Protein AF-0000000067852161 (afdb_homodimer)

Foldseek 3Di:
DPPPDDLCPQPLNVLLVQLQVLLVQLLVCLVPPVVSNLVSLVVSVVSLVVSVVSCVVVVSDDPVSVVSSVCSLLVSLLSLLVSLCVLPVVCNVVSVVLNCLQVQLVVLLVVLVVVVPVDDPPADDLCVDVVSVCCPVPPVNVVCLSVLLVLQSSLSSVVSPDLDDDDPNHRPSVVSNVVSVVSNVVSSVVSVVSNVSSVVSVVVVVVVVVVVVVVVD/DPPPDDLCPQPLNVLLVQLQVLLVQLLVCLVPPVVSNLVSLVVSVVSLVVSVVSCVVVVSDDPVSVVSSVCSLLVSLLSLLVSLCVLPVVCNVVSVVLNCLSVQLVVLLVVLVVVVPVDDPPADDLCVDVVSVCCPVPPVNVVCLSVLLVLQSSLSSVVSPDLDDDDPNHRPSVVSNVVSVVSNVVSSVVSVVSNVSSVVSVVVVVVVVVVVVVVVD

Sequence (434 aa):
MTKSENIFLFVPNIIGYGRVILAIISFYFMTTNYIIASWCYIISALLDAIDGYAARYFNQGTKFGAMLDQLTDRIGTMCLLAALCTFYPSYSFWFQLSMAIDISCHWIYLHTSLLQGKTSHKFIDMSENPIMRLYYTNRKVLFFMCAGNEAFYAALYLLFFTEGPTFVGISLFRLVMYLSAPIAFIKAAISLLHGYISCINLSIIDLKERQEHSKLNMTKSENIFLFVPNIIGYGRVILAIISFYFMTTNYIIASWCYIISALLDAIDGYAARYFNQGTKFGAMLDQLTDRIGTMCLLAALCTFYPSYSFWFQLSMAIDISCHWIYLHTSLLQGKTSHKFIDMSENPIMRLYYTNRKVLFFMCAGNEAFYAALYLLFFTEGPTFVGISLFRLVMYLSAPIAFIKAAISLLHGYISCINLSIIDLKERQEHSKLN

Structure (mmCIF, N/CA/C/O backbone):
data_AF-0000000067852161-model_v1
#
loop_
_entity.id
_entity.type
_entity.pdbx_description
1 polymer 'CDP-diacylglycerol--inositol 3-phosphatidyltransferase'
#
loop_
_atom_site.group_PDB
_atom_site.id
_atom_site.type_symbol
_atom_site.label_atom_id
_atom_site.label_alt_id
_atom_site.label_comp_id
_atom_site.label_asym_id
_atom_site.label_entity_id
_atom_site.label_seq_id
_atom_site.pdbx_PDB_ins_code
_atom_site.Cartn_x
_atom_site.Cartn_y
_atom_site.Cartn_z
_atom_site.occupancy
_atom_site.B_iso_or_equiv
_atom_site.auth_seq_id
_atom_site.auth_comp_id
_atom_site.auth_asym_id
_atom_site.auth_atom_id
_atom_site.pdbx_PDB_model_num
ATOM 1 N N . MET A 1 1 ? -26.266 17.609 27.641 1 36 1 MET A N 1
ATOM 2 C CA . MET A 1 1 ? -25.078 16.766 27.688 1 36 1 MET A CA 1
ATOM 3 C C . MET A 1 1 ? -24.844 16.062 26.344 1 36 1 MET A C 1
ATOM 5 O O . MET A 1 1 ? -25.672 15.242 25.938 1 36 1 MET A O 1
ATOM 9 N N . THR A 1 2 ? -24.344 16.703 25.188 1 47.91 2 THR A N 1
ATOM 10 C CA . THR A 1 2 ? -24.281 16.328 23.781 1 47.91 2 THR A CA 1
ATOM 11 C C . THR A 1 2 ? -23.703 14.922 23.625 1 47.91 2 THR A C 1
ATOM 13 O O . THR A 1 2 ? -22.625 14.633 24.156 1 47.91 2 THR A O 1
ATOM 16 N N . LYS A 1 3 ? -24.469 13.852 23.656 1 55.75 3 LYS A N 1
ATOM 17 C CA . LYS A 1 3 ? -24.172 12.422 23.578 1 55.75 3 LYS A CA 1
ATOM 18 C C . LYS A 1 3 ? -22.953 12.164 22.703 1 55.75 3 LYS A C 1
ATOM 20 O O . LYS A 1 3 ? -22.891 12.641 21.562 1 55.75 3 LYS A O 1
ATOM 25 N N . SER A 1 4 ? -21.766 11.859 23.219 1 73.69 4 SER A N 1
ATOM 26 C CA . SER A 1 4 ? -20.469 11.703 22.578 1 73.69 4 SER A CA 1
ATOM 27 C C . SER A 1 4 ? -20.562 10.734 21.391 1 73.69 4 SER A C 1
ATOM 29 O O . SER A 1 4 ? -21.031 9.602 21.547 1 73.69 4 SER A O 1
ATOM 31 N N . GLU A 1 5 ? -20.781 11.172 20.219 1 89.06 5 GLU A N 1
ATOM 32 C CA . GLU A 1 5 ? -20.844 10.398 18.984 1 89.06 5 GLU A CA 1
ATOM 33 C C . GLU A 1 5 ? -19.703 9.391 18.906 1 89.06 5 GLU A C 1
ATOM 35 O O . GLU A 1 5 ? -18.562 9.695 19.297 1 89.06 5 GLU A O 1
ATOM 40 N N . ASN A 1 6 ? -20.125 8.141 18.781 1 94.88 6 ASN A N 1
ATOM 41 C CA . ASN A 1 6 ? -19.125 7.109 18.531 1 94.88 6 ASN A CA 1
ATOM 42 C C . ASN A 1 6 ? -18.844 6.953 17.047 1 94.88 6 ASN A C 1
ATOM 44 O O . ASN A 1 6 ? -19.594 6.297 16.328 1 94.88 6 ASN A O 1
ATOM 48 N N . ILE A 1 7 ? -17.781 7.402 16.625 1 96.12 7 ILE A N 1
ATOM 49 C CA . ILE A 1 7 ? -17.391 7.449 15.227 1 96.12 7 ILE A CA 1
ATOM 50 C C . ILE A 1 7 ? -17.375 6.035 14.648 1 96.12 7 ILE A C 1
ATOM 52 O O . ILE A 1 7 ? -17.75 5.824 13.492 1 96.12 7 ILE A O 1
ATOM 56 N N . PHE A 1 8 ? -16.969 5.07 15.422 1 97.44 8 PHE A N 1
ATOM 57 C CA . PHE A 1 8 ? -16.781 3.699 14.953 1 97.44 8 PHE A CA 1
ATOM 58 C C . PHE A 1 8 ? -18.125 3.045 14.648 1 97.44 8 PHE A C 1
ATOM 60 O O . PHE A 1 8 ? -18.188 2.055 13.914 1 97.44 8 PHE A O 1
ATOM 67 N N . LEU A 1 9 ? -19.156 3.641 15.125 1 97.56 9 LEU A N 1
ATOM 68 C CA . LEU A 1 9 ? -20.469 3.025 14.945 1 97.56 9 LEU A CA 1
ATOM 69 C C . LEU A 1 9 ? -21.297 3.807 13.938 1 97.56 9 LEU A C 1
ATOM 71 O O . LEU A 1 9 ? -22.5 3.547 13.773 1 97.56 9 LEU A O 1
ATOM 75 N N . PHE A 1 10 ? -20.672 4.746 13.281 1 97.75 10 PHE A N 1
ATOM 76 C CA . PHE A 1 10 ? -21.344 5.438 12.195 1 97.75 10 PHE A CA 1
ATOM 77 C C . PHE A 1 10 ? -21.766 4.453 11.102 1 97.75 10 PHE A C 1
ATOM 79 O O . PHE A 1 10 ? -21.031 3.502 10.812 1 97.75 10 PHE A O 1
ATOM 86 N N . VAL A 1 11 ? -22.859 4.699 10.469 1 97.94 11 VAL A N 1
ATOM 87 C CA . VAL A 1 11 ? -23.453 3.805 9.484 1 97.94 11 VAL A CA 1
ATOM 88 C C . VAL A 1 11 ? -22.438 3.529 8.367 1 97.94 11 VAL A C 1
ATOM 90 O O . VAL A 1 11 ? -22.188 2.371 8.023 1 97.94 11 VAL A O 1
ATOM 93 N N . PRO A 1 12 ? -21.844 4.547 7.727 1 98.12 12 PRO A N 1
ATOM 94 C CA . PRO A 1 12 ? -20.875 4.27 6.668 1 98.12 12 PRO A CA 1
ATOM 95 C C . PRO A 1 12 ? -19.719 3.395 7.145 1 98.12 12 PRO A C 1
ATOM 97 O O . PRO A 1 12 ? -19.188 2.584 6.375 1 98.12 12 PRO A O 1
ATOM 100 N N . ASN A 1 13 ? -19.312 3.541 8.406 1 98.5 13 ASN A N 1
ATOM 101 C CA . ASN A 1 13 ? -18.203 2.746 8.93 1 98.5 13 ASN A CA 1
ATOM 102 C C . ASN A 1 13 ? -18.609 1.285 9.117 1 98.5 13 ASN A C 1
ATOM 104 O O . ASN A 1 13 ? -17.797 0.383 8.867 1 98.5 13 ASN A O 1
ATOM 108 N N . ILE A 1 14 ? -19.797 1.059 9.562 1 98.5 14 ILE A N 1
ATOM 109 C CA . ILE A 1 14 ? -20.312 -0.304 9.695 1 98.5 14 ILE A CA 1
ATOM 110 C C . ILE A 1 14 ? -20.328 -0.985 8.328 1 98.5 14 ILE A C 1
ATOM 112 O O . ILE A 1 14 ? -19.938 -2.146 8.203 1 98.5 14 ILE A O 1
ATOM 116 N N . ILE A 1 15 ? -20.781 -0.28 7.348 1 98.56 15 ILE A N 1
ATOM 117 C CA . ILE A 1 15 ? -20.75 -0.8 5.988 1 98.56 15 ILE A CA 1
ATOM 118 C C . ILE A 1 15 ? -19.312 -1.088 5.566 1 98.56 15 ILE A C 1
ATOM 120 O O . ILE A 1 15 ? -19.031 -2.125 4.961 1 98.56 15 ILE A O 1
ATOM 124 N N . GLY A 1 16 ? -18.391 -0.171 5.918 1 98.44 16 GLY A N 1
ATOM 125 C CA . GLY A 1 16 ? -16.984 -0.36 5.617 1 98.44 16 GLY A CA 1
ATOM 126 C C . GLY A 1 16 ? -16.406 -1.613 6.242 1 98.44 16 GLY A C 1
ATOM 127 O O . GLY A 1 16 ? -15.625 -2.326 5.605 1 98.44 16 GLY A O 1
ATOM 128 N N . TYR A 1 17 ? -16.844 -1.848 7.555 1 98.56 17 TYR A N 1
ATOM 129 C CA . TYR A 1 17 ? -16.406 -3.08 8.203 1 98.56 17 TYR A CA 1
ATOM 130 C C . TYR A 1 17 ? -16.906 -4.301 7.438 1 98.56 17 TYR A C 1
ATOM 132 O O . TYR A 1 17 ? -16.172 -5.285 7.281 1 98.56 17 TYR A O 1
ATOM 140 N N . GLY A 1 18 ? -18.094 -4.242 7.055 1 98.62 18 GLY A N 1
ATOM 141 C CA . GLY A 1 18 ? -18.641 -5.309 6.23 1 98.62 18 GLY A CA 1
ATOM 142 C C . GLY A 1 18 ? -17.844 -5.543 4.961 1 98.62 18 GLY A C 1
ATOM 143 O O . GLY A 1 18 ? -17.594 -6.691 4.582 1 98.62 18 GLY A O 1
ATOM 144 N N . ARG A 1 19 ? -17.453 -4.422 4.293 1 98.69 19 ARG A N 1
ATOM 145 C CA . ARG A 1 19 ? -16.641 -4.527 3.082 1 98.69 19 ARG A CA 1
ATOM 146 C C . ARG A 1 19 ? -15.32 -5.246 3.363 1 98.69 19 ARG A C 1
ATOM 148 O O . ARG A 1 19 ? -14.906 -6.105 2.588 1 98.69 19 ARG A O 1
ATOM 155 N N . VAL A 1 20 ? -14.695 -4.926 4.453 1 98.69 20 VAL A N 1
ATOM 156 C CA . VAL A 1 20 ? -13.414 -5.52 4.816 1 98.69 20 VAL A CA 1
ATOM 157 C C . VAL A 1 20 ? -13.586 -7.02 5.055 1 98.69 20 VAL A C 1
ATOM 159 O O . VAL A 1 20 ? -12.789 -7.828 4.574 1 98.69 20 VAL A O 1
ATOM 162 N N . ILE A 1 21 ? -14.617 -7.418 5.785 1 98.75 21 ILE A N 1
ATOM 163 C CA . ILE A 1 21 ? -14.891 -8.82 6.082 1 98.75 21 ILE A CA 1
ATOM 164 C C . ILE A 1 21 ? -15.133 -9.586 4.785 1 98.75 21 ILE A C 1
ATOM 166 O O . ILE A 1 21 ? -14.555 -10.656 4.57 1 98.75 21 ILE A O 1
ATOM 170 N N . LEU A 1 22 ? -15.969 -9.055 3.953 1 98.75 22 LEU A N 1
ATOM 171 C CA . LEU A 1 22 ? -16.25 -9.695 2.672 1 98.75 22 LEU A CA 1
ATOM 172 C C . LEU A 1 22 ? -14.984 -9.836 1.839 1 98.75 22 LEU A C 1
ATOM 174 O O . LEU A 1 22 ? -14.781 -10.859 1.183 1 98.75 22 LEU A O 1
ATOM 178 N N . ALA A 1 23 ? -14.156 -8.797 1.842 1 98.62 23 ALA A N 1
ATOM 179 C CA . ALA A 1 23 ? -12.898 -8.852 1.104 1 98.62 23 ALA A CA 1
ATOM 180 C C . ALA A 1 23 ? -12 -9.977 1.622 1 98.62 23 ALA A C 1
ATOM 182 O O . ALA A 1 23 ? -11.422 -10.727 0.837 1 98.62 23 ALA A O 1
ATOM 183 N N . ILE A 1 24 ? -11.914 -10.109 2.936 1 98.69 24 ILE A N 1
ATOM 184 C CA . ILE A 1 24 ? -11.078 -11.141 3.539 1 98.69 24 ILE A CA 1
ATOM 185 C C . ILE A 1 24 ? -11.602 -12.523 3.158 1 98.69 24 ILE A C 1
ATOM 187 O O . ILE A 1 24 ? -10.828 -13.414 2.818 1 98.69 24 ILE A O 1
ATOM 191 N N . ILE A 1 25 ? -12.898 -12.68 3.213 1 98.69 25 ILE A N 1
ATOM 192 C CA . ILE A 1 25 ? -13.5 -13.938 2.783 1 98.69 25 ILE A CA 1
ATOM 193 C C . ILE A 1 25 ? -13.164 -14.195 1.316 1 98.69 25 ILE A C 1
ATOM 195 O O . ILE A 1 25 ? -12.836 -15.32 0.937 1 98.69 25 ILE A O 1
ATOM 199 N N . SER A 1 26 ? -13.273 -13.172 0.544 1 98.75 26 SER A N 1
ATOM 200 C CA . SER A 1 26 ? -12.938 -13.305 -0.869 1 98.75 26 SER A CA 1
ATOM 201 C C . SER A 1 26 ? -11.5 -13.781 -1.049 1 98.75 26 SER A C 1
ATOM 203 O O . SER A 1 26 ? -11.242 -14.719 -1.81 1 98.75 26 SER A O 1
ATOM 205 N N . PHE A 1 27 ? -10.586 -13.172 -0.349 1 98.38 27 PHE A N 1
ATOM 206 C CA . PHE A 1 27 ? -9.18 -13.555 -0.442 1 98.38 27 PHE A CA 1
ATOM 207 C C . PHE A 1 27 ? -9 -15.031 -0.109 1 98.38 27 PHE A C 1
ATOM 209 O O . PHE A 1 27 ? -8.242 -15.734 -0.78 1 98.38 27 PHE A O 1
ATOM 216 N N . TYR A 1 28 ? -9.688 -15.438 0.908 1 98.38 28 TYR A N 1
ATOM 217 C CA . TYR A 1 28 ? -9.562 -16.812 1.377 1 98.38 28 TYR A CA 1
ATOM 218 C C . TYR A 1 28 ? -9.977 -17.797 0.293 1 98.38 28 TYR A C 1
ATOM 220 O O . TYR A 1 28 ? -9.352 -18.859 0.132 1 98.38 28 TYR A O 1
ATOM 228 N N . PHE A 1 29 ? -10.922 -17.484 -0.496 1 98.25 29 PHE A N 1
ATOM 229 C CA . PHE A 1 29 ? -11.5 -18.438 -1.437 1 98.25 29 PHE A CA 1
ATOM 230 C C . PHE A 1 29 ? -10.977 -18.203 -2.846 1 98.25 29 PHE A C 1
ATOM 232 O O . PHE A 1 29 ? -11.305 -18.938 -3.773 1 98.25 29 PHE A O 1
ATOM 239 N N . MET A 1 30 ? -10.156 -17.25 -3.068 1 97.56 30 MET A N 1
ATOM 240 C CA . MET A 1 30 ? -9.742 -16.828 -4.402 1 97.56 30 MET A CA 1
ATOM 241 C C . MET A 1 30 ? -9.109 -17.984 -5.172 1 97.56 30 MET A C 1
ATOM 243 O O . MET A 1 30 ? -9.297 -18.109 -6.383 1 97.56 30 MET A O 1
ATOM 247 N N . THR A 1 31 ? -8.391 -18.828 -4.438 1 96.25 31 THR A N 1
ATOM 248 C CA . THR A 1 31 ? -7.668 -19.875 -5.152 1 96.25 31 THR A CA 1
ATOM 249 C C . THR A 1 31 ? -8.453 -21.188 -5.133 1 96.25 31 THR A C 1
ATOM 251 O O . THR A 1 31 ? -8.109 -22.125 -5.84 1 96.25 31 THR A O 1
ATOM 254 N N . THR A 1 32 ? -9.586 -21.312 -4.363 1 96.06 32 THR A N 1
ATOM 255 C CA . THR A 1 32 ? -10.25 -22.609 -4.188 1 96.06 32 THR A CA 1
ATOM 256 C C . THR A 1 32 ? -11.664 -22.562 -4.758 1 96.06 32 THR A C 1
ATOM 258 O O . THR A 1 32 ? -12.148 -23.547 -5.305 1 96.06 32 THR A O 1
ATOM 261 N N . ASN A 1 33 ? -12.359 -21.453 -4.559 1 98.19 33 ASN A N 1
ATOM 262 C CA . ASN A 1 33 ? -13.742 -21.312 -5.008 1 98.19 33 ASN A CA 1
ATOM 263 C C . ASN A 1 33 ? -14 -19.922 -5.598 1 98.19 33 ASN A C 1
ATOM 265 O O . ASN A 1 33 ? -14.297 -18.984 -4.867 1 98.19 33 ASN A O 1
ATOM 269 N N . TYR A 1 34 ? -13.953 -19.875 -6.898 1 97.69 34 TYR A N 1
ATOM 270 C CA . TYR A 1 34 ? -14.016 -18.578 -7.566 1 97.69 34 TYR A CA 1
ATOM 271 C C . TYR A 1 34 ? -15.414 -17.984 -7.457 1 97.69 34 TYR A C 1
ATOM 273 O O . TYR A 1 34 ? -15.594 -16.766 -7.574 1 97.69 34 TYR A O 1
ATOM 281 N N . ILE A 1 35 ? -16.469 -18.781 -7.266 1 98 35 ILE A N 1
ATOM 282 C CA . ILE A 1 35 ? -17.844 -18.281 -7.168 1 98 35 ILE A CA 1
ATOM 283 C C . ILE A 1 35 ? -18.016 -17.5 -5.871 1 98 35 ILE A C 1
ATOM 285 O O . ILE A 1 35 ? -18.453 -16.344 -5.887 1 98 35 ILE A O 1
ATOM 289 N N . ILE A 1 36 ? -17.625 -18.125 -4.773 1 98.62 36 ILE A N 1
ATOM 290 C CA . ILE A 1 36 ? -17.719 -17.453 -3.484 1 98.62 36 ILE A CA 1
ATOM 291 C C . ILE A 1 36 ? -16.828 -16.219 -3.479 1 98.62 36 ILE A C 1
ATOM 293 O O . ILE A 1 36 ? -17.25 -15.141 -3.062 1 98.62 36 ILE A O 1
ATOM 297 N N . ALA A 1 37 ? -15.594 -16.391 -3.988 1 98.62 37 ALA A N 1
ATOM 298 C CA . ALA A 1 37 ? -14.633 -15.289 -4.012 1 98.62 37 ALA A CA 1
ATOM 299 C C . ALA A 1 37 ? -15.164 -14.117 -4.828 1 98.62 37 ALA A C 1
ATOM 301 O O . ALA A 1 37 ? -15.086 -12.961 -4.395 1 98.62 37 ALA A O 1
ATOM 302 N N . SER A 1 38 ? -15.711 -14.398 -5.973 1 98 38 SER A N 1
ATOM 303 C CA . SER A 1 38 ? -16.172 -13.344 -6.859 1 98 38 SER A CA 1
ATOM 304 C C . SER A 1 38 ? -17.359 -12.602 -6.258 1 98 38 SER A C 1
ATOM 306 O O . SER A 1 38 ? -17.422 -11.367 -6.285 1 98 38 SER A O 1
ATOM 308 N N . TRP A 1 39 ? -18.297 -13.305 -5.73 1 98.25 39 TRP A N 1
ATOM 309 C CA . TRP A 1 39 ? -19.469 -12.656 -5.137 1 98.25 39 TRP A CA 1
ATOM 310 C C . TRP A 1 39 ? -19.062 -11.797 -3.943 1 98.25 39 TRP A C 1
ATOM 312 O O . TRP A 1 39 ? -19.516 -10.656 -3.816 1 98.25 39 TRP A O 1
ATOM 322 N N . CYS A 1 40 ? -18.25 -12.344 -3.1 1 98.69 40 CYS A N 1
ATOM 323 C CA . CYS A 1 40 ? -17.797 -11.578 -1.944 1 98.69 40 CYS A CA 1
ATOM 324 C C . CYS A 1 40 ? -17.031 -10.336 -2.381 1 98.69 40 CYS A C 1
ATOM 326 O O . CYS A 1 40 ? -17.219 -9.258 -1.826 1 98.69 40 CYS A O 1
ATOM 328 N N . TYR A 1 41 ? -16.188 -10.508 -3.348 1 98.44 41 TYR A N 1
ATOM 329 C CA . TYR A 1 41 ? -15.383 -9.398 -3.844 1 98.44 41 TYR A CA 1
ATOM 330 C C . TYR A 1 41 ? -16.266 -8.312 -4.449 1 98.44 41 TYR A C 1
ATOM 332 O O . TYR A 1 41 ? -16.109 -7.133 -4.141 1 98.44 41 TYR A O 1
ATOM 340 N N . ILE A 1 42 ? -17.172 -8.719 -5.305 1 96.06 42 ILE A N 1
ATOM 341 C CA . ILE A 1 42 ? -18.031 -7.785 -6.031 1 96.06 42 ILE A CA 1
ATOM 342 C C . ILE A 1 42 ? -18.953 -7.07 -5.051 1 96.06 42 ILE A C 1
ATOM 344 O O . ILE A 1 42 ? -19.141 -5.852 -5.133 1 96.06 42 ILE A O 1
ATOM 348 N N . ILE A 1 43 ? -19.5 -7.809 -4.152 1 97.56 43 ILE A N 1
ATOM 349 C CA . ILE A 1 43 ? -20.391 -7.195 -3.164 1 97.56 43 ILE A CA 1
ATOM 350 C C . ILE A 1 43 ? -19.594 -6.199 -2.316 1 97.56 43 ILE A C 1
ATOM 352 O O . ILE A 1 43 ? -20.078 -5.098 -2.037 1 97.56 43 ILE A O 1
ATOM 356 N N . SER A 1 44 ? -18.406 -6.59 -1.877 1 98 44 SER A N 1
ATOM 357 C CA . SER A 1 44 ? -17.547 -5.672 -1.133 1 98 44 SER A CA 1
ATOM 358 C C . SER A 1 44 ? -17.328 -4.383 -1.908 1 98 44 SER A C 1
ATOM 360 O O . SER A 1 44 ? -17.406 -3.289 -1.342 1 98 44 SER A O 1
ATOM 362 N N . ALA A 1 45 ? -17.094 -4.48 -3.189 1 94.75 45 ALA A N 1
ATOM 363 C CA . ALA A 1 45 ? -16.812 -3.324 -4.035 1 94.75 45 ALA A CA 1
ATOM 364 C C . ALA A 1 45 ? -18.062 -2.463 -4.215 1 94.75 45 ALA A C 1
ATOM 366 O O . ALA A 1 45 ? -17.969 -1.232 -4.223 1 94.75 45 ALA A O 1
ATOM 367 N N . LEU A 1 46 ? -19.172 -3.055 -4.363 1 93.19 46 LEU A N 1
ATOM 368 C CA . LEU A 1 46 ? -20.422 -2.332 -4.57 1 93.19 46 LEU A CA 1
ATOM 369 C C . LEU A 1 46 ? -20.844 -1.59 -3.307 1 93.19 46 LEU A C 1
ATOM 371 O O . LEU A 1 46 ? -21.438 -0.513 -3.381 1 93.19 46 LEU A O 1
ATOM 375 N N . LEU A 1 47 ? -20.516 -2.213 -2.203 1 96.62 47 LEU A N 1
ATOM 376 C CA . LEU A 1 47 ? -20.844 -1.584 -0.929 1 96.62 47 LEU A CA 1
ATOM 377 C C . LEU A 1 47 ? -20.094 -0.271 -0.76 1 96.62 47 LEU A C 1
ATOM 379 O O . LEU A 1 47 ? -20.438 0.542 0.102 1 96.62 47 LEU A O 1
ATOM 383 N N . ASP A 1 48 ? -19.047 -0.065 -1.558 1 94.94 48 ASP A N 1
ATOM 384 C CA . ASP A 1 48 ? -18.312 1.189 -1.564 1 94.94 48 ASP A CA 1
ATOM 385 C C . ASP A 1 48 ? -19.219 2.367 -1.906 1 94.94 48 ASP A C 1
ATOM 387 O O . ASP A 1 48 ? -19.156 3.41 -1.251 1 94.94 48 ASP A O 1
ATOM 391 N N . ALA A 1 49 ? -20.047 2.236 -2.918 1 90.62 49 ALA A N 1
ATOM 392 C CA . ALA A 1 49 ? -20.984 3.285 -3.314 1 90.62 49 ALA A CA 1
ATOM 393 C C . ALA A 1 49 ? -22.016 3.533 -2.223 1 90.62 49 ALA A C 1
ATOM 395 O O . ALA A 1 49 ? -22.422 4.676 -1.982 1 90.62 49 ALA A O 1
ATOM 396 N N . ILE A 1 50 ? -22.344 2.484 -1.567 1 95.44 50 ILE A N 1
ATOM 397 C CA . ILE A 1 50 ? -23.391 2.568 -0.547 1 95.44 50 ILE A CA 1
ATOM 398 C C . ILE A 1 50 ? -22.844 3.299 0.681 1 95.44 50 ILE A C 1
ATOM 400 O O . ILE A 1 50 ? -23.531 4.133 1.27 1 95.44 50 ILE A O 1
ATOM 404 N N . ASP A 1 51 ? -21.656 2.938 1.093 1 96.12 51 ASP A N 1
ATOM 405 C CA . ASP A 1 51 ? -21.125 3.613 2.273 1 96.12 51 ASP A CA 1
ATOM 406 C C . ASP A 1 51 ? -20.875 5.094 1.996 1 96.12 51 ASP A C 1
ATOM 408 O O . ASP A 1 51 ? -21.016 5.93 2.895 1 96.12 51 ASP A O 1
ATOM 412 N N . GLY A 1 52 ? -20.469 5.445 0.757 1 93.62 52 GLY A N 1
ATOM 413 C CA . GLY A 1 52 ? -20.375 6.852 0.395 1 93.62 52 GLY A CA 1
ATOM 414 C C . GLY A 1 52 ? -21.703 7.574 0.447 1 93.62 52 GLY A C 1
ATOM 415 O O . GLY A 1 52 ? -21.797 8.695 0.951 1 93.62 52 GLY A O 1
ATOM 416 N N . TYR A 1 53 ? -22.641 6.926 -0.092 1 94.5 53 TYR A N 1
ATOM 417 C CA . TYR A 1 53 ? -23.984 7.488 -0.048 1 94.5 53 TYR A CA 1
ATOM 418 C C . TYR A 1 53 ? -24.453 7.672 1.391 1 94.5 53 TYR A C 1
ATOM 420 O O . TYR A 1 53 ? -25.016 8.711 1.741 1 94.5 53 TYR A O 1
ATOM 428 N N . ALA A 1 54 ? -24.234 6.691 2.191 1 96.62 54 ALA A N 1
ATOM 429 C CA . ALA A 1 54 ? -24.625 6.746 3.598 1 96.62 54 ALA A CA 1
ATOM 430 C C . ALA A 1 54 ? -23.906 7.871 4.328 1 96.62 54 ALA A C 1
ATOM 432 O O . ALA A 1 54 ? -24.5 8.555 5.176 1 96.62 54 ALA A O 1
ATOM 433 N N . ALA A 1 55 ? -22.656 8.094 4.043 1 96.25 55 ALA A N 1
ATOM 434 C CA . ALA A 1 55 ? -21.891 9.156 4.676 1 96.25 55 ALA A CA 1
ATOM 435 C C . ALA A 1 55 ? -22.516 10.523 4.402 1 96.25 55 ALA A C 1
ATOM 437 O O . ALA A 1 55 ? -22.609 11.359 5.305 1 96.25 55 ALA A O 1
ATOM 438 N N . ARG A 1 56 ? -22.953 10.719 3.191 1 94.75 56 ARG A N 1
ATOM 439 C CA . ARG A 1 56 ? -23.562 11.984 2.795 1 94.75 56 ARG A CA 1
ATOM 440 C C . ARG A 1 56 ? -24.984 12.109 3.338 1 94.75 56 ARG A C 1
ATOM 442 O O . ARG A 1 56 ? -25.359 13.156 3.863 1 94.75 56 ARG A O 1
ATOM 449 N N . TYR A 1 57 ? -25.672 11.055 3.219 1 96.44 57 TYR A N 1
ATOM 450 C CA . TYR A 1 57 ? -27.078 11.062 3.611 1 96.44 57 TYR A CA 1
ATOM 451 C C . TYR A 1 57 ? -27.219 11.312 5.109 1 96.44 57 TYR A C 1
ATOM 453 O O . TYR A 1 57 ? -28.078 12.094 5.531 1 96.44 57 TYR A O 1
ATOM 461 N N . PHE A 1 58 ? -26.406 10.734 5.977 1 96.69 58 PHE A N 1
ATOM 462 C CA . PHE A 1 58 ? -26.531 10.844 7.426 1 96.69 58 PHE A CA 1
ATOM 463 C C . PHE A 1 58 ? -25.594 11.922 7.969 1 96.69 58 PHE A C 1
ATOM 465 O O . PHE A 1 58 ? -25.484 12.094 9.188 1 96.69 58 PHE A O 1
ATOM 472 N N . ASN A 1 59 ? -24.906 12.602 7.078 1 95.44 59 ASN A N 1
ATOM 473 C CA . ASN A 1 59 ? -23.906 13.586 7.488 1 95.44 59 ASN A CA 1
ATOM 474 C C . ASN A 1 59 ? -22.875 12.984 8.445 1 95.44 59 ASN A C 1
ATOM 476 O O . ASN A 1 59 ? -22.625 13.531 9.516 1 95.44 59 ASN A O 1
ATOM 480 N N . GLN A 1 60 ? -22.422 11.844 8.086 1 96.75 60 GLN A N 1
ATOM 481 C CA . GLN A 1 60 ? -21.484 11.094 8.914 1 96.75 60 GLN A CA 1
ATOM 482 C C . GLN A 1 60 ? -20.141 10.93 8.211 1 96.75 60 GLN A C 1
ATOM 484 O O . GLN A 1 60 ? -19.469 9.898 8.352 1 96.75 60 GLN A O 1
ATOM 489 N 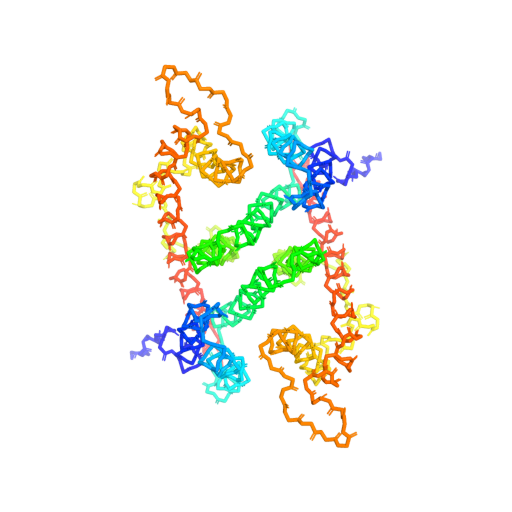N . GLY A 1 61 ? -19.797 11.875 7.355 1 95.75 61 GLY A N 1
ATOM 490 C CA . GLY A 1 61 ? -18.484 11.875 6.738 1 95.75 61 GLY A CA 1
ATOM 491 C C . GLY A 1 61 ? -17.359 12.156 7.723 1 95.75 61 GLY A C 1
ATOM 492 O O . GLY A 1 61 ? -17.453 13.086 8.531 1 95.75 61 GLY A O 1
ATOM 493 N N . THR A 1 62 ? -16.438 11.266 7.82 1 96.62 62 THR A N 1
ATOM 494 C CA . THR A 1 62 ? -15.297 11.422 8.719 1 96.62 62 THR A CA 1
ATOM 495 C C . THR A 1 62 ? -13.992 11.078 8.016 1 96.62 62 THR A C 1
ATOM 497 O O . THR A 1 62 ? -14 10.492 6.93 1 96.62 62 THR A O 1
ATOM 500 N N . LYS A 1 63 ? -12.867 11.484 8.578 1 95.94 63 LYS A N 1
ATOM 501 C CA . LYS A 1 63 ? -11.547 11.094 8.07 1 95.94 63 LYS A CA 1
ATOM 502 C C . LYS A 1 63 ? -11.328 9.594 8.227 1 95.94 63 LYS A C 1
ATOM 504 O O . LYS A 1 63 ? -10.742 8.961 7.348 1 95.94 63 LYS A O 1
ATOM 509 N N . PHE A 1 64 ? -11.781 9.062 9.383 1 97.31 64 PHE A N 1
ATOM 510 C CA . PHE A 1 64 ? -11.664 7.625 9.602 1 97.31 64 PHE A CA 1
ATOM 511 C C . PHE A 1 64 ? -12.375 6.848 8.5 1 97.31 64 PHE A C 1
ATOM 513 O O . PHE A 1 64 ? -11.805 5.93 7.914 1 97.31 64 PHE A O 1
ATOM 520 N N . GLY A 1 65 ? -13.617 7.215 8.266 1 97.5 65 GLY A N 1
ATOM 521 C CA . GLY A 1 65 ? -14.383 6.543 7.234 1 97.5 65 GLY A CA 1
ATOM 522 C C . GLY A 1 65 ? -13.758 6.648 5.859 1 97.5 65 GLY A C 1
ATOM 523 O O . GLY A 1 65 ? -13.75 5.684 5.094 1 97.5 65 GLY A O 1
ATOM 524 N N . ALA A 1 66 ? -13.273 7.781 5.535 1 96.19 66 ALA A N 1
ATOM 525 C CA . ALA A 1 66 ? -12.617 7.996 4.25 1 96.19 66 ALA A CA 1
ATOM 526 C C . ALA A 1 66 ? -11.375 7.109 4.113 1 96.19 66 ALA A C 1
ATOM 528 O O . ALA A 1 66 ? -11.141 6.52 3.055 1 96.19 66 ALA A O 1
ATOM 529 N N . MET A 1 67 ? -10.609 7.027 5.156 1 97 67 MET A N 1
ATOM 530 C CA . MET A 1 67 ? -9.414 6.188 5.164 1 97 67 MET A CA 1
ATOM 531 C C . MET A 1 67 ? -9.781 4.715 5.023 1 97 67 MET A C 1
ATOM 533 O O . MET A 1 67 ? -9.172 3.99 4.238 1 97 67 MET A O 1
ATOM 537 N N . LEU A 1 68 ? -10.734 4.332 5.824 1 97.75 68 LEU A N 1
ATOM 538 C CA . LEU A 1 68 ? -11.203 2.953 5.746 1 97.75 68 LEU A CA 1
ATOM 539 C C . LEU A 1 68 ? -11.633 2.605 4.324 1 97.75 68 LEU A C 1
ATOM 541 O O . LEU A 1 68 ? -11.273 1.545 3.807 1 97.75 68 LEU A O 1
ATOM 545 N N . ASP A 1 69 ? -12.352 3.527 3.762 1 96.69 69 ASP A N 1
ATOM 546 C CA . ASP A 1 69 ? -12.852 3.342 2.402 1 96.69 69 ASP A CA 1
ATOM 547 C C . ASP A 1 69 ? -11.703 3.229 1.405 1 96.69 69 ASP A C 1
ATOM 549 O O . ASP A 1 69 ? -11.617 2.254 0.655 1 96.69 69 ASP A O 1
ATOM 553 N N . GLN A 1 70 ? -10.828 4.152 1.409 1 95.38 70 GLN A N 1
ATOM 554 C CA . GLN A 1 70 ? -9.734 4.199 0.445 1 95.38 70 GLN A CA 1
ATOM 555 C C . GLN A 1 70 ? -8.82 2.99 0.598 1 95.38 70 GLN A C 1
ATOM 557 O O . GLN A 1 70 ? -8.367 2.418 -0.396 1 95.38 70 GLN A O 1
ATOM 562 N N . LEU A 1 71 ? -8.5 2.545 1.786 1 97.75 71 LEU A N 1
ATOM 563 C CA . LEU A 1 71 ? -7.621 1.407 2.025 1 97.75 71 LEU A CA 1
ATOM 564 C C . LEU A 1 71 ? -8.281 0.108 1.572 1 97.75 71 LEU A C 1
ATOM 566 O O . LEU A 1 71 ? -7.617 -0.76 0.997 1 97.75 71 LEU A O 1
ATOM 570 N N . THR A 1 72 ? -9.562 -0.008 1.909 1 98.06 72 THR A N 1
ATOM 571 C CA . THR A 1 72 ? -10.266 -1.224 1.513 1 98.06 72 THR A CA 1
ATOM 572 C C . THR A 1 72 ? -10.211 -1.411 -0 1 98.06 72 THR A C 1
ATOM 574 O O . THR A 1 72 ? -9.961 -2.518 -0.485 1 98.06 72 THR A O 1
ATOM 577 N N . ASP A 1 73 ? -10.414 -0.336 -0.709 1 96.44 73 ASP A N 1
ATOM 578 C CA . ASP A 1 73 ? -10.375 -0.394 -2.168 1 96.44 73 ASP A CA 1
ATOM 579 C C . ASP A 1 73 ? -8.992 -0.817 -2.664 1 96.44 73 ASP A C 1
ATOM 581 O O . ASP A 1 73 ? -8.875 -1.736 -3.479 1 96.44 73 ASP A O 1
ATOM 585 N N . ARG A 1 74 ? -7.98 -0.208 -2.193 1 97.25 74 ARG A N 1
ATOM 586 C CA . ARG A 1 74 ? -6.621 -0.445 -2.668 1 97.25 74 ARG A CA 1
ATOM 587 C C . ARG A 1 74 ? -6.125 -1.821 -2.24 1 97.25 74 ARG A C 1
ATOM 589 O O . ARG A 1 74 ? -5.457 -2.514 -3.012 1 97.25 74 ARG A O 1
ATOM 596 N N . ILE A 1 75 ? -6.387 -2.23 -1.023 1 98.56 75 ILE A N 1
ATOM 597 C CA . ILE A 1 75 ? -5.98 -3.543 -0.534 1 98.56 75 ILE A CA 1
ATOM 598 C C . ILE A 1 75 ? -6.723 -4.633 -1.305 1 98.56 75 ILE A C 1
ATOM 600 O O . ILE A 1 75 ? -6.148 -5.68 -1.62 1 98.56 75 ILE A O 1
ATOM 604 N N . GLY A 1 76 ? -8.023 -4.391 -1.514 1 98.31 76 GLY A N 1
ATOM 605 C CA . GLY A 1 76 ? -8.781 -5.344 -2.311 1 98.31 76 GLY A CA 1
ATOM 606 C C . GLY A 1 76 ? -8.156 -5.609 -3.67 1 98.31 76 GLY A C 1
ATOM 607 O O . GLY A 1 76 ? -7.926 -6.762 -4.035 1 98.31 76 GLY A O 1
ATOM 608 N N . THR A 1 77 ? -7.922 -4.551 -4.379 1 98.12 77 THR A N 1
ATOM 609 C CA . THR A 1 77 ? -7.328 -4.684 -5.703 1 98.12 77 THR A CA 1
ATOM 610 C C . THR A 1 77 ? -5.938 -5.309 -5.609 1 98.12 77 THR A C 1
ATOM 612 O O . THR A 1 77 ? -5.574 -6.152 -6.434 1 98.12 77 THR A O 1
ATOM 615 N N . MET A 1 78 ? -5.168 -4.926 -4.648 1 98.69 78 MET A N 1
ATOM 616 C CA . MET A 1 78 ? -3.828 -5.465 -4.438 1 98.69 78 MET A CA 1
ATOM 617 C C . MET A 1 78 ? -3.869 -6.98 -4.277 1 98.69 78 MET A C 1
ATOM 619 O O . MET A 1 78 ? -3.102 -7.699 -4.922 1 98.69 78 MET A O 1
ATOM 623 N N . CYS A 1 79 ? -4.746 -7.438 -3.445 1 98.75 79 CYS A N 1
ATOM 624 C CA . CYS A 1 79 ? -4.828 -8.867 -3.178 1 98.75 79 CYS A CA 1
ATOM 625 C C . CYS A 1 79 ? -5.395 -9.617 -4.379 1 98.75 79 CYS A C 1
ATOM 627 O O . CYS A 1 79 ? -5.02 -10.766 -4.637 1 98.75 79 CYS A O 1
ATOM 629 N N . LEU A 1 80 ? -6.328 -8.984 -5.102 1 98.62 80 LEU A N 1
ATOM 630 C CA . LEU A 1 80 ? -6.777 -9.57 -6.359 1 98.62 80 LEU A CA 1
ATOM 631 C C . LEU A 1 80 ? -5.609 -9.734 -7.328 1 98.62 80 LEU A C 1
ATOM 633 O O . LEU A 1 80 ? -5.461 -10.789 -7.945 1 98.62 80 LEU A O 1
ATOM 637 N N . LEU A 1 81 ? -4.801 -8.75 -7.445 1 98.75 81 LEU A N 1
ATOM 638 C CA . LEU A 1 81 ? -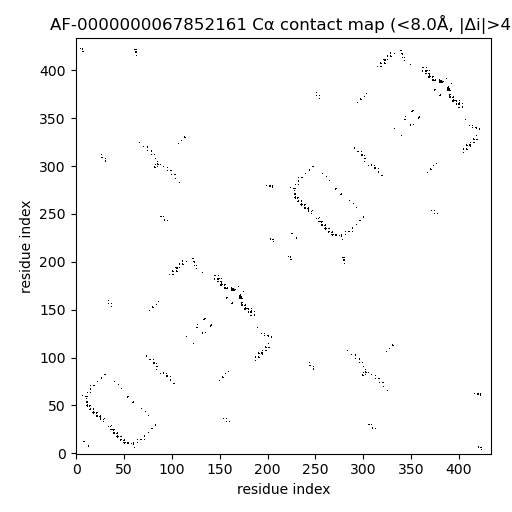3.639 -8.805 -8.328 1 98.75 81 LEU A CA 1
ATOM 639 C C . LEU A 1 81 ? -2.66 -9.883 -7.871 1 98.75 81 LEU A C 1
ATOM 641 O O . LEU A 1 81 ? -2.035 -10.547 -8.695 1 98.75 81 LEU A O 1
ATOM 645 N N . ALA A 1 82 ? -2.518 -10.023 -6.566 1 98.69 82 ALA A N 1
ATOM 646 C CA . ALA A 1 82 ? -1.673 -11.094 -6.051 1 98.69 82 ALA A CA 1
ATOM 647 C C . ALA A 1 82 ? -2.193 -12.461 -6.484 1 98.69 82 ALA A C 1
ATOM 649 O O . ALA A 1 82 ? -1.411 -13.344 -6.84 1 98.69 82 ALA A O 1
ATOM 650 N N . ALA A 1 83 ? -3.488 -12.625 -6.438 1 98.56 83 ALA A N 1
ATOM 651 C CA . ALA A 1 83 ? -4.086 -13.867 -6.922 1 98.56 83 ALA A CA 1
ATOM 652 C C . ALA A 1 83 ? -3.82 -14.055 -8.414 1 98.56 83 ALA A C 1
ATOM 654 O O . ALA A 1 83 ? -3.551 -15.172 -8.859 1 98.56 83 ALA A O 1
ATOM 655 N N . LEU A 1 84 ? -3.922 -12.992 -9.117 1 98.62 84 LEU A N 1
ATOM 656 C CA . LEU A 1 84 ? -3.684 -13.078 -10.555 1 98.62 84 LEU A CA 1
ATOM 657 C C . LEU A 1 84 ? -2.242 -13.484 -10.844 1 98.62 84 LEU A C 1
ATOM 659 O O . LEU A 1 84 ? -1.975 -14.18 -11.828 1 98.62 84 LEU A O 1
ATOM 663 N N . CYS A 1 85 ? -1.286 -13.039 -10.016 1 98.31 85 CYS A N 1
ATOM 664 C CA . CYS A 1 85 ? 0.085 -13.523 -10.141 1 98.31 85 CYS A CA 1
ATOM 665 C C . CYS A 1 85 ? 0.138 -15.039 -10.07 1 98.31 85 CYS A C 1
ATOM 667 O O . CYS A 1 85 ? 0.893 -15.68 -10.805 1 98.31 85 CYS A O 1
ATOM 669 N N . THR A 1 86 ? -0.645 -15.594 -9.18 1 97.94 86 THR A N 1
ATOM 670 C CA . THR A 1 86 ? -0.707 -17.031 -9 1 97.94 86 THR A CA 1
ATOM 671 C C . THR A 1 86 ? -1.25 -17.719 -10.25 1 97.94 86 THR A C 1
ATOM 673 O O . THR A 1 86 ? -0.73 -18.75 -10.672 1 97.94 86 THR A O 1
ATOM 676 N N . PHE A 1 87 ? -2.24 -17.125 -10.836 1 97.94 87 PHE A N 1
ATOM 677 C CA . PHE A 1 87 ? -2.959 -17.75 -11.938 1 97.94 87 PHE A CA 1
ATOM 678 C C . PHE A 1 87 ? -2.238 -17.516 -13.266 1 97.94 87 PHE A C 1
ATOM 680 O O . PHE A 1 87 ? -2.291 -18.359 -14.164 1 97.94 87 PHE A O 1
ATOM 687 N N . TYR A 1 88 ? -1.652 -16.359 -13.398 1 97.75 88 TYR A N 1
ATOM 688 C CA . TYR A 1 88 ? -0.926 -15.984 -14.609 1 97.75 88 TYR A CA 1
ATOM 689 C C . TYR A 1 88 ? 0.52 -15.625 -14.289 1 97.75 88 TYR A C 1
ATOM 691 O O . TYR A 1 88 ? 0.935 -14.477 -14.469 1 97.75 88 TYR A O 1
ATOM 699 N N . PRO A 1 89 ? 1.338 -16.609 -14.039 1 96.75 89 PRO A N 1
ATOM 700 C CA . PRO A 1 89 ? 2.701 -16.344 -13.578 1 96.75 89 PRO A CA 1
ATOM 701 C C . PRO A 1 89 ? 3.551 -15.633 -14.625 1 96.75 89 PRO A C 1
ATOM 703 O O . PRO A 1 89 ? 4.438 -14.852 -14.273 1 96.75 89 PRO A O 1
ATOM 706 N N . SER A 1 90 ? 3.316 -15.852 -15.891 1 97.19 90 SER A N 1
ATOM 707 C CA . SER A 1 90 ? 4.082 -15.195 -16.953 1 97.19 90 SER A CA 1
ATOM 708 C C . SER A 1 90 ? 3.842 -13.688 -16.953 1 97.19 90 SER A C 1
ATOM 710 O O . SER A 1 90 ? 4.645 -12.93 -17.5 1 97.19 90 SER A O 1
ATOM 712 N N . TYR A 1 91 ? 2.732 -13.227 -16.328 1 97.81 91 TYR A N 1
ATOM 713 C CA . TYR A 1 91 ? 2.387 -11.805 -16.312 1 97.81 91 TYR A CA 1
ATOM 714 C C . TYR A 1 91 ? 2.57 -11.219 -14.914 1 97.81 91 TYR A C 1
ATOM 716 O O . TYR A 1 91 ? 2.121 -10.109 -14.641 1 97.81 91 TYR A O 1
ATOM 724 N N . SER A 1 92 ? 3.217 -11.992 -14.078 1 98 92 SER A N 1
ATOM 725 C CA . SER A 1 92 ? 3.361 -11.594 -12.688 1 98 92 SER A CA 1
ATOM 726 C C . SER A 1 92 ? 4.059 -10.242 -12.562 1 98 92 SER A C 1
ATOM 728 O O . SER A 1 92 ? 3.695 -9.43 -11.711 1 98 92 SER A O 1
ATOM 730 N N . PHE A 1 93 ? 5.039 -9.984 -13.406 1 98.5 93 PHE A N 1
ATOM 731 C CA . PHE A 1 93 ? 5.773 -8.727 -13.352 1 98.5 93 PHE A CA 1
ATOM 732 C C . PHE A 1 93 ? 4.836 -7.539 -13.555 1 98.5 93 PHE A C 1
ATOM 734 O O . PHE A 1 93 ? 4.91 -6.551 -12.82 1 98.5 93 PHE A O 1
ATOM 741 N N . TRP A 1 94 ? 3.961 -7.641 -14.492 1 98.25 94 TRP A N 1
ATOM 742 C CA . TRP A 1 94 ? 3.049 -6.551 -14.82 1 98.25 94 TRP A CA 1
ATOM 743 C C . TRP A 1 94 ? 2.037 -6.332 -13.695 1 98.25 94 TRP A C 1
ATOM 745 O O . TRP A 1 94 ? 1.677 -5.191 -13.391 1 98.25 94 TRP A O 1
ATOM 755 N N . PHE A 1 95 ? 1.558 -7.406 -13.094 1 98.62 95 PHE A N 1
ATOM 756 C CA . PHE A 1 95 ? 0.654 -7.281 -11.953 1 98.62 95 PHE A CA 1
ATOM 757 C C . PHE A 1 95 ? 1.361 -6.633 -10.773 1 98.62 95 PHE A C 1
ATOM 759 O O . PHE A 1 95 ? 0.792 -5.773 -10.094 1 98.62 95 PHE A O 1
ATOM 766 N N . GLN A 1 96 ? 2.619 -7.059 -10.562 1 98.69 96 GLN A N 1
ATOM 767 C CA . GLN A 1 96 ? 3.418 -6.461 -9.5 1 98.69 96 GLN A CA 1
ATOM 768 C C . GLN A 1 96 ? 3.607 -4.965 -9.734 1 98.69 96 GLN A C 1
ATOM 770 O O . GLN A 1 96 ? 3.5 -4.168 -8.797 1 98.69 96 GLN A O 1
ATOM 775 N N . LEU A 1 97 ? 3.875 -4.625 -10.961 1 98.5 97 LEU A N 1
ATOM 776 C CA . LEU A 1 97 ? 4.055 -3.215 -11.289 1 98.5 97 LEU A CA 1
ATOM 777 C C . LEU A 1 97 ? 2.768 -2.434 -11.055 1 98.5 97 LEU A C 1
ATOM 779 O O . LEU A 1 97 ? 2.801 -1.32 -10.523 1 98.5 97 LEU A O 1
ATOM 783 N N . SER A 1 98 ? 1.681 -3.018 -11.461 1 98.38 98 SER A N 1
ATOM 784 C CA . SER A 1 98 ? 0.388 -2.375 -11.242 1 98.38 98 SER A CA 1
ATOM 785 C C . SER A 1 98 ? 0.123 -2.15 -9.758 1 98.38 98 SER A C 1
ATOM 787 O O . SER A 1 98 ? -0.313 -1.068 -9.359 1 98.38 98 SER A O 1
ATOM 789 N N . MET A 1 99 ? 0.409 -3.137 -8.922 1 98.5 99 MET A N 1
ATOM 790 C CA . MET A 1 99 ? 0.268 -3.02 -7.477 1 98.5 99 MET A CA 1
ATOM 791 C C . MET A 1 99 ? 1.161 -1.909 -6.93 1 98.5 99 MET A C 1
ATOM 793 O O . MET A 1 99 ? 0.715 -1.084 -6.129 1 98.5 99 MET A O 1
ATOM 797 N N . ALA A 1 100 ? 2.391 -1.938 -7.398 1 98.62 100 ALA A N 1
ATOM 798 C CA . ALA A 1 100 ? 3.383 -0.98 -6.914 1 98.62 100 ALA A CA 1
ATOM 799 C C . ALA A 1 100 ? 2.967 0.452 -7.242 1 98.62 100 ALA A C 1
ATOM 801 O O . ALA A 1 100 ? 3.039 1.337 -6.387 1 98.62 100 ALA A O 1
ATOM 802 N N . ILE A 1 101 ? 2.525 0.63 -8.438 1 98.19 101 ILE A N 1
ATOM 803 C CA . ILE A 1 101 ? 2.117 1.953 -8.891 1 98.19 101 ILE A CA 1
ATOM 804 C C . ILE A 1 101 ? 0.896 2.418 -8.102 1 98.19 101 ILE A C 1
ATOM 806 O O . ILE A 1 101 ? 0.88 3.533 -7.574 1 98.19 101 ILE A O 1
ATOM 810 N N . ASP A 1 102 ? -0.06 1.618 -7.969 1 98 102 ASP A N 1
ATOM 811 C CA . ASP A 1 102 ? -1.306 1.999 -7.312 1 98 102 ASP A CA 1
ATOM 812 C C . ASP A 1 102 ? -1.063 2.371 -5.852 1 98 102 ASP A C 1
ATOM 814 O O . ASP A 1 102 ? -1.475 3.441 -5.398 1 98 102 ASP A O 1
ATOM 818 N N . ILE A 1 103 ? -0.349 1.533 -5.141 1 98.44 103 ILE A N 1
ATOM 819 C CA . ILE A 1 103 ? -0.137 1.733 -3.713 1 98.44 103 ILE A CA 1
ATOM 820 C C . ILE A 1 103 ? 0.784 2.93 -3.49 1 98.44 103 ILE A C 1
ATOM 822 O O . ILE A 1 103 ? 0.449 3.85 -2.738 1 98.44 103 ILE A O 1
ATOM 826 N N . SER A 1 104 ? 1.906 2.984 -4.168 1 98.31 104 SER A N 1
ATOM 827 C CA . SER A 1 104 ? 2.898 4.016 -3.893 1 98.31 104 SER A CA 1
ATOM 828 C C . SER A 1 104 ? 2.389 5.395 -4.301 1 98.31 104 SER A C 1
ATOM 830 O O . SER A 1 104 ? 2.549 6.367 -3.557 1 98.31 104 SER A O 1
ATOM 832 N N . CYS A 1 105 ? 1.756 5.492 -5.445 1 97.25 105 CYS A N 1
ATOM 833 C CA . CYS A 1 105 ? 1.342 6.789 -5.961 1 97.25 105 CYS A CA 1
ATOM 834 C C . CYS A 1 105 ? 0.179 7.355 -5.152 1 97.25 105 CYS A C 1
ATOM 836 O O . CYS A 1 105 ? 0.137 8.555 -4.871 1 97.25 105 CYS A O 1
ATOM 838 N N . HIS A 1 106 ? -0.71 6.488 -4.758 1 96.56 106 HIS A N 1
ATOM 839 C CA . HIS A 1 106 ? -1.807 6.977 -3.926 1 96.56 106 HIS A CA 1
ATOM 840 C C . HIS A 1 106 ? -1.32 7.34 -2.527 1 96.56 106 HIS A C 1
ATOM 842 O O . HIS A 1 106 ? -1.788 8.32 -1.938 1 96.56 106 HIS A O 1
ATOM 848 N N . TRP A 1 107 ? -0.432 6.535 -2.043 1 97.38 107 TRP A N 1
ATOM 849 C CA . TRP A 1 107 ? 0.118 6.777 -0.714 1 97.38 107 TRP A CA 1
ATOM 850 C C . TRP A 1 107 ? 0.826 8.125 -0.656 1 97.38 107 TRP A C 1
ATOM 852 O O . TRP A 1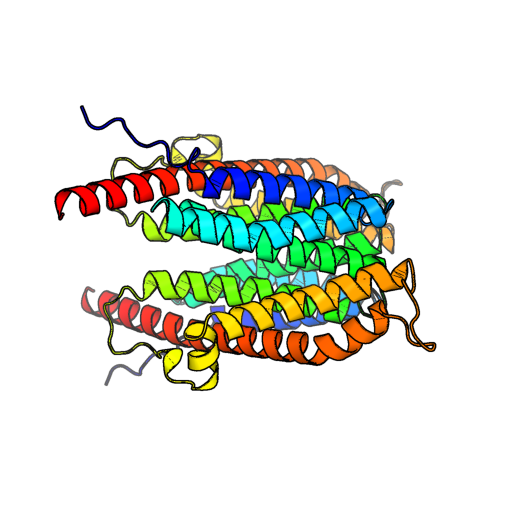 107 ? 0.491 8.977 0.175 1 97.38 107 TRP A O 1
ATOM 862 N N . ILE A 1 108 ? 1.707 8.383 -1.588 1 96.25 108 ILE A N 1
ATOM 863 C CA . ILE A 1 108 ? 2.465 9.633 -1.559 1 96.25 108 ILE A CA 1
ATOM 864 C C . ILE A 1 108 ? 1.538 10.805 -1.86 1 96.25 108 ILE A C 1
ATOM 866 O O . ILE A 1 108 ? 1.714 11.898 -1.317 1 96.25 108 ILE A O 1
ATOM 870 N N . TYR A 1 109 ? 0.561 10.633 -2.691 1 93.94 109 TYR A N 1
ATOM 871 C CA . TYR A 1 109 ? -0.385 11.703 -3.006 1 93.94 109 TYR A CA 1
ATOM 872 C C . TYR A 1 109 ? -1.157 12.125 -1.763 1 93.94 109 TYR A C 1
ATOM 874 O O . TYR A 1 109 ? -1.235 13.32 -1.451 1 93.94 109 TYR A O 1
ATOM 882 N N . LEU A 1 110 ? -1.684 11.172 -1.09 1 93.25 110 LEU A N 1
ATOM 883 C CA . LEU A 1 110 ? -2.455 11.484 0.108 1 93.25 110 LEU A CA 1
ATOM 884 C C . LEU A 1 110 ? -1.572 12.133 1.17 1 93.25 110 LEU A C 1
ATOM 886 O O . LEU A 1 110 ? -1.976 13.102 1.811 1 93.25 110 LEU A O 1
ATOM 890 N N . HIS A 1 111 ? -0.405 11.609 1.349 1 92.75 111 HIS A N 1
ATOM 891 C CA . HIS A 1 111 ? 0.551 12.141 2.312 1 92.75 111 HIS A CA 1
ATOM 892 C C . HIS A 1 111 ? 0.887 13.594 2.012 1 92.75 111 HIS A C 1
ATOM 894 O O . HIS A 1 111 ? 0.818 14.453 2.898 1 92.75 111 HIS A O 1
ATOM 900 N N . THR A 1 112 ? 1.188 13.867 0.792 1 92.94 112 THR A N 1
ATOM 901 C CA . THR A 1 112 ? 1.598 15.203 0.381 1 92.94 112 THR A CA 1
ATOM 902 C C . THR A 1 112 ? 0.425 16.172 0.463 1 92.94 112 THR A C 1
ATOM 904 O O . THR A 1 112 ? 0.598 17.344 0.849 1 92.94 112 THR A O 1
ATOM 907 N N . SER A 1 113 ? -0.739 15.75 0.149 1 89.62 113 SER A N 1
ATOM 908 C CA . SER A 1 113 ? -1.922 16.594 0.21 1 89.62 113 SER A CA 1
ATOM 909 C C . SER A 1 113 ? -2.199 17.062 1.637 1 89.62 113 SER A C 1
ATOM 911 O O . SER A 1 113 ? -2.672 18.172 1.854 1 89.62 113 SER A O 1
ATOM 913 N N . LEU A 1 114 ? -1.865 16.266 2.596 1 87.88 114 LEU A N 1
ATOM 914 C CA . LEU A 1 114 ? -2.057 16.609 4 1 87.88 114 LEU A CA 1
ATOM 915 C C . LEU A 1 114 ? -1.043 17.656 4.441 1 87.88 114 LEU A C 1
ATOM 917 O O . LEU A 1 114 ? -1.365 18.531 5.242 1 87.88 114 LEU A O 1
ATOM 921 N N . LEU A 1 115 ? 0.118 17.547 3.957 1 88.12 115 LEU A N 1
ATOM 922 C CA . LEU A 1 115 ? 1.197 18.438 4.34 1 88.12 115 LEU A CA 1
ATOM 923 C C . LEU A 1 115 ? 0.998 19.828 3.723 1 88.12 115 LEU A C 1
ATOM 925 O O . LEU A 1 115 ? 1.431 20.828 4.289 1 88.12 115 LEU A O 1
ATOM 929 N N . GLN A 1 116 ? 0.594 19.891 2.508 1 82.62 116 GLN A N 1
ATOM 930 C CA . GLN A 1 116 ? 0.406 21.156 1.799 1 82.62 116 GLN A CA 1
ATOM 931 C C . GLN A 1 116 ? -0.564 22.062 2.545 1 82.62 116 GLN A C 1
ATOM 933 O O . GLN A 1 116 ? -0.452 23.297 2.473 1 82.62 116 GLN A O 1
ATOM 938 N N . GLY A 1 117 ? -1.146 21.547 3.564 1 65.44 117 GLY A N 1
ATOM 939 C CA . GLY A 1 117 ? -2.15 22.453 4.098 1 65.44 117 GLY A CA 1
ATOM 940 C C . GLY A 1 117 ? -2.762 23.359 3.045 1 65.44 117 GLY A C 1
ATOM 941 O O . GLY A 1 117 ? -2.629 23.109 1.847 1 65.44 117 GLY A O 1
ATOM 942 N N . LYS A 1 118 ? -3.848 24.297 3.15 1 55 118 LYS A N 1
ATOM 943 C CA . LYS A 1 118 ? -4.379 25.281 2.221 1 55 118 LYS A CA 1
ATOM 944 C C . LYS A 1 118 ? -3.4 26.438 2.031 1 55 118 LYS A C 1
ATOM 946 O O . LYS A 1 118 ? -3.762 27.484 1.486 1 55 118 LYS A O 1
ATOM 951 N N . THR A 1 119 ? -2.219 26.234 2.479 1 52.34 119 THR A N 1
ATOM 952 C CA . THR A 1 119 ? -1.538 27.469 2.82 1 52.34 119 THR A CA 1
ATOM 953 C C . THR A 1 119 ? -0.744 28 1.628 1 52.34 119 THR A C 1
ATOM 955 O O . THR A 1 119 ? -0.556 29.203 1.486 1 52.34 119 THR A O 1
ATOM 958 N N . SER A 1 120 ? 0.104 27.094 0.742 1 59.34 120 SER A N 1
ATOM 959 C CA . SER A 1 120 ? 1.139 27.781 -0.027 1 59.34 120 SER A CA 1
ATOM 960 C C . SER A 1 120 ? 0.759 27.875 -1.5 1 59.34 120 SER A C 1
ATOM 962 O O . SER A 1 120 ? 0.336 26.891 -2.104 1 59.34 120 SER A O 1
ATOM 964 N N . HIS A 1 121 ? 0.616 29.062 -2.07 1 60.81 121 HIS A N 1
ATOM 965 C CA . HIS A 1 121 ? 0.375 29.359 -3.479 1 60.81 121 HIS A CA 1
ATOM 966 C C . HIS A 1 121 ? 1.44 28.719 -4.363 1 60.81 121 HIS A C 1
ATOM 968 O O . HIS A 1 121 ? 1.289 28.672 -5.586 1 60.81 121 HIS A O 1
ATOM 974 N N . LYS A 1 122 ? 2.492 28.125 -3.775 1 68.94 122 LYS A N 1
ATOM 975 C CA . LYS A 1 122 ? 3.604 27.609 -4.574 1 68.94 122 LYS A CA 1
ATOM 976 C C . LYS A 1 122 ? 3.373 26.156 -4.977 1 68.94 122 LYS A C 1
ATOM 978 O O . LYS A 1 122 ? 4.078 25.625 -5.84 1 68.94 122 LYS A O 1
ATOM 983 N N . PHE A 1 123 ? 2.4 25.578 -4.535 1 76.31 123 PHE A N 1
ATOM 984 C CA . PHE A 1 123 ? 2.168 24.172 -4.812 1 76.31 123 PHE A CA 1
ATOM 985 C C . PHE A 1 123 ? 1.528 23.984 -6.184 1 76.31 123 PHE A C 1
ATOM 987 O O . PHE A 1 123 ? 0.731 24.828 -6.621 1 76.31 123 PHE A O 1
ATOM 994 N N . ILE A 1 124 ? 2.084 22.984 -6.918 1 73.94 124 ILE A N 1
ATOM 995 C CA . ILE A 1 124 ? 1.456 22.609 -8.18 1 73.94 124 ILE A CA 1
ATOM 996 C C . ILE A 1 124 ? 0.085 21.984 -7.91 1 73.94 124 ILE A C 1
ATOM 998 O O . ILE A 1 124 ? -0.028 21.016 -7.152 1 73.94 124 ILE A O 1
ATOM 1002 N N . ASP A 1 125 ? -0.868 22.641 -8.484 1 73 125 ASP A N 1
ATOM 1003 C CA . ASP A 1 125 ? -2.24 22.156 -8.352 1 73 125 ASP A CA 1
ATOM 1004 C C . ASP A 1 125 ? -2.559 21.109 -9.414 1 73 125 ASP A C 1
ATOM 1006 O O . ASP A 1 125 ? -2.318 21.344 -10.609 1 73 125 ASP A O 1
ATOM 1010 N N . MET A 1 126 ? -2.951 20.031 -8.945 1 70 126 MET A N 1
ATOM 1011 C CA . MET A 1 126 ? -3.305 18.938 -9.859 1 70 126 MET A CA 1
ATOM 1012 C C . MET A 1 126 ? -4.41 19.375 -10.812 1 70 126 MET A C 1
ATOM 1014 O O . MET A 1 126 ? -4.512 18.859 -11.93 1 70 126 MET A O 1
ATOM 1018 N N . SER A 1 127 ? -5.141 20.25 -10.398 1 68.44 127 SER A N 1
ATOM 1019 C CA . SER A 1 127 ? -6.246 20.734 -11.211 1 68.44 127 SER A CA 1
ATOM 1020 C C . SER A 1 127 ? -5.742 21.562 -12.391 1 68.44 127 SER A C 1
ATOM 1022 O O . SER A 1 127 ? -6.5 21.859 -13.312 1 68.44 127 SER A O 1
ATOM 1024 N N . GLU A 1 128 ? -4.461 21.844 -12.344 1 72.25 128 GLU A N 1
ATOM 1025 C CA . GLU A 1 128 ? -3.895 22.594 -13.461 1 72.25 128 GLU A CA 1
ATOM 1026 C C . GLU A 1 128 ? -3.805 21.719 -14.719 1 72.25 128 GLU A C 1
ATOM 1028 O O . GLU A 1 128 ? -3.799 22.234 -15.836 1 72.25 128 GLU A O 1
ATOM 1033 N N . ASN A 1 129 ? -3.721 20.5 -14.461 1 73.31 129 ASN A N 1
ATOM 1034 C CA . ASN A 1 129 ? -3.793 19.562 -15.578 1 73.31 129 ASN A CA 1
ATOM 1035 C C . ASN A 1 129 ? -5.238 19.219 -15.922 1 73.31 129 ASN A C 1
ATOM 1037 O O . ASN A 1 129 ? -5.988 18.734 -15.07 1 73.31 129 ASN A O 1
ATOM 1041 N N . PRO A 1 130 ? -5.66 19.516 -17.172 1 76 130 PRO A N 1
ATOM 1042 C CA . PRO A 1 130 ? -7.062 19.297 -17.531 1 76 130 PRO A CA 1
ATOM 1043 C C . PRO A 1 130 ? -7.527 17.875 -17.297 1 76 130 PRO A C 1
ATOM 1045 O O . PRO A 1 130 ? -8.672 17.641 -16.891 1 76 130 PRO A O 1
ATOM 1048 N N . ILE A 1 131 ? -6.703 17 -17.562 1 75.06 131 ILE A N 1
ATOM 1049 C CA . ILE A 1 131 ? -7.059 15.609 -17.359 1 75.06 131 ILE A CA 1
ATOM 1050 C C . ILE A 1 131 ? -7.305 15.352 -15.875 1 75.06 131 ILE A C 1
ATOM 1052 O O . ILE A 1 131 ? -8.305 14.734 -15.5 1 75.06 131 ILE A O 1
ATOM 1056 N N . MET A 1 132 ? -6.43 15.766 -15.164 1 79.19 132 MET A N 1
ATOM 1057 C CA . MET A 1 132 ? -6.535 15.555 -13.727 1 79.19 132 MET A CA 1
ATOM 1058 C C . MET A 1 132 ? -7.719 16.328 -13.148 1 79.19 132 MET A C 1
ATOM 1060 O O . MET A 1 132 ? -8.391 15.836 -12.234 1 79.19 132 MET A O 1
ATOM 1064 N N . ARG A 1 133 ? -7.922 17.422 -13.727 1 78.19 133 ARG A N 1
ATOM 1065 C CA . ARG A 1 133 ? -9.07 18.203 -13.289 1 78.19 133 ARG A CA 1
ATOM 1066 C C . ARG A 1 133 ? -10.375 17.438 -13.539 1 78.19 133 ARG A C 1
ATOM 1068 O O . ARG A 1 133 ? -11.219 17.344 -12.648 1 78.19 133 ARG A O 1
ATOM 1075 N N . LEU A 1 134 ? -10.453 16.938 -14.742 1 76.12 134 LEU A N 1
ATOM 1076 C CA . LEU A 1 134 ? -11.648 16.172 -15.086 1 76.12 134 LEU A CA 1
ATOM 1077 C C . LEU A 1 134 ? -11.781 14.945 -14.18 1 76.12 134 LEU A C 1
ATOM 1079 O O . LEU A 1 134 ? -12.883 14.617 -13.727 1 76.12 134 LEU A O 1
ATOM 1083 N N . TYR A 1 135 ? -10.695 14.391 -13.906 1 75.06 135 TYR A N 1
ATOM 1084 C CA . TYR A 1 135 ? -10.641 13.172 -13.109 1 75.06 135 TYR A CA 1
ATOM 1085 C C . TYR A 1 135 ? -11.109 13.43 -11.688 1 75.06 135 TYR A C 1
ATOM 1087 O O . TYR A 1 135 ? -11.859 12.633 -11.117 1 75.06 135 TYR A O 1
ATOM 1095 N N . TYR A 1 136 ? -10.844 14.516 -11.188 1 74.69 136 TYR A N 1
ATOM 1096 C CA . TYR A 1 136 ? -11.125 14.75 -9.781 1 74.69 136 TYR A CA 1
ATOM 1097 C C . TYR A 1 136 ? -12.383 15.594 -9.609 1 74.69 136 TYR A C 1
ATOM 1099 O O . TYR A 1 136 ? -12.977 15.609 -8.531 1 74.69 136 TYR A O 1
ATOM 1107 N N . THR A 1 137 ? -12.727 16.281 -10.633 1 76.81 137 THR A N 1
ATOM 1108 C CA . THR A 1 137 ? -13.867 17.172 -10.461 1 76.81 137 THR A CA 1
ATOM 1109 C C . THR A 1 137 ? -15.164 16.469 -10.867 1 76.81 137 THR A C 1
ATOM 1111 O O . THR A 1 137 ? -16.234 16.75 -10.312 1 76.81 137 THR A O 1
ATOM 1114 N N . ASN A 1 138 ? -15.008 15.609 -11.766 1 81.12 138 ASN A N 1
ATOM 1115 C CA . ASN A 1 138 ? -16.203 14.898 -12.211 1 81.12 138 ASN A CA 1
ATOM 1116 C C . ASN A 1 138 ? -16.328 13.539 -11.523 1 81.12 138 ASN A C 1
ATOM 1118 O O . ASN A 1 138 ? -15.602 12.602 -11.852 1 81.12 138 ASN A O 1
ATOM 1122 N N . ARG A 1 139 ? -17.25 13.359 -10.758 1 81.12 139 ARG A N 1
ATOM 1123 C CA . ARG A 1 139 ? -17.469 12.156 -9.961 1 81.12 139 ARG A CA 1
ATOM 1124 C C . ARG A 1 139 ? -17.797 10.961 -10.844 1 81.12 139 ARG A C 1
ATOM 1126 O O . ARG A 1 139 ? -17.438 9.828 -10.523 1 81.12 139 ARG A O 1
ATOM 1133 N N . LYS A 1 140 ? -18.516 11.219 -11.883 1 84.44 140 LYS A N 1
ATOM 1134 C CA . LYS A 1 140 ? -18.875 10.141 -12.797 1 84.44 140 LYS A CA 1
ATOM 1135 C C . LYS A 1 140 ? -17.625 9.547 -13.461 1 84.44 140 LYS A C 1
ATOM 1137 O O . LYS A 1 140 ? -17.516 8.328 -13.609 1 84.44 140 LYS A O 1
ATOM 1142 N N . VAL A 1 141 ? -16.797 10.445 -13.859 1 84.88 141 VAL A N 1
ATOM 1143 C CA . VAL A 1 141 ? -15.578 10.008 -14.508 1 84.88 141 VAL A CA 1
ATOM 1144 C C . VAL A 1 141 ? -14.734 9.195 -13.531 1 84.88 141 VAL A C 1
ATOM 1146 O O . VAL A 1 141 ? -14.219 8.125 -13.875 1 84.88 141 VAL A O 1
ATOM 1149 N N . LEU A 1 142 ? -14.633 9.695 -12.398 1 82.62 142 LEU A N 1
ATOM 1150 C CA . LEU A 1 142 ? -13.883 8.984 -11.367 1 82.62 142 LEU A CA 1
ATOM 1151 C C . LEU A 1 142 ? -14.461 7.594 -11.133 1 82.62 142 LEU A C 1
ATOM 1153 O O . LEU A 1 142 ? -13.727 6.609 -11.07 1 82.62 142 LEU A O 1
ATOM 1157 N N . PHE A 1 143 ? -15.742 7.512 -11.062 1 83.75 143 PHE A N 1
ATOM 1158 C CA . PHE A 1 143 ? -16.422 6.246 -10.836 1 83.75 143 PHE A CA 1
ATOM 1159 C C . PHE A 1 143 ? -16.156 5.277 -11.977 1 83.75 143 PHE A C 1
ATOM 1161 O O . PHE A 1 143 ? -15.859 4.102 -11.75 1 83.75 143 PHE A O 1
ATOM 1168 N N . PHE A 1 144 ? -16.266 5.789 -13.117 1 87.31 144 PHE A N 1
ATOM 1169 C CA . PHE A 1 144 ? -16.062 4.965 -14.305 1 87.31 144 PHE A CA 1
ATOM 1170 C C . PHE A 1 144 ? -14.633 4.445 -14.367 1 87.31 144 PHE A C 1
ATOM 1172 O O . PHE A 1 144 ? -14.398 3.285 -14.719 1 87.31 144 PHE A O 1
ATOM 1179 N N . MET A 1 145 ? -13.742 5.23 -14.055 1 89.19 145 MET A N 1
ATOM 1180 C CA . MET A 1 145 ? -12.344 4.832 -14.07 1 89.19 145 MET A CA 1
ATOM 1181 C C . MET A 1 145 ? -12.062 3.766 -13.016 1 89.19 145 MET A C 1
ATOM 1183 O O . MET A 1 145 ? -11.375 2.781 -13.297 1 89.19 145 MET A O 1
ATOM 1187 N N . CYS A 1 146 ? -12.586 3.967 -11.859 1 88.62 146 CYS A N 1
ATOM 1188 C CA . CYS A 1 146 ? -12.391 3.004 -10.781 1 88.62 146 CYS A CA 1
ATOM 1189 C C . CYS A 1 146 ? -13.086 1.684 -11.102 1 88.62 146 CYS A C 1
ATOM 1191 O O . CYS A 1 146 ? -12.508 0.612 -10.898 1 88.62 146 CYS A O 1
ATOM 1193 N N . ALA A 1 147 ? -14.266 1.815 -11.617 1 90.5 147 ALA A N 1
ATOM 1194 C CA . ALA A 1 147 ? -15.031 0.627 -11.977 1 90.5 147 ALA A CA 1
ATOM 1195 C C . ALA A 1 147 ? -14.367 -0.128 -13.125 1 90.5 147 ALA A C 1
ATOM 1197 O O . ALA A 1 147 ? -14.32 -1.36 -13.125 1 90.5 147 ALA A O 1
ATOM 1198 N N . GLY A 1 148 ? -13.906 0.64 -14.094 1 93.38 148 GLY A N 1
ATOM 1199 C CA . GLY A 1 148 ? -13.219 0.018 -15.211 1 93.38 148 GLY A CA 1
ATOM 1200 C C . GLY A 1 148 ? -11.953 -0.703 -14.805 1 93.38 148 GLY A C 1
ATOM 1201 O O . GLY A 1 148 ? -11.672 -1.804 -15.281 1 93.38 148 GLY A O 1
ATOM 1202 N N . ASN A 1 149 ? -11.211 -0.051 -14 1 95.19 149 ASN A N 1
ATOM 1203 C CA . ASN A 1 149 ? -10 -0.683 -13.492 1 95.19 149 ASN A CA 1
ATOM 1204 C C . ASN A 1 149 ? -10.305 -1.989 -12.766 1 95.19 149 ASN A C 1
ATOM 1206 O O . ASN A 1 149 ? -9.672 -3.014 -13.023 1 95.19 149 ASN A O 1
ATOM 1210 N N . GLU A 1 150 ? -11.273 -1.959 -11.922 1 95.44 150 GLU A N 1
ATOM 1211 C CA . GLU A 1 150 ? -11.68 -3.145 -11.172 1 95.44 150 GLU A CA 1
ATOM 1212 C C . GLU A 1 150 ? -12.227 -4.223 -12.102 1 95.44 150 GLU A C 1
ATOM 1214 O O . GLU A 1 150 ? -11.945 -5.41 -11.922 1 95.44 150 GLU A O 1
ATOM 1219 N N . ALA A 1 151 ? -12.977 -3.799 -13.031 1 96.19 151 ALA A N 1
ATOM 1220 C CA . ALA A 1 151 ? -13.57 -4.738 -13.977 1 96.19 151 ALA A CA 1
ATOM 1221 C C . ALA A 1 151 ? -12.5 -5.48 -14.766 1 96.19 151 ALA A C 1
ATOM 1223 O O . ALA A 1 151 ? -12.648 -6.668 -15.062 1 96.19 151 ALA A O 1
ATOM 1224 N N . PHE A 1 152 ? -11.469 -4.809 -15.125 1 98 152 PHE A N 1
ATOM 1225 C CA . PHE A 1 152 ? -10.391 -5.422 -15.891 1 98 152 PHE A CA 1
ATOM 1226 C C . PHE A 1 152 ? -9.773 -6.582 -15.125 1 98 152 PHE A C 1
ATOM 1228 O O . PHE A 1 152 ? -9.711 -7.707 -15.625 1 98 152 PHE A O 1
ATOM 1235 N N . TYR A 1 153 ? -9.391 -6.359 -13.922 1 97.94 153 TYR A N 1
ATOM 1236 C CA . TYR A 1 153 ? -8.703 -7.379 -13.133 1 97.94 153 TYR A CA 1
ATOM 1237 C C . TYR A 1 153 ? -9.672 -8.469 -12.695 1 97.94 153 TYR A C 1
ATOM 1239 O O . TYR A 1 153 ? -9.305 -9.648 -12.633 1 97.94 153 TYR A O 1
ATOM 1247 N N . ALA A 1 154 ? -10.883 -8.047 -12.375 1 97.5 154 ALA A N 1
ATOM 1248 C CA . ALA A 1 154 ? -11.898 -9.039 -12.023 1 97.5 154 ALA A CA 1
ATOM 1249 C C . ALA A 1 154 ? -12.188 -9.969 -13.195 1 97.5 154 ALA A C 1
ATOM 1251 O O . ALA A 1 154 ? -12.367 -11.172 -13.016 1 97.5 154 ALA A O 1
ATOM 1252 N N . ALA A 1 155 ? -12.273 -9.406 -14.375 1 97.5 155 ALA A N 1
ATOM 1253 C CA . ALA A 1 155 ? -12.5 -10.219 -15.57 1 97.5 155 ALA A CA 1
ATOM 1254 C C . ALA A 1 155 ? -11.359 -11.211 -15.781 1 97.5 155 ALA A C 1
ATOM 1256 O O . ALA A 1 155 ? -11.594 -12.375 -16.109 1 97.5 155 ALA A O 1
ATOM 1257 N N . LEU A 1 156 ? -10.156 -10.75 -15.641 1 97.94 156 LEU A N 1
ATOM 1258 C CA . LEU A 1 156 ? -9 -11.641 -15.758 1 97.94 156 LEU A CA 1
ATOM 1259 C C . LEU A 1 156 ? -9.094 -12.781 -14.758 1 97.94 156 LEU A C 1
ATOM 1261 O O . LEU A 1 156 ? -8.758 -13.93 -15.078 1 97.94 156 LEU A O 1
ATOM 1265 N N . TYR A 1 157 ? -9.539 -12.43 -13.562 1 98.38 157 TYR A N 1
ATOM 1266 C CA . TYR A 1 157 ? -9.695 -13.438 -12.523 1 98.38 157 TYR A CA 1
ATOM 1267 C C . TYR A 1 157 ? -10.727 -14.484 -12.93 1 98.38 157 TYR A C 1
ATOM 1269 O O . TYR A 1 157 ? -10.461 -15.688 -12.875 1 98.38 157 TYR A O 1
ATOM 1277 N N . LEU A 1 158 ? -11.859 -14.039 -13.336 1 97.62 158 LEU A N 1
ATOM 1278 C CA . LEU A 1 158 ? -12.945 -14.945 -13.688 1 97.62 158 LEU A CA 1
ATOM 1279 C C . LEU A 1 158 ? -12.586 -15.781 -14.914 1 97.62 158 LEU A C 1
ATOM 1281 O O . LEU A 1 158 ? -12.93 -16.953 -14.992 1 97.62 158 LEU A O 1
ATOM 1285 N N . LEU A 1 159 ? -11.883 -15.188 -15.859 1 96.81 159 LEU A N 1
ATOM 1286 C CA . LEU A 1 159 ? -11.539 -15.852 -17.109 1 96.81 159 LEU A CA 1
ATOM 1287 C C . LEU A 1 159 ? -10.617 -17.047 -16.859 1 96.81 159 LEU A C 1
ATOM 1289 O O . LEU A 1 159 ? -10.562 -17.969 -17.672 1 96.81 159 LEU A O 1
ATOM 1293 N N . PHE A 1 160 ? -9.914 -16.984 -15.789 1 97.06 160 PHE A N 1
ATOM 1294 C CA . PHE A 1 160 ? -9.055 -18.109 -15.453 1 97.06 160 PHE A CA 1
ATOM 1295 C C . PHE A 1 160 ? -9.891 -19.359 -15.18 1 97.06 160 PHE A C 1
ATOM 1297 O O . PHE A 1 160 ? -9.477 -20.469 -15.523 1 97.06 160 PHE A O 1
ATOM 1304 N N . PHE A 1 161 ? -11.078 -19.188 -14.648 1 96.5 161 PHE A N 1
ATOM 1305 C CA . PHE A 1 161 ? -11.875 -20.328 -14.188 1 96.5 161 PHE A CA 1
ATOM 1306 C C . PHE A 1 161 ? -12.992 -20.641 -15.18 1 96.5 161 PHE A C 1
ATOM 1308 O O . PHE A 1 161 ? -13.43 -21.781 -15.289 1 96.5 161 PHE A O 1
ATOM 1315 N N . THR A 1 162 ? -13.508 -19.578 -15.836 1 93.56 162 THR A N 1
ATOM 1316 C CA . THR A 1 162 ? -14.656 -19.781 -16.703 1 93.56 162 THR A CA 1
ATOM 1317 C C . THR A 1 162 ? -14.727 -18.672 -17.766 1 93.56 162 THR A C 1
ATOM 1319 O O . THR A 1 162 ? -14.32 -17.547 -17.516 1 93.56 162 THR A O 1
ATOM 1322 N N . GLU A 1 163 ? -15.273 -18.984 -18.859 1 90.81 163 GLU A N 1
ATOM 1323 C CA . GLU A 1 163 ? -15.5 -18 -19.922 1 90.81 163 GLU A CA 1
ATOM 1324 C C . GLU A 1 163 ? -16.797 -17.219 -19.672 1 90.81 163 GLU A C 1
ATOM 1326 O O . GLU A 1 163 ? -17 -16.156 -20.25 1 90.81 163 GLU A O 1
ATOM 1331 N N . GLY A 1 164 ? -17.5 -17.688 -18.703 1 86.94 164 GLY A N 1
ATOM 1332 C CA . GLY A 1 164 ? -18.766 -17.047 -18.406 1 86.94 164 GLY A CA 1
ATOM 1333 C C . GLY A 1 164 ? -19.781 -17.219 -19.516 1 86.94 164 GLY A C 1
ATOM 1334 O O . GLY A 1 164 ? -19.641 -18.094 -20.375 1 86.94 164 GLY A O 1
ATOM 1335 N N . PRO A 1 165 ? -20.875 -16.469 -19.438 1 87.75 165 PRO A N 1
ATOM 1336 C CA . PRO A 1 165 ? -21.906 -16.562 -20.484 1 87.75 165 PRO A CA 1
ATOM 1337 C C . PRO A 1 165 ? -21.391 -16.109 -21.844 1 87.75 165 PRO A C 1
ATOM 1339 O O . PRO A 1 165 ? -20.594 -15.164 -21.922 1 87.75 165 PRO A O 1
ATOM 1342 N N . THR A 1 166 ? -21.656 -16.875 -22.859 1 87.5 166 THR A N 1
ATOM 1343 C CA . THR A 1 166 ? -21.219 -16.562 -24.219 1 87.5 166 THR A CA 1
ATOM 1344 C C . THR A 1 166 ? -22.391 -16.062 -25.047 1 87.5 166 THR A C 1
ATOM 1346 O O . THR A 1 166 ? -23.516 -16.562 -24.922 1 87.5 166 THR A O 1
ATOM 1349 N N . PHE A 1 167 ? -22.219 -14.859 -25.453 1 83.12 167 PHE A N 1
ATOM 1350 C CA . PHE A 1 167 ? -23.203 -14.305 -26.359 1 83.12 167 PHE A CA 1
ATOM 1351 C C . PHE A 1 167 ? -22.641 -14.219 -27.781 1 83.12 167 PHE A C 1
ATOM 1353 O O . PHE A 1 167 ? -21.688 -13.492 -28.031 1 83.12 167 PHE A O 1
ATOM 1360 N N . VAL A 1 168 ? -23.312 -14.914 -28.734 1 82.12 168 VAL A N 1
ATOM 1361 C CA . VAL A 1 168 ? -22.906 -14.953 -30.141 1 82.12 168 VAL A CA 1
ATOM 1362 C C . VAL A 1 168 ? -21.438 -15.32 -30.25 1 82.12 168 VAL A C 1
ATOM 1364 O O . VAL A 1 168 ? -20.672 -14.648 -30.953 1 82.12 168 VAL A O 1
ATOM 1367 N N . GLY A 1 169 ? -20.906 -16.156 -29.391 1 81.31 169 GLY A N 1
ATOM 1368 C CA . GLY A 1 169 ? -19.562 -16.703 -29.5 1 81.31 169 GLY A CA 1
ATOM 1369 C C . GLY A 1 169 ? -18.531 -15.898 -28.734 1 81.31 169 GLY A C 1
ATOM 1370 O O . GLY A 1 169 ? -17.359 -16.25 -28.703 1 81.31 169 GLY A O 1
ATOM 1371 N N . ILE A 1 170 ? -19.016 -14.805 -28.219 1 86.62 170 ILE A N 1
ATOM 1372 C CA . ILE A 1 170 ? -18.047 -13.977 -27.516 1 86.62 170 ILE A CA 1
ATOM 1373 C C . ILE A 1 170 ? -18.25 -14.102 -26.016 1 86.62 170 ILE A C 1
ATOM 1375 O O . ILE A 1 170 ? -19.375 -13.953 -25.516 1 86.62 170 ILE A O 1
ATOM 1379 N N . SER A 1 171 ? -17.328 -14.469 -25.312 1 91.88 171 SER A N 1
ATOM 1380 C CA . SER A 1 171 ? -17.344 -14.547 -23.859 1 91.88 171 SER A CA 1
ATOM 1381 C C . SER A 1 171 ? -17.547 -13.18 -23.234 1 91.88 171 SER A C 1
ATOM 1383 O O . SER A 1 171 ? -16.859 -12.219 -23.578 1 91.88 171 SER A O 1
ATOM 1385 N N . LEU A 1 172 ? -18.516 -13.125 -22.422 1 92.75 172 LEU A N 1
ATOM 1386 C CA . LEU A 1 172 ? -18.812 -11.867 -21.75 1 92.75 172 LEU A CA 1
ATOM 1387 C C . LEU A 1 172 ? -17.609 -11.383 -20.938 1 92.75 172 LEU A C 1
ATOM 1389 O O . LEU A 1 172 ? -17.281 -10.203 -20.953 1 92.75 172 LEU A O 1
ATOM 1393 N N . PHE A 1 173 ? -16.969 -12.273 -20.219 1 94.88 173 PHE A N 1
ATOM 1394 C CA . PHE A 1 173 ? -15.828 -11.898 -19.391 1 94.88 173 PHE A CA 1
ATOM 1395 C C . PHE A 1 173 ? -14.672 -11.422 -20.266 1 94.88 173 PHE A C 1
ATOM 1397 O O . PHE A 1 173 ? -13.961 -10.477 -19.906 1 94.88 173 PHE A O 1
ATOM 1404 N N . ARG A 1 174 ? -14.531 -12 -21.391 1 95.5 174 ARG A N 1
ATOM 1405 C CA . ARG A 1 174 ? -13.484 -11.578 -22.312 1 95.5 174 ARG A CA 1
ATOM 1406 C C . ARG A 1 174 ? -13.781 -10.195 -22.891 1 95.5 174 ARG A C 1
ATOM 1408 O O . ARG A 1 174 ? -12.875 -9.375 -23.047 1 95.5 174 ARG A O 1
ATOM 1415 N N . LEU A 1 175 ? -15.023 -10.047 -23.172 1 94.94 175 LEU A N 1
ATOM 1416 C CA . LEU A 1 175 ? -15.438 -8.742 -23.688 1 94.94 175 LEU A CA 1
ATOM 1417 C C . LEU A 1 175 ? -15.172 -7.648 -22.656 1 94.94 175 LEU A C 1
ATOM 1419 O O . LEU A 1 175 ? -14.641 -6.59 -22.984 1 94.94 175 LEU A O 1
ATOM 1423 N N . VAL A 1 176 ? -15.562 -7.945 -21.438 1 95.25 176 VAL A N 1
ATOM 1424 C CA . VAL A 1 176 ? -15.336 -7 -20.359 1 95.25 176 VAL A CA 1
ATOM 1425 C C . VAL A 1 176 ? -13.844 -6.738 -20.188 1 95.25 176 VAL A C 1
ATOM 1427 O O . VAL A 1 176 ? -13.422 -5.594 -20.016 1 95.25 176 VAL A O 1
ATOM 1430 N N . MET A 1 177 ? -13.07 -7.754 -20.281 1 96.5 177 MET A N 1
ATOM 1431 C CA . MET A 1 177 ? -11.617 -7.629 -20.156 1 96.5 177 MET A CA 1
ATOM 1432 C C . MET A 1 177 ? -11.062 -6.695 -21.234 1 96.5 177 MET A C 1
ATOM 1434 O O . MET A 1 177 ? -10.32 -5.762 -20.922 1 96.5 177 MET A O 1
ATOM 1438 N N . TYR A 1 178 ? -11.477 -6.844 -22.453 1 96.06 178 TYR A N 1
ATOM 1439 C CA . TYR A 1 178 ? -10.969 -6.043 -23.562 1 96.06 178 TYR A CA 1
ATOM 1440 C C . TYR A 1 178 ? -11.43 -4.594 -23.438 1 96.06 178 TYR A C 1
ATOM 1442 O O . TYR A 1 178 ? -10.648 -3.668 -23.672 1 96.06 178 TYR A O 1
ATOM 1450 N N . LEU A 1 179 ? -12.664 -4.426 -23.062 1 95.69 179 LEU A N 1
ATOM 1451 C CA . LEU A 1 179 ? -13.227 -3.086 -22.984 1 95.69 179 LEU A CA 1
ATOM 1452 C C . LEU A 1 179 ? -12.641 -2.316 -21.812 1 95.69 179 LEU A C 1
ATOM 1454 O O . LEU A 1 179 ? -12.477 -1.097 -21.875 1 95.69 179 LEU A O 1
ATOM 1458 N N . SER A 1 180 ? -12.312 -3.025 -20.797 1 97.56 180 SER A N 1
ATOM 1459 C CA . SER A 1 180 ? -11.844 -2.371 -19.578 1 97.56 180 SER A CA 1
ATOM 1460 C C . SER A 1 180 ? -10.328 -2.229 -19.578 1 97.56 180 SER A C 1
ATOM 1462 O O . SER A 1 180 ? -9.773 -1.475 -18.766 1 97.56 180 SER A O 1
ATOM 1464 N N . ALA A 1 181 ? -9.625 -2.863 -20.469 1 97.38 181 ALA A N 1
ATOM 1465 C CA . ALA A 1 181 ? -8.164 -2.844 -20.516 1 97.38 181 ALA A CA 1
ATOM 1466 C C . ALA A 1 181 ? -7.645 -1.422 -20.703 1 97.38 181 ALA A C 1
ATOM 1468 O O . ALA A 1 181 ? -6.789 -0.961 -19.953 1 97.38 181 ALA A O 1
ATOM 1469 N N . PRO A 1 182 ? -8.188 -0.702 -21.688 1 96.75 182 PRO A N 1
ATOM 1470 C CA . PRO A 1 182 ? -7.703 0.67 -21.844 1 96.75 182 PRO A CA 1
ATOM 1471 C C . PRO A 1 182 ? -7.965 1.537 -20.609 1 96.75 182 PRO A C 1
ATOM 1473 O O . PRO A 1 182 ? -7.164 2.42 -20.297 1 96.75 182 PRO A O 1
ATOM 1476 N N . ILE A 1 183 ? -9.047 1.311 -19.969 1 95.56 183 ILE A N 1
ATOM 1477 C CA . ILE A 1 183 ? -9.391 2.078 -18.781 1 95.56 183 ILE A CA 1
ATOM 1478 C C . ILE A 1 183 ? -8.367 1.797 -17.672 1 95.56 183 ILE A C 1
ATOM 1480 O O . ILE A 1 183 ? -7.898 2.721 -17 1 95.56 183 ILE A O 1
ATOM 1484 N N . ALA A 1 184 ? -8.031 0.57 -17.531 1 96.25 184 ALA A N 1
ATOM 1485 C CA . ALA A 1 184 ? -7.043 0.189 -16.531 1 96.25 184 ALA A CA 1
ATOM 1486 C C . ALA A 1 184 ? -5.691 0.836 -16.828 1 96.25 184 ALA A C 1
ATOM 1488 O O . ALA A 1 184 ? -5 1.282 -15.898 1 96.25 184 ALA A O 1
ATOM 1489 N N . PHE A 1 185 ? -5.324 0.922 -18.062 1 96.25 185 PHE A N 1
ATOM 1490 C CA . PHE A 1 185 ? -4.062 1.539 -18.453 1 96.25 185 PHE A CA 1
ATOM 1491 C C . PHE A 1 185 ? -4.082 3.037 -18.172 1 96.25 185 PHE A C 1
ATOM 1493 O O . PHE A 1 185 ? -3.107 3.592 -17.672 1 96.25 185 PHE A O 1
ATOM 1500 N N . ILE A 1 186 ? -5.152 3.646 -18.516 1 93.94 186 ILE A N 1
ATOM 1501 C CA . ILE A 1 186 ? -5.289 5.078 -18.281 1 93.94 186 ILE A CA 1
ATOM 1502 C C . ILE A 1 186 ? -5.266 5.363 -16.781 1 93.94 186 ILE A C 1
ATOM 1504 O O . ILE A 1 186 ? -4.637 6.328 -16.328 1 93.94 186 ILE A O 1
ATOM 1508 N N . LYS A 1 187 ? -5.941 4.547 -16.031 1 93.94 187 LYS A N 1
ATOM 1509 C CA . LYS A 1 187 ? -5.945 4.719 -14.578 1 93.94 187 LYS A CA 1
ATOM 1510 C C . LYS A 1 187 ? -4.535 4.621 -14.008 1 93.94 187 LYS A C 1
ATOM 1512 O O . LYS A 1 187 ? -4.172 5.375 -13.102 1 93.94 187 LYS A O 1
ATOM 1517 N N . ALA A 1 188 ? -3.754 3.723 -14.5 1 95.31 188 ALA A N 1
ATOM 1518 C CA . ALA A 1 188 ? -2.367 3.586 -14.07 1 95.31 188 ALA A CA 1
ATOM 1519 C C . ALA A 1 188 ? -1.558 4.832 -14.414 1 95.31 188 ALA A C 1
ATOM 1521 O O . ALA A 1 188 ? -0.75 5.301 -13.617 1 95.31 188 ALA A O 1
ATOM 1522 N N . ALA A 1 189 ? -1.802 5.375 -15.586 1 94 189 ALA A N 1
ATOM 1523 C CA . ALA A 1 189 ? -1.117 6.59 -16.016 1 94 189 ALA A CA 1
ATOM 1524 C C . ALA A 1 189 ? -1.491 7.773 -15.125 1 94 189 ALA A C 1
ATOM 1526 O O . ALA A 1 189 ? -0.634 8.586 -14.766 1 94 189 ALA A O 1
ATOM 1527 N N . ILE A 1 190 ? -2.695 7.809 -14.797 1 91.38 190 ILE A N 1
ATOM 1528 C CA . ILE A 1 190 ? -3.168 8.875 -13.922 1 91.38 190 ILE A CA 1
ATOM 1529 C C . ILE A 1 190 ? -2.518 8.742 -12.547 1 91.38 190 ILE A C 1
ATOM 1531 O O . ILE A 1 190 ? -2.104 9.742 -11.945 1 91.38 190 ILE A O 1
ATOM 1535 N N . SER A 1 191 ? -2.451 7.539 -12.031 1 93.88 191 SER A N 1
ATOM 1536 C CA . SER A 1 191 ? -1.786 7.305 -10.758 1 93.88 191 SER A CA 1
ATOM 1537 C C . SER A 1 191 ? -0.333 7.762 -10.797 1 93.88 191 SER A C 1
ATOM 1539 O O . SER A 1 191 ? 0.158 8.375 -9.844 1 93.88 191 SER A O 1
ATOM 1541 N N . LEU A 1 192 ? 0.313 7.527 -11.898 1 95.25 192 LEU A N 1
ATOM 1542 C CA . LEU A 1 192 ? 1.701 7.949 -12.047 1 95.25 192 LEU A CA 1
ATOM 1543 C C . LEU A 1 192 ? 1.81 9.469 -12.039 1 95.25 192 LEU A C 1
ATOM 1545 O O . LEU A 1 192 ? 2.75 10.023 -11.469 1 95.25 192 LEU A O 1
ATOM 1549 N N . LEU A 1 193 ? 0.873 10.062 -12.641 1 92.25 193 LEU A N 1
ATOM 1550 C CA . LEU A 1 193 ? 0.846 11.523 -12.641 1 92.25 193 LEU A CA 1
ATOM 1551 C C . LEU A 1 193 ? 0.658 12.062 -11.227 1 92.25 193 LEU A C 1
ATOM 1553 O O . LEU A 1 193 ? 1.312 13.031 -10.836 1 92.25 193 LEU A O 1
ATOM 1557 N N . HIS A 1 194 ? -0.236 11.422 -10.461 1 90.12 194 HIS A N 1
ATOM 1558 C CA . HIS A 1 194 ? -0.41 11.773 -9.055 1 90.12 194 HIS A CA 1
ATOM 1559 C C . HIS A 1 194 ? 0.908 11.664 -8.297 1 90.12 194 HIS A C 1
ATOM 1561 O O . HIS A 1 194 ? 1.251 12.555 -7.516 1 90.12 194 HIS A O 1
ATOM 1567 N N . GLY A 1 195 ? 1.544 10.609 -8.531 1 93.81 195 GLY A N 1
ATOM 1568 C CA . GLY A 1 195 ? 2.826 10.406 -7.875 1 93.81 195 GLY A CA 1
ATOM 1569 C C . GLY A 1 195 ? 3.859 11.453 -8.25 1 93.81 195 GLY A C 1
ATOM 1570 O O . GLY A 1 195 ? 4.543 12 -7.383 1 93.81 195 GLY A O 1
ATOM 1571 N N . TYR A 1 196 ? 3.904 11.734 -9.523 1 93.94 196 TYR A N 1
ATOM 1572 C CA . TYR A 1 196 ? 4.871 12.703 -10.039 1 93.94 196 TYR A CA 1
ATOM 1573 C C . TYR A 1 196 ? 4.648 14.078 -9.43 1 93.94 196 TYR A C 1
ATOM 1575 O O . TYR A 1 196 ? 5.578 14.688 -8.898 1 93.94 196 TYR A O 1
ATOM 1583 N N . ILE A 1 197 ? 3.488 14.555 -9.438 1 91.88 197 ILE A N 1
ATOM 1584 C CA . ILE A 1 197 ? 3.145 15.875 -8.922 1 91.88 197 ILE A CA 1
ATOM 1585 C C . ILE A 1 197 ? 3.373 15.914 -7.414 1 91.88 197 ILE A C 1
ATOM 1587 O O . ILE A 1 197 ? 3.871 16.906 -6.879 1 91.88 197 ILE A O 1
ATOM 1591 N N . SER A 1 198 ? 2.988 14.828 -6.758 1 93.88 198 SER A N 1
ATOM 1592 C CA . SER A 1 198 ? 3.162 14.758 -5.312 1 93.88 198 SER A CA 1
ATOM 1593 C C . SER A 1 198 ? 4.637 14.836 -4.926 1 93.88 198 SER A C 1
ATOM 1595 O O . SER A 1 198 ? 4.984 15.445 -3.914 1 93.88 198 SER A O 1
ATOM 1597 N N . CYS A 1 199 ? 5.48 14.219 -5.707 1 95.38 199 CYS A N 1
ATOM 1598 C CA . CYS A 1 199 ? 6.914 14.281 -5.445 1 95.38 199 CYS A CA 1
ATOM 1599 C C . CYS A 1 199 ? 7.434 15.703 -5.57 1 95.38 199 CYS A C 1
ATOM 1601 O O . CYS A 1 199 ? 8.219 16.156 -4.734 1 95.38 199 CYS A O 1
ATOM 1603 N N . ILE A 1 200 ? 6.98 16.391 -6.559 1 93.94 200 ILE A N 1
ATOM 1604 C CA . ILE A 1 200 ? 7.375 17.781 -6.758 1 93.94 200 ILE A CA 1
ATOM 1605 C C . ILE A 1 200 ? 6.906 18.625 -5.574 1 93.94 200 ILE A C 1
ATOM 1607 O O . ILE A 1 200 ? 7.691 19.391 -4.996 1 93.94 200 ILE A O 1
ATOM 1611 N N . ASN A 1 201 ? 5.68 18.484 -5.219 1 92.88 201 ASN A N 1
ATOM 1612 C CA . ASN A 1 201 ? 5.133 19.266 -4.117 1 92.88 201 ASN A CA 1
ATOM 1613 C C . ASN A 1 201 ? 5.844 18.953 -2.801 1 92.88 201 ASN A C 1
ATOM 1615 O O . ASN A 1 201 ? 6.055 19.844 -1.979 1 92.88 201 ASN A O 1
ATOM 1619 N N . LEU A 1 202 ? 6.133 17.719 -2.637 1 94.06 202 LEU A N 1
ATOM 1620 C CA . LEU A 1 202 ? 6.855 17.328 -1.43 1 94.06 202 LEU A CA 1
ATOM 1621 C C . LEU A 1 202 ? 8.242 17.969 -1.4 1 94.06 202 LEU A C 1
ATOM 1623 O O . LEU A 1 202 ? 8.711 18.391 -0.341 1 94.06 202 LEU A O 1
ATOM 1627 N N . SER A 1 203 ? 8.867 18.047 -2.551 1 94.31 203 SER A N 1
ATOM 1628 C CA . SER A 1 203 ? 10.172 18.688 -2.639 1 94.31 203 SER A CA 1
ATOM 1629 C C . SER A 1 203 ? 10.078 20.172 -2.316 1 94.31 203 SER A C 1
ATOM 1631 O O . SER A 1 203 ? 10.992 20.75 -1.73 1 94.31 203 SER A O 1
ATOM 1633 N N . ILE A 1 204 ? 9.008 20.797 -2.707 1 92.06 204 ILE A N 1
ATOM 1634 C CA . ILE A 1 204 ? 8.781 22.203 -2.402 1 92.06 204 ILE A CA 1
ATOM 1635 C C . ILE A 1 204 ? 8.648 22.391 -0.893 1 92.06 204 ILE A C 1
ATOM 1637 O O . ILE A 1 204 ? 9.219 23.312 -0.324 1 92.06 204 ILE A O 1
ATOM 1641 N N . ILE A 1 205 ? 7.941 21.5 -0.278 1 92.56 205 ILE A N 1
ATOM 1642 C CA . ILE A 1 205 ? 7.781 21.531 1.172 1 92.56 205 ILE A CA 1
ATOM 1643 C C . ILE A 1 205 ? 9.141 21.375 1.846 1 92.56 205 ILE A C 1
ATOM 1645 O O . ILE A 1 205 ? 9.477 22.125 2.764 1 92.56 205 ILE A O 1
ATOM 1649 N N . ASP A 1 206 ? 9.891 20.453 1.416 1 94.44 206 ASP A N 1
ATOM 1650 C CA . ASP A 1 206 ? 11.211 20.188 1.979 1 94.44 206 ASP A CA 1
ATOM 1651 C C . ASP A 1 206 ? 12.117 21.391 1.843 1 94.44 206 ASP A C 1
ATOM 1653 O O . ASP A 1 206 ? 12.828 21.75 2.785 1 94.44 206 ASP A O 1
ATOM 1657 N N . LEU A 1 207 ? 12.117 22 0.676 1 92.81 207 LEU A N 1
ATOM 1658 C CA . LEU A 1 207 ? 12.953 23.156 0.43 1 92.81 207 LEU A CA 1
ATOM 1659 C C . LEU A 1 207 ? 12.578 24.312 1.364 1 92.81 207 LEU A C 1
ATOM 1661 O O . LEU A 1 207 ? 13.453 24.984 1.904 1 92.81 207 LEU A O 1
ATOM 1665 N N . LYS A 1 208 ? 11.344 24.516 1.501 1 89.5 208 LYS A N 1
ATOM 1666 C CA . LYS A 1 208 ? 10.867 25.562 2.398 1 89.5 208 LYS A CA 1
ATOM 1667 C C . LYS A 1 208 ? 11.312 25.297 3.836 1 89.5 208 LYS A C 1
ATOM 1669 O O . LYS A 1 208 ? 11.773 26.203 4.523 1 89.5 208 LYS A O 1
ATOM 1674 N N . GLU A 1 209 ? 11.125 24.109 4.285 1 90.4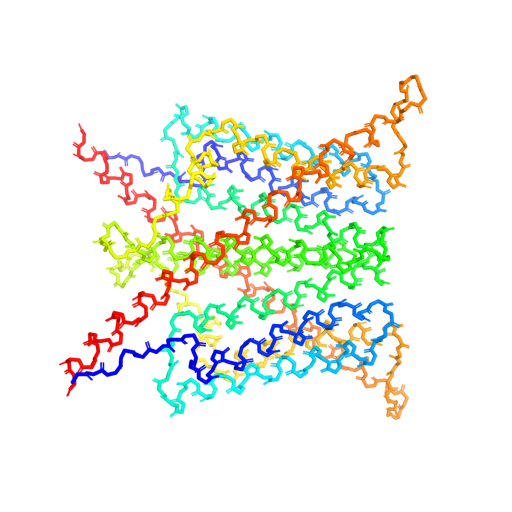4 209 GLU A N 1
ATOM 1675 C CA . GLU A 1 209 ? 11.5 23.75 5.652 1 90.44 209 GLU A CA 1
ATOM 1676 C C . GLU A 1 209 ? 13 23.922 5.867 1 90.44 209 GLU A C 1
ATOM 1678 O O . GLU A 1 209 ? 13.438 24.375 6.93 1 90.44 209 GLU A O 1
ATOM 1683 N N . ARG A 1 210 ? 13.781 23.516 4.926 1 91.38 210 ARG A N 1
ATOM 1684 C CA . ARG A 1 210 ? 15.234 23.641 5.031 1 91.38 210 ARG A CA 1
ATOM 1685 C C . ARG A 1 210 ? 15.664 25.109 5.051 1 91.38 210 ARG A C 1
ATOM 1687 O O . ARG A 1 210 ? 16.609 25.469 5.758 1 91.38 210 ARG A O 1
ATOM 1694 N N . GLN A 1 211 ? 14.992 25.922 4.246 1 90.19 211 GLN A N 1
ATOM 1695 C CA . GLN A 1 211 ? 15.281 27.344 4.238 1 90.19 211 GLN A CA 1
ATOM 1696 C C . GLN A 1 211 ? 14.938 27.984 5.578 1 90.19 211 GLN A C 1
ATOM 1698 O O . GLN A 1 211 ? 15.664 28.844 6.066 1 90.19 211 GLN A O 1
ATOM 1703 N N . GLU A 1 212 ? 13.883 27.562 6.113 1 89.06 212 GLU A N 1
ATOM 1704 C CA . GLU A 1 212 ? 13.469 28.078 7.414 1 89.06 212 GLU A CA 1
ATOM 1705 C C . GLU A 1 212 ? 14.445 27.656 8.508 1 89.06 212 GLU A C 1
ATOM 1707 O O . GLU A 1 212 ? 14.727 28.422 9.43 1 89.06 212 GLU A O 1
ATOM 1712 N N . HIS A 1 213 ? 14.906 26.453 8.477 1 86.75 213 HIS A N 1
ATOM 1713 C CA . HIS A 1 213 ? 15.875 25.953 9.453 1 86.75 213 HIS A CA 1
ATOM 1714 C C . HIS A 1 213 ? 17.203 26.688 9.328 1 86.75 213 HIS A C 1
ATOM 1716 O O . HIS A 1 213 ? 17.891 26.906 10.32 1 86.75 213 HIS A O 1
ATOM 1722 N N . SER A 1 214 ? 17.656 26.984 8.086 1 83.38 214 SER A N 1
ATOM 1723 C CA . SER A 1 214 ? 18.906 27.688 7.848 1 83.38 214 SER A CA 1
ATOM 1724 C C . SER A 1 214 ? 18.844 29.125 8.344 1 83.38 214 SER A C 1
ATOM 1726 O O . SER A 1 214 ? 19.844 29.703 8.758 1 83.38 214 SER A O 1
ATOM 1728 N N . LYS A 1 215 ? 17.703 29.688 8.344 1 84.62 215 LYS A N 1
ATOM 1729 C CA . LYS A 1 215 ? 17.531 31.047 8.82 1 84.62 215 LYS A CA 1
ATOM 1730 C C . LYS A 1 215 ? 17.594 31.109 10.344 1 84.62 215 LYS A C 1
ATOM 1732 O O . LYS A 1 215 ? 18.016 32.125 10.914 1 84.62 215 LYS A O 1
ATOM 1737 N N . LEU A 1 216 ? 17.094 30.109 10.945 1 80.94 216 LEU A N 1
ATOM 1738 C CA . LEU A 1 216 ? 17.047 30.078 12.406 1 80.94 216 LEU A CA 1
ATOM 1739 C C . LEU A 1 216 ? 18.438 29.828 12.984 1 80.94 216 LEU A C 1
ATOM 1741 O O . LEU A 1 216 ? 18.719 30.172 14.133 1 80.94 216 LEU A O 1
ATOM 1745 N N . ASN A 1 217 ? 19.422 29.25 12.359 1 68.94 217 ASN A N 1
ATOM 1746 C CA . ASN A 1 217 ? 20.781 29.016 12.852 1 68.94 217 ASN A CA 1
ATOM 1747 C C . ASN A 1 217 ? 21.781 29.984 12.219 1 68.94 217 ASN A C 1
ATOM 1749 O O . ASN A 1 217 ? 22.812 30.281 12.812 1 68.94 217 ASN A O 1
ATOM 1753 N N . MET B 1 1 ? 23.656 34.656 -3.203 1 36.75 1 MET B N 1
ATOM 1754 C CA . MET B 1 1 ? 22.5 34.062 -3.873 1 36.75 1 MET B CA 1
ATOM 1755 C C . MET B 1 1 ? 22.422 32.562 -3.572 1 36.75 1 MET B C 1
ATOM 1757 O O . MET B 1 1 ? 23.297 31.812 -3.965 1 36.75 1 MET B O 1
ATOM 1761 N N . THR B 1 2 ? 21.969 32.031 -2.326 1 48.78 2 THR B N 1
ATOM 1762 C CA . THR B 1 2 ? 22 30.719 -1.725 1 48.78 2 THR B CA 1
ATOM 1763 C C . THR B 1 2 ? 21.531 29.656 -2.715 1 48.78 2 THR B C 1
ATOM 1765 O O . THR B 1 2 ? 20.469 29.812 -3.326 1 48.78 2 THR B O 1
ATOM 1768 N N . LYS B 1 3 ? 22.375 29.078 -3.506 1 55.28 3 LYS B N 1
ATOM 1769 C CA . LYS B 1 3 ? 22.203 28.078 -4.559 1 55.28 3 LYS B CA 1
ATOM 1770 C C . LYS B 1 3 ? 21.031 27.141 -4.238 1 55.28 3 LYS B C 1
ATOM 1772 O O . LYS B 1 3 ? 20.984 26.562 -3.156 1 55.28 3 LYS B O 1
ATOM 1777 N N . SER B 1 4 ? 19.859 27.25 -4.844 1 73.69 4 SER B N 1
ATOM 1778 C CA . SER B 1 4 ? 18.609 26.547 -4.605 1 73.69 4 SER B CA 1
ATOM 1779 C C . SER B 1 4 ? 18.828 25.031 -4.59 1 73.69 4 SER B C 1
ATOM 1781 O O . SER B 1 4 ? 19.391 24.469 -5.531 1 73.69 4 SER B O 1
ATOM 1783 N N . GLU B 1 5 ? 19.047 24.422 -3.492 1 88.94 5 GLU B N 1
ATOM 1784 C CA . GLU B 1 5 ? 19.219 22.984 -3.289 1 88.94 5 GLU B CA 1
ATOM 1785 C C . GLU B 1 5 ? 18.172 22.188 -4.062 1 88.94 5 GLU B C 1
ATOM 1787 O O . GLU B 1 5 ? 17 22.578 -4.121 1 88.94 5 GLU B O 1
ATOM 1792 N N . ASN B 1 6 ? 18.703 21.328 -4.918 1 94.88 6 ASN B N 1
ATOM 1793 C CA . ASN B 1 6 ? 17.812 20.391 -5.59 1 94.88 6 ASN B CA 1
ATOM 1794 C C . ASN B 1 6 ? 17.594 19.125 -4.762 1 94.88 6 ASN B C 1
ATOM 1796 O O . ASN B 1 6 ? 18.438 18.234 -4.766 1 94.88 6 ASN B O 1
ATOM 1800 N N . ILE B 1 7 ? 16.516 19 -4.203 1 96.19 7 ILE B N 1
ATOM 1801 C CA . ILE B 1 7 ? 16.172 17.922 -3.281 1 96.19 7 ILE B CA 1
ATOM 1802 C C . ILE B 1 7 ? 16.312 16.578 -3.992 1 96.19 7 ILE B C 1
ATOM 1804 O O . ILE B 1 7 ? 16.75 15.594 -3.395 1 96.19 7 ILE B O 1
ATOM 1808 N N . PHE B 1 8 ? 15.961 16.516 -5.246 1 97.44 8 PHE B N 1
ATOM 1809 C CA . PHE B 1 8 ? 15.922 15.273 -6.004 1 97.44 8 PHE B CA 1
ATOM 1810 C C . PHE B 1 8 ? 17.328 14.734 -6.246 1 97.44 8 PHE B C 1
ATOM 1812 O O . PHE B 1 8 ? 17.5 13.555 -6.531 1 97.44 8 PHE B O 1
ATOM 1819 N N . LEU B 1 9 ? 18.281 15.586 -6.051 1 97.56 9 LEU B N 1
ATOM 1820 C CA . LEU B 1 9 ? 19.656 15.164 -6.348 1 97.56 9 LEU B CA 1
ATOM 1821 C C . LEU B 1 9 ? 20.453 14.961 -5.062 1 97.56 9 LEU B C 1
ATOM 1823 O O . LEU B 1 9 ? 21.672 14.781 -5.105 1 97.56 9 LEU B O 1
ATOM 1827 N N . PHE B 1 10 ? 19.75 15.008 -3.955 1 97.69 10 PHE B N 1
ATOM 1828 C CA . PHE B 1 10 ? 20.406 14.672 -2.697 1 97.69 10 PHE B CA 1
ATOM 1829 C C . PHE B 1 10 ? 20.953 13.25 -2.73 1 97.69 10 PHE B C 1
ATOM 1831 O O . PHE B 1 10 ? 20.328 12.359 -3.303 1 97.69 10 PHE B O 1
ATOM 1838 N N . VAL B 1 11 ? 22.047 13.023 -2.094 1 97.94 11 VAL B N 1
ATOM 1839 C CA . VAL B 1 11 ? 22.75 11.75 -2.117 1 97.94 11 VAL B CA 1
ATOM 1840 C C . VAL B 1 11 ? 21.828 10.633 -1.652 1 97.94 11 VAL B C 1
ATOM 1842 O O . VAL B 1 11 ? 21.672 9.609 -2.33 1 97.94 11 VAL B O 1
ATOM 1845 N N . PRO B 1 12 ? 21.156 10.734 -0.486 1 98.06 12 PRO B N 1
ATOM 1846 C CA . PRO B 1 12 ? 20.266 9.664 -0.058 1 98.06 12 PRO B CA 1
ATOM 1847 C C . PRO B 1 12 ? 19.172 9.367 -1.081 1 98.06 12 PRO B C 1
ATOM 1849 O O . PRO B 1 12 ? 18.75 8.219 -1.228 1 98.06 12 PRO B O 1
ATOM 1852 N N . ASN B 1 13 ? 18.703 10.391 -1.806 1 98.5 13 ASN B N 1
ATOM 1853 C CA . ASN B 1 13 ? 17.656 10.188 -2.799 1 98.5 13 ASN B CA 1
ATOM 1854 C C . ASN B 1 13 ? 18.172 9.43 -4.02 1 98.5 13 ASN B C 1
ATOM 1856 O O . ASN B 1 13 ? 17.469 8.594 -4.582 1 98.5 13 ASN B O 1
ATOM 1860 N N . ILE B 1 14 ? 19.375 9.727 -4.426 1 98.44 14 ILE B N 1
ATOM 1861 C CA . ILE B 1 14 ? 19.984 9.008 -5.531 1 98.44 14 ILE B CA 1
ATOM 1862 C C . ILE B 1 14 ? 20.125 7.527 -5.176 1 98.44 14 ILE B C 1
ATOM 1864 O O . ILE B 1 14 ? 19.844 6.656 -6 1 98.44 14 ILE B O 1
ATOM 1868 N N . ILE B 1 15 ? 20.562 7.273 -3.986 1 98.5 15 ILE B N 1
ATOM 1869 C CA . ILE B 1 15 ? 20.641 5.898 -3.51 1 98.5 15 ILE B CA 1
ATOM 1870 C C . ILE B 1 15 ? 19.25 5.262 -3.521 1 98.5 15 ILE B C 1
ATOM 1872 O O . ILE B 1 15 ? 19.094 4.113 -3.943 1 98.5 15 ILE B O 1
ATOM 1876 N N . GLY B 1 16 ? 18.234 6.039 -3.09 1 98.44 16 GLY B N 1
ATOM 1877 C CA . GLY B 1 16 ? 16.859 5.562 -3.098 1 98.44 16 GLY B CA 1
ATOM 1878 C C . GLY B 1 16 ? 16.375 5.188 -4.484 1 98.44 16 GLY B C 1
ATOM 1879 O O . GLY B 1 16 ? 15.688 4.176 -4.652 1 98.44 16 GLY B O 1
ATOM 1880 N N . TYR B 1 17 ? 16.766 6.082 -5.488 1 98.56 17 TYR B N 1
ATOM 1881 C CA . TYR B 1 17 ? 16.406 5.754 -6.863 1 98.56 17 TYR B CA 1
ATOM 1882 C C . TYR B 1 17 ? 17.047 4.438 -7.289 1 98.56 17 TYR B C 1
ATOM 1884 O O . TYR B 1 17 ? 16.422 3.625 -7.973 1 98.56 17 TYR B O 1
ATOM 1892 N N . GLY B 1 18 ? 18.266 4.285 -6.945 1 98.62 18 GLY B N 1
ATOM 1893 C CA . GLY B 1 18 ? 18.922 3.021 -7.211 1 98.62 18 GLY B CA 1
ATOM 1894 C C . GLY B 1 18 ? 18.203 1.829 -6.613 1 98.62 18 GLY B C 1
ATOM 1895 O O . GLY B 1 18 ? 18.078 0.788 -7.258 1 98.62 18 GLY B O 1
ATOM 1896 N N . ARG B 1 19 ? 17.734 1.999 -5.34 1 98.69 19 ARG B N 1
ATOM 1897 C CA . ARG B 1 19 ? 17 0.933 -4.676 1 98.69 19 ARG B CA 1
ATOM 1898 C C . ARG B 1 19 ? 15.742 0.574 -5.465 1 98.69 19 ARG B C 1
ATOM 1900 O O . ARG B 1 19 ? 15.43 -0.605 -5.641 1 98.69 19 ARG B O 1
ATOM 1907 N N . VAL B 1 20 ? 15.039 1.558 -5.949 1 98.69 20 VAL B N 1
ATOM 1908 C CA . VAL B 1 20 ? 13.805 1.343 -6.695 1 98.69 20 VAL B CA 1
ATOM 1909 C C . VAL B 1 20 ? 14.102 0.587 -7.988 1 98.69 20 VAL B C 1
ATOM 1911 O O . VAL B 1 20 ? 13.398 -0.367 -8.328 1 98.69 20 VAL B O 1
ATOM 1914 N N . ILE B 1 21 ? 15.133 0.988 -8.711 1 98.75 21 ILE B N 1
ATOM 1915 C CA . ILE B 1 21 ? 15.516 0.346 -9.969 1 98.75 21 ILE B CA 1
ATOM 1916 C C . ILE B 1 21 ? 15.875 -1.115 -9.711 1 98.75 21 ILE B C 1
ATOM 1918 O O . ILE B 1 21 ? 15.406 -2.01 -10.414 1 98.75 21 ILE B O 1
ATOM 1922 N N . LEU B 1 22 ? 16.703 -1.339 -8.734 1 98.75 22 LEU B N 1
ATOM 1923 C CA . LEU B 1 22 ? 17.094 -2.701 -8.383 1 98.75 22 LEU B CA 1
ATOM 1924 C C . LEU B 1 22 ? 15.875 -3.537 -8.016 1 98.75 22 LEU B C 1
ATOM 1926 O O . LEU B 1 22 ? 15.781 -4.711 -8.383 1 98.75 22 LEU B O 1
ATOM 1930 N N . ALA B 1 23 ? 14.953 -2.947 -7.262 1 98.62 23 ALA B N 1
ATOM 1931 C CA . ALA B 1 23 ? 13.734 -3.658 -6.883 1 98.62 23 ALA B CA 1
ATOM 1932 C C . ALA B 1 23 ? 12.922 -4.055 -8.109 1 98.62 23 ALA B C 1
ATOM 1934 O O . ALA B 1 23 ? 12.453 -5.191 -8.211 1 98.62 23 ALA B O 1
ATOM 1935 N N . ILE B 1 24 ? 12.789 -3.146 -9.062 1 98.69 24 ILE B N 1
ATOM 1936 C CA . ILE B 1 24 ? 12.023 -3.414 -10.273 1 98.69 24 ILE B CA 1
ATOM 1937 C C . ILE B 1 24 ? 12.68 -4.539 -11.07 1 98.69 24 ILE B C 1
ATOM 1939 O O . ILE B 1 24 ? 12 -5.441 -11.562 1 98.69 24 ILE B O 1
ATOM 1943 N N . ILE B 1 25 ? 13.992 -4.488 -11.164 1 98.69 25 ILE B N 1
ATOM 1944 C CA . ILE B 1 25 ? 14.719 -5.566 -11.828 1 98.69 25 ILE B CA 1
ATOM 1945 C C . ILE B 1 25 ? 14.469 -6.883 -11.102 1 98.69 25 ILE B C 1
ATOM 1947 O O . ILE B 1 25 ? 14.25 -7.922 -11.734 1 98.69 25 ILE B O 1
ATOM 1951 N N . SER B 1 26 ? 14.516 -6.812 -9.82 1 98.75 26 SER B N 1
ATOM 1952 C CA . SER B 1 26 ? 14.25 -8.008 -9.023 1 98.75 26 SER B CA 1
ATOM 1953 C C . SER B 1 26 ? 12.867 -8.578 -9.336 1 98.75 26 SER B C 1
ATOM 1955 O O . SER B 1 26 ? 12.727 -9.781 -9.578 1 98.75 26 SER B O 1
ATOM 1957 N N . PHE B 1 27 ? 11.875 -7.734 -9.359 1 98.38 27 PHE B N 1
ATOM 1958 C CA . PHE B 1 27 ? 10.516 -8.172 -9.648 1 98.38 27 PHE B CA 1
ATOM 1959 C C . PHE B 1 27 ? 10.453 -8.883 -11 1 98.38 27 PHE B C 1
ATOM 1961 O O . PHE B 1 27 ? 9.789 -9.914 -11.133 1 98.38 27 PHE B O 1
ATOM 1968 N N . TYR B 1 28 ? 11.141 -8.305 -11.938 1 98.38 28 TYR B N 1
ATOM 1969 C CA . TYR B 1 28 ? 11.109 -8.828 -13.297 1 98.38 28 TYR B CA 1
ATOM 1970 C C . TYR B 1 28 ? 11.656 -10.25 -13.344 1 98.38 28 TYR B C 1
ATOM 1972 O O . TYR B 1 28 ? 11.141 -11.102 -14.07 1 98.38 28 TYR B O 1
ATOM 1980 N N . PHE B 1 29 ? 12.609 -10.57 -12.547 1 98.25 29 PHE B N 1
ATOM 1981 C CA . PHE B 1 29 ? 13.305 -11.844 -12.648 1 98.25 29 PHE B CA 1
ATOM 1982 C C . PHE B 1 29 ? 12.82 -12.812 -11.586 1 98.25 29 PHE B C 1
ATOM 1984 O O . PHE B 1 29 ? 13.25 -13.969 -11.547 1 98.25 29 PHE B O 1
ATOM 1991 N N . MET B 1 30 ? 11.93 -12.453 -10.75 1 97.62 30 MET B N 1
ATOM 1992 C CA . MET B 1 30 ? 11.539 -13.242 -9.586 1 97.62 30 MET B CA 1
ATOM 1993 C C . MET B 1 30 ? 11.047 -14.617 -10 1 97.62 30 MET B C 1
ATOM 1995 O O . MET B 1 30 ? 11.297 -15.609 -9.312 1 97.62 30 MET B O 1
ATOM 1999 N N . THR B 1 31 ? 10.375 -14.664 -11.148 1 96.31 31 THR B N 1
ATOM 2000 C CA . THR B 1 31 ? 9.781 -15.938 -11.523 1 96.31 31 THR B CA 1
ATOM 2001 C C . THR B 1 31 ? 10.68 -16.688 -12.5 1 96.31 31 THR B C 1
ATOM 2003 O O . THR B 1 31 ? 10.445 -17.859 -12.797 1 96.31 31 THR B O 1
ATOM 2006 N N . THR B 1 32 ? 11.781 -16.078 -13.055 1 96.12 32 THR B N 1
ATOM 2007 C CA . THR B 1 32 ? 12.547 -16.703 -14.133 1 96.12 32 THR B CA 1
ATOM 2008 C C . THR B 1 32 ? 13.977 -16.984 -13.672 1 96.12 32 THR B C 1
ATOM 2010 O O . THR B 1 32 ? 14.57 -18 -14.062 1 96.12 32 THR B O 1
ATOM 2013 N N . ASN B 1 33 ? 14.555 -16.062 -12.922 1 98.25 33 ASN B N 1
ATOM 2014 C CA . ASN B 1 33 ? 15.938 -16.203 -12.461 1 98.25 33 ASN B CA 1
ATOM 2015 C C . ASN B 1 33 ? 16.094 -15.75 -11.008 1 98.25 33 ASN B C 1
ATOM 2017 O O . ASN B 1 33 ? 16.281 -14.562 -10.742 1 98.25 33 ASN B O 1
ATOM 2021 N N . TYR B 1 34 ? 16.094 -16.719 -10.148 1 97.69 34 TYR B N 1
ATOM 2022 C CA . TYR B 1 34 ? 16.078 -16.406 -8.727 1 97.69 34 TYR B CA 1
ATOM 2023 C C . TYR B 1 34 ? 17.406 -15.82 -8.273 1 97.69 34 TYR B C 1
ATOM 2025 O O . TYR B 1 34 ? 17.469 -15.117 -7.262 1 97.69 34 TYR B O 1
ATOM 2033 N N . ILE B 1 35 ? 18.516 -16.094 -8.953 1 97.94 35 ILE B N 1
ATOM 2034 C CA . ILE B 1 35 ? 19.828 -15.578 -8.578 1 97.94 35 ILE B CA 1
ATOM 2035 C C . ILE B 1 35 ? 19.891 -14.07 -8.805 1 97.94 35 ILE B C 1
ATOM 2037 O O . ILE B 1 35 ? 20.219 -13.312 -7.895 1 97.94 35 ILE B O 1
ATOM 2041 N N . ILE B 1 36 ? 19.516 -13.664 -10.016 1 98.56 36 ILE B N 1
ATOM 2042 C CA . ILE B 1 36 ? 19.5 -12.234 -10.328 1 98.56 36 ILE B CA 1
ATOM 2043 C C . ILE B 1 36 ? 18.5 -11.523 -9.422 1 98.56 36 ILE B C 1
ATOM 2045 O O . ILE B 1 36 ? 18.812 -10.477 -8.844 1 98.56 36 ILE B O 1
ATOM 2049 N N . ALA B 1 37 ? 17.297 -12.125 -9.273 1 98.62 37 ALA B N 1
ATOM 2050 C CA . ALA B 1 37 ? 16.25 -11.531 -8.453 1 98.62 37 ALA B CA 1
ATOM 2051 C C . ALA B 1 37 ? 16.703 -11.359 -7.012 1 98.62 37 ALA B C 1
ATOM 2053 O O . ALA B 1 37 ? 16.516 -10.297 -6.41 1 98.62 37 ALA B O 1
ATOM 2054 N N . SER B 1 38 ? 17.328 -12.367 -6.477 1 98 38 SER B N 1
ATOM 2055 C CA . SER B 1 38 ? 17.734 -12.328 -5.074 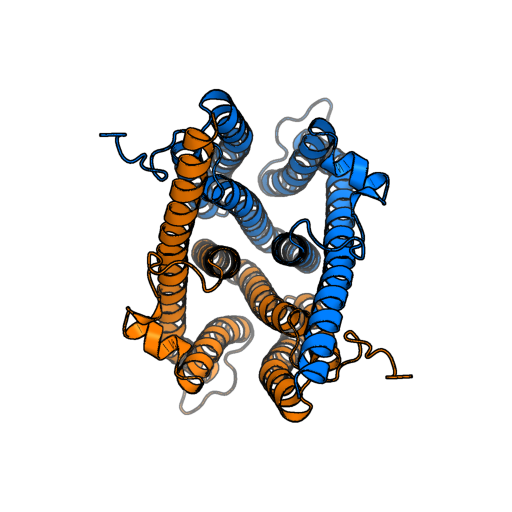1 98 38 SER B CA 1
ATOM 2056 C C . SER B 1 38 ? 18.828 -11.289 -4.844 1 98 38 SER B C 1
ATOM 2058 O O . SER B 1 38 ? 18.766 -10.523 -3.883 1 98 38 SER B O 1
ATOM 2060 N N . TRP B 1 39 ? 19.797 -11.242 -5.68 1 98.25 39 TRP B N 1
ATOM 2061 C CA . TRP B 1 39 ? 20.875 -10.273 -5.52 1 98.25 39 TRP B CA 1
ATOM 2062 C C . TRP B 1 39 ? 20.344 -8.844 -5.641 1 98.25 39 TRP B C 1
ATOM 2064 O O . TRP B 1 39 ? 20.688 -7.98 -4.828 1 98.25 39 TRP B O 1
ATOM 2074 N N . CYS B 1 40 ? 19.547 -8.633 -6.633 1 98.69 40 CYS B N 1
ATOM 2075 C CA . CYS B 1 40 ? 18.984 -7.301 -6.809 1 98.69 40 CYS B CA 1
ATOM 2076 C C . CYS B 1 40 ? 18.125 -6.914 -5.613 1 98.69 40 CYS B C 1
ATOM 2078 O O . CYS B 1 40 ? 18.188 -5.781 -5.133 1 98.69 40 CYS B O 1
ATOM 2080 N N . TYR B 1 41 ? 17.344 -7.828 -5.156 1 98.5 41 TYR B N 1
ATOM 2081 C CA . TYR B 1 41 ? 16.469 -7.57 -4.023 1 98.5 41 TYR B CA 1
ATOM 2082 C C . TYR B 1 41 ? 17.281 -7.266 -2.766 1 98.5 41 TYR B C 1
ATOM 2084 O O . TYR B 1 41 ? 17 -6.289 -2.066 1 98.5 41 TYR B O 1
ATOM 2092 N N . ILE B 1 42 ? 18.25 -8.102 -2.484 1 96.06 42 ILE B N 1
ATOM 2093 C CA . ILE B 1 42 ? 19.047 -7.98 -1.267 1 96.06 42 ILE B CA 1
ATOM 2094 C C . ILE B 1 42 ? 19.859 -6.695 -1.309 1 96.06 42 ILE B C 1
ATOM 2096 O O . ILE B 1 42 ? 19.938 -5.965 -0.315 1 96.06 42 ILE B O 1
ATOM 2100 N N . ILE B 1 43 ? 20.438 -6.434 -2.434 1 97.56 43 ILE B N 1
ATOM 2101 C CA . ILE B 1 43 ? 21.219 -5.207 -2.561 1 97.56 43 ILE B CA 1
ATOM 2102 C C . ILE B 1 43 ? 20.312 -3.994 -2.377 1 97.56 43 ILE B C 1
ATOM 2104 O O . ILE B 1 43 ? 20.672 -3.035 -1.692 1 97.56 43 ILE B O 1
ATOM 2108 N N . SER B 1 44 ? 19.141 -4.008 -3 1 98 44 SER B N 1
ATOM 2109 C CA . SER B 1 44 ? 18.172 -2.932 -2.811 1 98 44 SER B CA 1
ATOM 2110 C C . SER B 1 44 ? 17.859 -2.723 -1.333 1 98 44 SER B C 1
ATOM 2112 O O . SER B 1 44 ? 17.812 -1.588 -0.855 1 98 44 SER B O 1
ATOM 2114 N N . ALA B 1 45 ? 17.688 -3.787 -0.608 1 94.69 45 ALA B N 1
ATOM 2115 C CA . ALA B 1 45 ? 17.344 -3.725 0.81 1 94.69 45 ALA B CA 1
ATOM 2116 C C . ALA B 1 45 ? 18.516 -3.197 1.636 1 94.69 45 ALA B C 1
ATOM 2118 O O . ALA B 1 45 ? 18.328 -2.43 2.582 1 94.69 45 ALA B O 1
ATOM 2119 N N . LEU B 1 46 ? 19.688 -3.588 1.332 1 93.12 46 LEU B N 1
ATOM 2120 C CA . LEU B 1 46 ? 20.875 -3.176 2.072 1 93.12 46 LEU B CA 1
ATOM 2121 C C . LEU B 1 46 ? 21.172 -1.696 1.847 1 93.12 46 LEU B C 1
ATOM 2123 O O . LEU B 1 46 ? 21.672 -1.015 2.746 1 93.12 46 LEU B O 1
ATOM 2127 N N . LEU B 1 47 ? 20.859 -1.28 0.651 1 96.56 47 LEU B N 1
ATOM 2128 C CA . LEU B 1 47 ? 21.078 0.126 0.33 1 96.56 47 LEU B CA 1
ATOM 2129 C C . LEU B 1 47 ? 20.188 1.021 1.195 1 96.56 47 LEU B C 1
ATOM 2131 O O . LEU B 1 47 ? 20.422 2.23 1.278 1 96.56 47 LEU B O 1
ATOM 2135 N N . ASP B 1 48 ? 19.188 0.447 1.826 1 94.75 48 ASP B N 1
ATOM 2136 C CA . ASP B 1 48 ? 18.328 1.17 2.76 1 94.75 48 ASP B CA 1
ATOM 2137 C C . ASP B 1 48 ? 19.141 1.744 3.918 1 94.75 48 ASP B C 1
ATOM 2139 O O . ASP B 1 48 ? 18.969 2.906 4.293 1 94.75 48 ASP B O 1
ATOM 2143 N N . ALA B 1 49 ? 20.016 0.957 4.504 1 90.44 49 ALA B N 1
ATOM 2144 C CA . ALA B 1 49 ? 20.875 1.406 5.602 1 90.44 49 ALA B CA 1
ATOM 2145 C C . ALA B 1 49 ? 21.828 2.492 5.133 1 90.44 49 ALA B C 1
ATOM 2147 O O . ALA B 1 49 ? 22.109 3.441 5.871 1 90.44 49 ALA B O 1
ATOM 2148 N N . ILE B 1 50 ? 22.219 2.352 3.922 1 95.25 50 ILE B N 1
ATOM 2149 C CA . ILE B 1 50 ? 23.203 3.277 3.373 1 95.25 50 ILE B CA 1
ATOM 2150 C C . ILE B 1 50 ? 22.547 4.633 3.119 1 95.25 50 ILE B C 1
ATOM 2152 O O . ILE B 1 50 ? 23.141 5.68 3.408 1 95.25 50 ILE B O 1
ATOM 2156 N N . ASP B 1 51 ? 21.391 4.613 2.531 1 96 51 ASP B N 1
ATOM 2157 C CA . ASP B 1 51 ? 20.75 5.898 2.268 1 96 51 ASP B CA 1
ATOM 2158 C C . ASP B 1 51 ? 20.391 6.609 3.57 1 96 51 ASP B C 1
ATOM 2160 O O . ASP B 1 51 ? 20.406 7.84 3.639 1 96 51 ASP B O 1
ATOM 2164 N N . GLY B 1 52 ? 20 5.848 4.609 1 93.5 52 GLY B N 1
ATOM 2165 C CA . GLY B 1 52 ? 19.797 6.457 5.914 1 93.5 52 GLY B CA 1
ATOM 2166 C C . GLY B 1 52 ? 21.062 7.074 6.488 1 93.5 52 GLY B C 1
ATOM 2167 O O . GLY B 1 52 ? 21.016 8.18 7.027 1 93.5 52 GLY B O 1
ATOM 2168 N N . TYR B 1 53 ? 22.062 6.336 6.375 1 94.38 53 TYR B N 1
ATOM 2169 C CA . TYR B 1 53 ? 23.344 6.848 6.832 1 94.38 53 TYR B CA 1
ATOM 2170 C C . TYR B 1 53 ? 23.734 8.102 6.066 1 94.38 53 TYR B C 1
ATOM 2172 O O . TYR B 1 53 ? 24.188 9.086 6.664 1 94.38 53 TYR B O 1
ATOM 2180 N N . ALA B 1 54 ? 23.578 8.078 4.801 1 96.56 54 ALA B N 1
ATOM 2181 C CA . ALA B 1 54 ? 23.922 9.227 3.955 1 96.56 54 ALA B CA 1
ATOM 2182 C C . ALA B 1 54 ? 23.062 10.438 4.316 1 96.56 54 ALA B C 1
ATOM 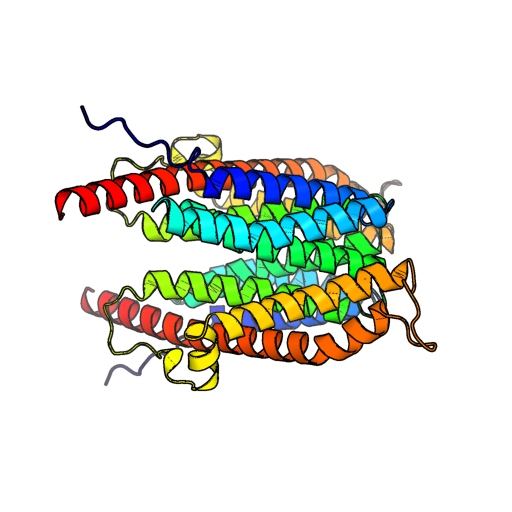2184 O O . ALA B 1 54 ? 23.562 11.57 4.316 1 96.56 54 ALA B O 1
ATOM 2185 N N . ALA B 1 55 ? 21.812 10.258 4.621 1 96.19 55 ALA B N 1
ATOM 2186 C CA . ALA B 1 55 ? 20.922 11.352 4.996 1 96.19 55 ALA B CA 1
ATOM 2187 C C . ALA B 1 55 ? 21.438 12.062 6.246 1 96.19 55 ALA B C 1
ATOM 2189 O O . ALA B 1 55 ? 21.422 13.297 6.309 1 96.19 55 ALA B O 1
ATOM 2190 N N . ARG B 1 56 ? 21.906 11.305 7.191 1 94.75 56 ARG B N 1
ATOM 2191 C CA . ARG B 1 56 ? 22.406 11.859 8.438 1 94.75 56 ARG B CA 1
ATOM 2192 C C . ARG B 1 56 ? 23.781 12.477 8.25 1 94.75 56 ARG B C 1
ATOM 2194 O O . ARG B 1 56 ? 24.047 13.578 8.727 1 94.75 56 ARG B O 1
ATOM 2201 N N . TYR B 1 57 ? 24.578 11.773 7.539 1 96.38 57 TYR B N 1
ATOM 2202 C CA . TYR B 1 57 ? 25.969 12.203 7.348 1 96.38 57 TYR B CA 1
ATOM 2203 C C . TYR B 1 57 ? 26.031 13.516 6.586 1 96.38 57 TYR B C 1
ATOM 2205 O O . TYR B 1 57 ? 26.797 14.414 6.945 1 96.38 57 TYR B O 1
ATOM 2213 N N . PHE B 1 58 ? 25.219 13.742 5.559 1 96.69 58 PHE B N 1
ATOM 2214 C CA . PHE B 1 58 ? 25.266 14.93 4.715 1 96.69 58 PHE B CA 1
ATOM 2215 C C . PHE B 1 58 ? 24.234 15.953 5.152 1 96.69 58 PHE B C 1
ATOM 2217 O O . PHE B 1 58 ? 24.047 16.984 4.504 1 96.69 58 PHE B O 1
ATOM 2224 N N . ASN B 1 59 ? 23.516 15.641 6.219 1 95.44 59 ASN B N 1
ATOM 2225 C CA . ASN B 1 59 ? 22.422 16.5 6.672 1 95.44 59 ASN B CA 1
ATOM 2226 C C . ASN B 1 59 ? 21.422 16.75 5.551 1 95.44 59 ASN B C 1
ATOM 2228 O O . ASN B 1 59 ? 21.078 17.906 5.273 1 95.44 59 ASN B O 1
ATOM 2232 N N . GLN B 1 60 ? 21.078 15.711 4.887 1 96.75 60 GLN B N 1
ATOM 2233 C CA . GLN B 1 60 ? 20.172 15.781 3.742 1 96.75 60 GLN B CA 1
ATOM 2234 C C . GLN B 1 60 ? 18.891 15.023 4.016 1 96.75 60 GLN B C 1
ATOM 2236 O O . GLN B 1 60 ? 18.312 14.406 3.109 1 96.75 60 GLN B O 1
ATOM 2241 N N . GLY B 1 61 ? 18.484 14.938 5.266 1 95.81 61 GLY B N 1
ATOM 2242 C CA . GLY B 1 61 ? 17.203 14.352 5.605 1 95.81 61 GLY B CA 1
ATOM 2243 C C . GLY B 1 61 ? 16.031 15.188 5.141 1 95.81 61 GLY B C 1
ATOM 2244 O O . GLY B 1 61 ? 16.016 16.406 5.324 1 95.81 61 GLY B O 1
ATOM 2245 N N . THR B 1 62 ? 15.172 14.609 4.359 1 96.62 62 THR B N 1
ATOM 2246 C CA . THR B 1 62 ? 13.992 15.305 3.852 1 96.62 62 THR B CA 1
ATOM 2247 C C . THR B 1 62 ? 12.75 14.43 3.986 1 96.62 62 THR B C 1
ATOM 2249 O O . THR B 1 62 ? 12.859 13.227 4.234 1 96.62 62 THR B O 1
ATOM 2252 N N . LYS B 1 63 ? 11.578 15.016 3.885 1 95.94 63 LYS B N 1
ATOM 2253 C CA . LYS B 1 63 ? 10.328 14.266 3.852 1 95.94 63 LYS B CA 1
ATOM 2254 C C . LYS B 1 63 ? 10.234 13.398 2.596 1 95.94 63 LYS B C 1
ATOM 2256 O O . LYS B 1 63 ? 9.75 12.273 2.646 1 95.94 63 LYS B O 1
ATOM 2261 N N . PHE B 1 64 ? 10.688 13.992 1.469 1 97.31 64 PHE B N 1
ATOM 2262 C CA . PHE B 1 64 ? 10.695 13.234 0.224 1 97.31 64 PHE B CA 1
ATOM 2263 C C . PHE B 1 64 ? 11.523 11.961 0.367 1 97.31 64 PHE B C 1
ATOM 2265 O O . PHE B 1 64 ? 11.055 10.867 0.02 1 97.31 64 PHE B O 1
ATOM 2272 N N . GLY B 1 65 ? 12.727 12.125 0.849 1 97.5 65 GLY B N 1
ATOM 2273 C CA . GLY B 1 65 ? 13.594 10.977 1.033 1 97.5 65 GLY B CA 1
ATOM 2274 C C . GLY B 1 65 ? 13.016 9.93 1.972 1 97.5 65 GLY B C 1
ATOM 2275 O O . GLY B 1 65 ? 13.133 8.734 1.724 1 97.5 65 GLY B O 1
ATOM 2276 N N . ALA B 1 66 ? 12.438 10.367 3.021 1 96.12 66 ALA B N 1
ATOM 2277 C CA . ALA B 1 66 ? 11.812 9.461 3.982 1 96.12 66 ALA B CA 1
ATOM 2278 C C . ALA B 1 66 ? 10.672 8.68 3.342 1 96.12 66 ALA B C 1
ATOM 2280 O O . ALA B 1 66 ? 10.539 7.473 3.557 1 96.12 66 ALA B O 1
ATOM 2281 N N . MET B 1 67 ? 9.875 9.352 2.574 1 96.88 67 MET B N 1
ATOM 2282 C CA . MET B 1 67 ? 8.766 8.711 1.88 1 96.88 67 MET B CA 1
ATOM 2283 C C . MET B 1 67 ? 9.266 7.703 0.856 1 96.88 67 MET B C 1
ATOM 2285 O O . MET B 1 67 ? 8.75 6.586 0.774 1 96.88 67 MET B O 1
ATOM 2289 N N . LEU B 1 68 ? 10.211 8.156 0.087 1 97.75 68 LEU B N 1
ATOM 2290 C CA . LEU B 1 68 ? 10.812 7.262 -0.897 1 97.75 68 LEU B CA 1
ATOM 2291 C C . LEU B 1 68 ? 11.328 5.988 -0.233 1 97.75 68 LEU B C 1
ATOM 2293 O O . LEU B 1 68 ? 11.086 4.887 -0.727 1 97.75 68 LEU B O 1
ATOM 2297 N N . ASP B 1 69 ? 11.984 6.211 0.861 1 96.56 69 ASP B N 1
ATOM 2298 C CA . ASP B 1 69 ? 12.547 5.098 1.615 1 96.56 69 ASP B CA 1
ATOM 2299 C C . ASP B 1 69 ? 11.453 4.16 2.119 1 96.56 69 ASP B C 1
ATOM 2301 O O . ASP B 1 69 ? 11.492 2.957 1.852 1 96.56 69 ASP B O 1
ATOM 2305 N N . GLN B 1 70 ? 10.508 4.672 2.775 1 95.31 70 GLN B N 1
ATOM 2306 C CA . GLN B 1 70 ? 9.445 3.871 3.381 1 95.31 70 GLN B CA 1
ATOM 2307 C C . GLN B 1 70 ? 8.641 3.131 2.316 1 95.31 70 GLN B C 1
ATOM 2309 O O . GLN B 1 70 ? 8.297 1.963 2.496 1 95.31 70 GLN B O 1
ATOM 2314 N N . LEU B 1 71 ? 8.32 3.727 1.21 1 97.69 71 LEU B N 1
ATOM 2315 C CA . LEU B 1 71 ? 7.539 3.104 0.147 1 97.69 71 LEU B CA 1
ATOM 2316 C C . LEU B 1 71 ? 8.328 1.988 -0.527 1 97.69 71 LEU B C 1
ATOM 2318 O O . LEU B 1 71 ? 7.773 0.936 -0.852 1 97.69 71 LEU B O 1
ATOM 2322 N N . THR B 1 72 ? 9.602 2.295 -0.785 1 98 72 THR B N 1
ATOM 2323 C CA . THR B 1 72 ? 10.43 1.277 -1.429 1 98 72 THR B CA 1
ATOM 2324 C C . THR B 1 72 ? 10.453 -0.004 -0.601 1 98 72 THR B C 1
ATOM 2326 O O . THR B 1 72 ? 10.328 -1.103 -1.144 1 98 72 THR B O 1
ATOM 2329 N N . ASP B 1 73 ? 10.586 0.161 0.692 1 96.38 73 ASP B N 1
ATOM 2330 C CA . ASP B 1 73 ? 10.609 -0.994 1.585 1 96.38 73 ASP B CA 1
ATOM 2331 C C . ASP B 1 73 ? 9.297 -1.77 1.522 1 96.38 73 ASP B C 1
ATOM 2333 O O . ASP B 1 73 ? 9.297 -2.988 1.336 1 96.38 73 ASP B O 1
ATOM 2337 N N . ARG B 1 74 ? 8.219 -1.112 1.638 1 97.25 74 ARG B N 1
ATOM 2338 C CA . ARG B 1 74 ? 6.91 -1.749 1.707 1 97.25 74 ARG B CA 1
ATOM 2339 C C . ARG B 1 74 ? 6.516 -2.344 0.359 1 97.25 74 ARG B C 1
ATOM 2341 O O . ARG B 1 74 ? 5.945 -3.436 0.299 1 97.25 74 ARG B O 1
ATOM 2348 N N . ILE B 1 75 ? 6.766 -1.663 -0.719 1 98.56 75 ILE B N 1
ATOM 2349 C CA . ILE B 1 75 ? 6.457 -2.162 -2.055 1 98.56 75 ILE B CA 1
ATOM 2350 C C . ILE B 1 75 ? 7.324 -3.383 -2.361 1 98.56 75 ILE B C 1
ATOM 2352 O O . ILE B 1 75 ? 6.859 -4.34 -2.982 1 98.56 75 ILE B O 1
ATOM 2356 N N . GLY B 1 76 ? 8.609 -3.262 -1.991 1 98.31 76 GLY B N 1
ATOM 2357 C CA . GLY B 1 76 ? 9.477 -4.414 -2.176 1 98.31 76 GLY B CA 1
ATOM 2358 C C . GLY B 1 76 ? 8.945 -5.676 -1.53 1 98.31 76 GLY B C 1
ATOM 2359 O O . GLY B 1 76 ? 8.828 -6.715 -2.188 1 98.31 76 GLY B O 1
ATOM 2360 N N . THR B 1 77 ? 8.641 -5.566 -0.273 1 98.12 77 THR B N 1
ATOM 2361 C CA . THR B 1 77 ? 8.109 -6.719 0.452 1 98.12 77 THR B CA 1
ATOM 2362 C C . THR B 1 77 ? 6.781 -7.168 -0.141 1 98.12 77 THR B C 1
ATOM 2364 O O . THR B 1 77 ? 6.531 -8.367 -0.275 1 98.12 77 THR B O 1
ATOM 2367 N N . MET B 1 78 ? 5.945 -6.254 -0.502 1 98.69 78 MET B N 1
ATOM 2368 C CA . MET B 1 78 ? 4.648 -6.555 -1.108 1 98.69 78 MET B CA 1
ATOM 2369 C C . MET B 1 78 ? 4.82 -7.398 -2.367 1 98.69 78 MET B C 1
ATOM 2371 O O . MET B 1 78 ? 4.145 -8.414 -2.537 1 98.69 78 MET B O 1
ATOM 2375 N N . CYS B 1 79 ? 5.691 -6.98 -3.221 1 98.75 79 CYS B N 1
ATOM 2376 C CA . CYS B 1 79 ? 5.887 -7.684 -4.484 1 98.75 79 CYS B CA 1
ATOM 2377 C C . CYS B 1 79 ? 6.566 -9.031 -4.258 1 98.75 79 CYS B C 1
ATOM 2379 O O . CYS B 1 79 ? 6.305 -9.984 -4.988 1 98.75 79 CYS B O 1
ATOM 2381 N N . LEU B 1 80 ? 7.48 -9.086 -3.27 1 98.62 80 LEU B N 1
ATOM 2382 C CA . LEU B 1 80 ? 8.031 -10.375 -2.889 1 98.62 80 LEU B CA 1
ATOM 2383 C C . LEU B 1 80 ? 6.922 -11.328 -2.445 1 98.62 80 LEU B C 1
ATOM 2385 O O . LEU B 1 80 ? 6.895 -12.492 -2.861 1 98.62 80 LEU B O 1
ATOM 2389 N N . LEU B 1 81 ? 6.027 -10.867 -1.652 1 98.75 81 LEU B N 1
ATOM 2390 C CA . LEU B 1 81 ? 4.914 -11.68 -1.176 1 98.75 81 LEU B CA 1
ATOM 2391 C C . LEU B 1 81 ? 4.016 -12.109 -2.332 1 98.75 81 LEU B C 1
ATOM 2393 O O . LEU B 1 81 ? 3.49 -13.219 -2.34 1 98.75 81 LEU B O 1
ATOM 2397 N N . ALA B 1 82 ? 3.828 -11.211 -3.277 1 98.69 82 ALA B N 1
ATOM 2398 C CA . ALA B 1 82 ? 3.061 -11.578 -4.469 1 98.69 82 ALA B CA 1
ATOM 2399 C C . ALA B 1 82 ? 3.719 -12.734 -5.211 1 98.69 82 ALA B C 1
ATOM 2401 O O . ALA B 1 82 ? 3.035 -13.641 -5.688 1 98.69 82 ALA B O 1
ATOM 2402 N N . ALA B 1 83 ? 5.027 -12.68 -5.312 1 98.62 83 ALA B N 1
ATOM 2403 C CA . ALA B 1 83 ? 5.754 -13.789 -5.93 1 98.62 83 ALA B CA 1
ATOM 2404 C C . ALA B 1 83 ? 5.566 -15.078 -5.133 1 98.62 83 ALA B C 1
ATOM 2406 O O . ALA B 1 83 ? 5.418 -16.156 -5.715 1 98.62 83 ALA B O 1
ATOM 2407 N N . LEU B 1 84 ? 5.605 -14.938 -3.869 1 98.62 84 LEU B N 1
ATOM 2408 C CA . LEU B 1 84 ? 5.438 -16.109 -3.018 1 98.62 84 LEU B CA 1
ATOM 2409 C C . LEU B 1 84 ? 4.051 -16.719 -3.203 1 98.62 84 LEU B C 1
ATOM 2411 O O . LEU B 1 84 ? 3.887 -17.938 -3.117 1 98.62 84 LEU B O 1
ATOM 2415 N N . CYS B 1 85 ? 3.023 -15.891 -3.436 1 98.31 85 CYS B N 1
ATOM 2416 C CA . CYS B 1 85 ? 1.707 -16.422 -3.777 1 98.31 85 CYS B CA 1
ATOM 2417 C C . CYS B 1 85 ? 1.787 -17.328 -4.992 1 98.31 85 CYS B C 1
ATOM 2419 O O . CYS B 1 85 ? 1.124 -18.375 -5.039 1 98.31 85 CYS B O 1
ATOM 2421 N N . THR B 1 86 ? 2.578 -16.938 -5.953 1 97.94 86 THR B N 1
ATOM 2422 C CA . THR B 1 86 ? 2.762 -17.703 -7.176 1 97.94 86 THR B CA 1
ATOM 2423 C C . THR B 1 86 ? 3.414 -19.047 -6.867 1 97.94 86 THR B C 1
ATOM 2425 O O . THR B 1 86 ? 3.004 -20.078 -7.406 1 97.94 86 THR B O 1
ATOM 2428 N N . PHE B 1 87 ? 4.379 -19.031 -5.992 1 97.94 87 PHE B N 1
ATOM 2429 C CA . PHE B 1 87 ? 5.195 -20.219 -5.734 1 97.94 87 PHE B CA 1
ATOM 2430 C C . PHE B 1 87 ? 4.512 -21.141 -4.734 1 97.94 87 PHE B C 1
ATOM 2432 O O . PHE B 1 87 ? 4.68 -22.359 -4.797 1 97.94 87 PHE B O 1
ATOM 2439 N N . TYR B 1 88 ? 3.824 -20.547 -3.779 1 97.75 88 TYR B N 1
ATOM 2440 C CA . TYR B 1 88 ? 3.117 -21.312 -2.752 1 97.75 88 TYR B CA 1
ATOM 2441 C C . TYR B 1 88 ? 1.633 -20.969 -2.746 1 97.75 88 TYR B C 1
ATOM 2443 O O . TYR B 1 88 ? 1.124 -20.406 -1.771 1 97.75 88 TYR B O 1
ATOM 2451 N N . PRO B 1 89 ? 0.898 -21.484 -3.705 1 96.69 89 PRO B N 1
ATOM 2452 C CA . PRO B 1 89 ? -0.502 -21.078 -3.855 1 96.69 89 PRO B CA 1
ATOM 2453 C C . 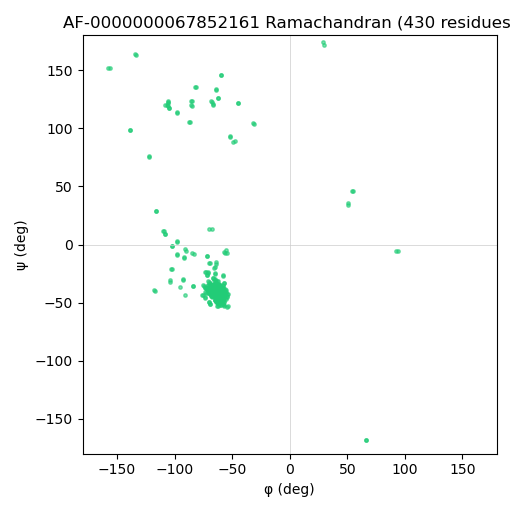PRO B 1 89 ? -1.37 -21.5 -2.674 1 96.69 89 PRO B C 1
ATOM 2455 O O . PRO B 1 89 ? -2.34 -20.812 -2.338 1 96.69 89 PRO B O 1
ATOM 2458 N N . SER B 1 90 ? -1.064 -22.578 -2.006 1 97.19 90 SER B N 1
ATOM 2459 C CA . SER B 1 90 ? -1.842 -23.047 -0.862 1 97.19 90 SER B CA 1
ATOM 2460 C C . SER B 1 90 ? -1.738 -22.062 0.307 1 97.19 90 SER B C 1
ATOM 2462 O O . SER B 1 90 ? -2.582 -22.078 1.206 1 97.19 90 SER B O 1
ATOM 2464 N N . TYR B 1 91 ? -0.708 -21.203 0.31 1 97.81 91 TYR B N 1
ATOM 2465 C CA . TYR B 1 91 ? -0.493 -20.25 1.396 1 97.81 91 TYR B CA 1
ATOM 2466 C C . TYR B 1 91 ? -0.781 -18.828 0.941 1 97.81 91 TYR B C 1
ATOM 2468 O O . TYR B 1 91 ? -0.438 -17.859 1.634 1 97.81 91 TYR B O 1
ATOM 2476 N N . SER B 1 92 ? -1.389 -18.734 -0.218 1 98.06 92 SER B N 1
ATOM 2477 C CA . SER B 1 92 ? -1.623 -17.438 -0.819 1 98.06 92 SER B CA 1
ATOM 2478 C C . SER B 1 92 ? -2.438 -16.531 0.108 1 98.06 92 SER B C 1
ATOM 2480 O O . SER B 1 92 ? -2.182 -15.336 0.201 1 98.06 92 SER B O 1
ATOM 2482 N N . PHE B 1 93 ? -3.4 -17.094 0.815 1 98.56 93 PHE B N 1
ATOM 2483 C CA . PHE B 1 93 ? -4.246 -16.312 1.714 1 98.56 93 PHE B CA 1
ATOM 2484 C C . PHE B 1 93 ? -3.41 -15.633 2.789 1 98.56 93 PHE B C 1
ATOM 2486 O O . PHE B 1 93 ? -3.604 -14.453 3.076 1 98.56 93 PHE B O 1
ATOM 2493 N N . TRP B 1 94 ? -2.494 -16.344 3.346 1 98.31 94 TRP B N 1
ATOM 2494 C CA . TRP B 1 94 ? -1.671 -15.812 4.43 1 98.31 94 TRP B CA 1
ATOM 2495 C C . TRP B 1 94 ? -0.732 -14.727 3.924 1 98.31 94 TRP B C 1
ATOM 2497 O O . TRP B 1 94 ? -0.488 -13.734 4.617 1 98.31 94 TRP B O 1
ATOM 2507 N N . PHE B 1 95 ? -0.187 -14.898 2.732 1 98.62 95 PHE B N 1
ATOM 2508 C CA . PHE B 1 95 ? 0.653 -13.867 2.137 1 98.62 95 PHE B CA 1
ATOM 2509 C C . PHE B 1 95 ? -0.159 -12.617 1.843 1 98.62 95 PHE B C 1
ATOM 2511 O O . PHE B 1 95 ? 0.302 -11.5 2.094 1 98.62 95 PHE B O 1
ATOM 2518 N N . GLN B 1 96 ? -1.378 -12.836 1.336 1 98.69 96 GLN B N 1
ATOM 2519 C CA . GLN B 1 96 ? -2.273 -11.719 1.081 1 98.69 96 GLN B CA 1
ATOM 2520 C C . GLN B 1 96 ? -2.586 -10.961 2.369 1 98.69 96 GLN B C 1
ATOM 2522 O O . GLN B 1 96 ? -2.59 -9.727 2.383 1 98.69 96 GLN B O 1
ATOM 2527 N N . LEU B 1 97 ? -2.832 -11.703 3.402 1 98.5 97 LEU B N 1
ATOM 2528 C CA . LEU B 1 97 ? -3.125 -11.07 4.684 1 98.5 97 LEU B CA 1
ATOM 2529 C C . LEU B 1 97 ? -1.924 -10.281 5.188 1 98.5 97 LEU B C 1
ATOM 2531 O O . LEU B 1 97 ? -2.078 -9.164 5.695 1 98.5 97 LEU B O 1
ATOM 2535 N N . SER B 1 98 ? -0.774 -10.867 5.047 1 98.38 98 SER B N 1
ATOM 2536 C CA . SER B 1 98 ? 0.446 -10.18 5.457 1 98.38 98 SER B CA 1
ATOM 2537 C C . SER B 1 98 ? 0.629 -8.875 4.691 1 98.38 98 SER B C 1
ATOM 2539 O O . SER B 1 98 ? 0.951 -7.84 5.281 1 98.38 98 SER B O 1
ATOM 2541 N N . MET B 1 99 ? 0.4 -8.891 3.383 1 98.5 99 MET B N 1
ATOM 2542 C CA . MET B 1 99 ? 0.472 -7.691 2.549 1 98.5 99 MET B CA 1
ATOM 2543 C C . MET B 1 99 ? -0.54 -6.648 3.01 1 98.5 99 MET B C 1
ATOM 2545 O O . MET B 1 99 ? -0.204 -5.469 3.145 1 98.5 99 MET B O 1
ATOM 2549 N N . ALA B 1 100 ? -1.74 -7.125 3.236 1 98.62 100 ALA B N 1
ATOM 2550 C CA . ALA B 1 100 ? -2.834 -6.234 3.617 1 98.62 100 ALA B CA 1
ATOM 2551 C C . ALA B 1 100 ? -2.535 -5.535 4.941 1 98.62 100 ALA B C 1
ATOM 2553 O O . ALA B 1 100 ? -2.721 -4.324 5.066 1 98.62 100 ALA B O 1
ATOM 2554 N N . ILE B 1 101 ? -2.064 -6.301 5.855 1 98.19 101 ILE B N 1
ATOM 2555 C CA . ILE B 1 101 ? -1.756 -5.77 7.18 1 98.19 101 ILE B CA 1
ATOM 2556 C C . ILE B 1 101 ? -0.616 -4.758 7.078 1 98.19 101 ILE B C 1
ATOM 2558 O O . ILE B 1 101 ? -0.719 -3.643 7.594 1 98.19 101 ILE B O 1
ATOM 2562 N N . ASP B 1 102 ? 0.401 -5.082 6.422 1 98 102 ASP B N 1
ATOM 2563 C CA . ASP B 1 102 ? 1.581 -4.227 6.34 1 98 102 ASP B CA 1
ATOM 2564 C C . ASP B 1 102 ? 1.248 -2.891 5.676 1 98 102 ASP B C 1
ATOM 2566 O O . ASP B 1 102 ? 1.545 -1.828 6.227 1 98 102 ASP B O 1
ATOM 2570 N N . ILE B 1 103 ? 0.584 -2.949 4.559 1 98.44 103 ILE B N 1
ATOM 2571 C CA . ILE B 1 103 ? 0.298 -1.745 3.785 1 98.44 103 ILE B CA 1
ATOM 2572 C C . ILE B 1 103 ? -0.735 -0.894 4.52 1 98.44 103 ILE B C 1
ATOM 2574 O O . ILE B 1 103 ? -0.515 0.297 4.754 1 98.44 103 ILE B O 1
ATOM 2578 N N . SER B 1 104 ? -1.826 -1.479 4.945 1 98.38 104 SER B N 1
ATOM 2579 C CA . SER B 1 104 ? -2.918 -0.698 5.52 1 98.38 104 SER B CA 1
ATOM 2580 C C . SER B 1 104 ? -2.516 -0.084 6.855 1 98.38 104 SER B C 1
ATOM 2582 O O . SER B 1 104 ? -2.789 1.09 7.113 1 98.38 104 SER B O 1
ATOM 2584 N N . CYS B 1 105 ? -1.847 -0.836 7.695 1 97.25 105 CYS B N 1
ATOM 2585 C CA . CYS B 1 105 ? -1.529 -0.365 9.039 1 97.25 105 CYS B CA 1
ATOM 2586 C C . CYS B 1 105 ? -0.454 0.715 9 1 97.25 105 CYS B C 1
ATOM 2588 O O . CYS B 1 105 ? -0.529 1.699 9.734 1 97.25 105 CYS B O 1
ATOM 2590 N N . HIS B 1 106 ? 0.49 0.541 8.117 1 96.5 106 HIS B N 1
ATOM 2591 C CA . HIS B 1 106 ? 1.506 1.58 8 1 96.5 106 HIS B CA 1
ATOM 2592 C C . HIS B 1 106 ? 0.934 2.84 7.359 1 96.5 106 HIS B C 1
ATOM 2594 O O . HIS B 1 106 ? 1.291 3.955 7.746 1 96.5 106 HIS B O 1
ATOM 2600 N N . TRP B 1 107 ? 0.107 2.619 6.398 1 97.38 107 TRP B N 1
ATOM 2601 C CA . TRP B 1 107 ? -0.517 3.742 5.707 1 97.38 107 TRP B CA 1
ATOM 2602 C C . TRP B 1 107 ? -1.346 4.582 6.668 1 97.38 107 TRP B C 1
ATOM 2604 O O . TRP B 1 107 ? -1.126 5.789 6.797 1 97.38 107 TRP B O 1
ATOM 2614 N N . ILE B 1 108 ? -2.207 3.965 7.43 1 96.31 108 ILE B N 1
ATOM 2615 C CA . ILE B 1 108 ? -3.076 4.711 8.328 1 96.31 108 ILE B CA 1
ATOM 2616 C C . ILE B 1 108 ? -2.248 5.316 9.461 1 96.31 108 ILE B C 1
ATOM 2618 O O . ILE B 1 108 ? -2.545 6.414 9.938 1 96.31 108 ILE B O 1
ATOM 2622 N N . TYR B 1 109 ? -1.225 4.66 9.914 1 93.94 109 TYR B N 1
ATOM 2623 C CA . TYR B 1 109 ? -0.366 5.188 10.969 1 93.94 109 TYR B CA 1
ATOM 2624 C C . TYR B 1 109 ? 0.313 6.477 10.523 1 93.94 109 TYR B C 1
ATOM 2626 O O . TYR B 1 109 ? 0.27 7.484 11.234 1 93.94 109 TYR B O 1
ATOM 2634 N N . LEU B 1 110 ? 0.898 6.422 9.383 1 93.19 110 LEU B N 1
ATOM 2635 C CA . LEU B 1 110 ? 1.59 7.605 8.883 1 93.19 110 LEU B CA 1
ATOM 2636 C C . LEU B 1 110 ? 0.609 8.75 8.656 1 93.19 110 LEU B C 1
ATOM 2638 O O . LEU B 1 110 ? 0.898 9.898 9 1 93.19 110 LEU B O 1
ATOM 2642 N N . HIS B 1 111 ? -0.507 8.461 8.094 1 92.81 111 HIS B N 1
ATOM 2643 C CA . HIS B 1 111 ? -1.547 9.445 7.836 1 92.81 111 HIS B CA 1
ATOM 2644 C C . HIS B 1 111 ? -2.002 10.117 9.133 1 92.81 111 HIS B C 1
ATOM 2646 O O . HIS B 1 111 ? -2.047 11.344 9.219 1 92.81 111 HIS B O 1
ATOM 2652 N N . THR B 1 112 ? -2.285 9.328 10.109 1 93 112 THR B N 1
ATOM 2653 C CA . THR B 1 112 ? -2.797 9.836 11.383 1 93 112 THR B CA 1
ATOM 2654 C C . THR B 1 112 ? -1.722 10.625 12.125 1 93 112 THR B C 1
ATOM 2656 O O . THR B 1 112 ? -2.014 11.641 12.75 1 93 112 THR B O 1
ATOM 2659 N N . SER B 1 113 ? -0.513 10.211 12.047 1 89.56 113 SER B N 1
ATOM 2660 C CA . SER B 1 113 ? 0.585 10.906 12.711 1 89.56 113 SER B CA 1
ATOM 2661 C C . SER B 1 113 ? 0.762 12.312 12.156 1 89.56 113 SER B C 1
ATOM 2663 O O . SER B 1 113 ? 1.12 13.234 12.891 1 89.56 113 SER B O 1
ATOM 2665 N N . LEU B 1 114 ? 0.458 12.5 10.906 1 87.94 114 LEU B N 1
ATOM 2666 C CA . LEU B 1 114 ? 0.56 13.812 10.281 1 87.94 114 LEU B CA 1
ATOM 2667 C C . LEU B 1 114 ? -0.562 14.734 10.75 1 87.94 114 LEU B C 1
ATOM 2669 O O . LEU B 1 114 ? -0.356 15.938 10.922 1 87.94 114 LEU B O 1
ATOM 2673 N N . LEU B 1 115 ? -1.688 14.188 10.93 1 88.25 115 LEU B N 1
ATOM 2674 C CA . LEU B 1 115 ? -2.861 14.969 11.32 1 88.25 115 LEU B CA 1
ATOM 2675 C C . LEU B 1 115 ? -2.768 15.391 12.781 1 88.25 115 LEU B C 1
ATOM 2677 O O . LEU B 1 115 ? -3.326 16.422 13.172 1 88.25 115 LEU B O 1
ATOM 2681 N N . GLN B 1 116 ? -2.332 14.555 13.648 1 82.88 116 GLN B N 1
ATOM 2682 C CA . GLN B 1 116 ? -2.232 14.844 15.078 1 82.88 116 GLN B CA 1
ATOM 2683 C C . GLN B 1 116 ? -1.398 16.094 15.328 1 82.88 116 GLN B C 1
ATOM 2685 O O . GLN B 1 116 ? -1.611 16.797 16.312 1 82.88 116 GLN B O 1
ATOM 2690 N N . GLY B 1 117 ? -0.861 16.625 14.289 1 65.38 117 GLY B N 1
ATOM 2691 C CA . GLY B 1 117 ? 0.031 17.719 14.664 1 65.38 117 GLY B CA 1
ATOM 2692 C C . GLY B 1 117 ? 0.667 17.516 16.031 1 65.38 117 GLY B C 1
ATOM 2693 O O . GLY B 1 117 ? 0.58 16.422 16.609 1 65.38 117 GLY B O 1
ATOM 2694 N N . LYS B 1 118 ? 1.692 18.266 16.672 1 55.06 118 LYS B N 1
ATOM 2695 C CA . LYS B 1 118 ? 2.219 18.234 18.031 1 55.06 118 LYS B CA 1
ATOM 2696 C C . LYS B 1 118 ? 1.183 18.734 19.031 1 55.06 118 LYS B C 1
ATOM 2698 O O . LYS B 1 118 ? 1.515 19.016 20.188 1 55.06 118 LYS B O 1
ATOM 2703 N N . THR B 1 119 ? -0.026 18.828 18.562 1 51.25 119 THR B N 1
ATOM 2704 C CA . THR B 1 119 ? -0.79 19.828 19.297 1 51.25 119 THR B CA 1
ATOM 2705 C C . THR B 1 119 ? -1.609 19.203 20.406 1 51.25 119 THR B C 1
ATOM 2707 O O . THR B 1 119 ? -1.925 19.844 21.406 1 51.25 119 THR B O 1
ATOM 2710 N N . SER B 1 120 ? -2.279 17.844 20.266 1 58.84 120 SER B N 1
ATOM 2711 C CA . SER B 1 120 ? -3.338 17.594 21.25 1 58.84 120 SER B CA 1
ATOM 2712 C C . SER B 1 120 ? -2.912 16.562 22.281 1 58.84 120 SER B C 1
ATOM 2714 O O . SER B 1 120 ? -2.377 15.508 21.938 1 58.84 120 SER B O 1
ATOM 2716 N N . HIS B 1 121 ? -2.871 16.891 23.547 1 60.38 121 HIS B N 1
ATOM 2717 C CA . HIS B 1 121 ? -2.598 16.031 24.688 1 60.38 121 HIS B CA 1
ATOM 2718 C C . HIS B 1 121 ? -3.568 14.852 24.734 1 60.38 121 HIS B C 1
ATOM 2720 O O . HIS B 1 121 ? -3.363 13.898 25.5 1 60.38 121 HIS B O 1
ATOM 2726 N N . LYS B 1 122 ? -4.613 14.812 23.859 1 69.25 122 LYS B N 1
ATOM 2727 C CA . LYS B 1 122 ? -5.641 13.781 23.953 1 69.25 122 LYS B CA 1
ATOM 2728 C C . LYS B 1 122 ? -5.277 12.562 23.109 1 69.25 122 LYS B C 1
ATOM 2730 O O . LYS B 1 122 ? -5.895 11.508 23.25 1 69.25 122 LYS B O 1
ATOM 2735 N N . PHE B 1 123 ? -4.285 12.617 22.438 1 76.25 123 PHE B N 1
ATOM 2736 C CA . PHE B 1 123 ? -3.924 11.516 21.547 1 76.25 123 PHE B CA 1
ATOM 2737 C C . PHE B 1 123 ? -3.217 10.406 22.312 1 76.25 123 PHE B C 1
ATOM 2739 O O . PHE B 1 123 ? -2.48 10.68 23.266 1 76.25 123 PHE B O 1
ATOM 2746 N N . ILE B 1 124 ? -3.639 9.172 22 1 74.31 124 ILE B N 1
ATOM 2747 C CA . ILE B 1 124 ? -2.928 8.016 22.547 1 74.31 124 ILE B CA 1
ATOM 2748 C C . ILE B 1 124 ? -1.521 7.953 21.953 1 74.31 124 ILE B C 1
ATOM 2750 O O . ILE B 1 124 ? -1.351 7.926 20.734 1 74.31 124 ILE B O 1
ATOM 2754 N N . ASP B 1 125 ? -0.613 8.023 22.875 1 72.94 125 ASP B N 1
ATOM 2755 C CA . ASP B 1 125 ? 0.791 7.938 22.484 1 72.94 125 ASP B CA 1
ATOM 2756 C C . ASP B 1 125 ? 1.244 6.484 22.375 1 72.94 125 ASP B C 1
ATOM 2758 O O . ASP B 1 125 ? 1.033 5.691 23.297 1 72.94 125 ASP B O 1
ATOM 2762 N N . MET B 1 126 ? 1.711 6.188 21.25 1 69.94 126 MET B N 1
ATOM 2763 C CA . MET B 1 126 ? 2.199 4.832 21.016 1 69.94 126 MET B CA 1
ATOM 2764 C C . MET B 1 126 ? 3.301 4.473 22 1 69.94 126 MET B C 1
ATOM 2766 O O . MET B 1 126 ? 3.494 3.297 22.328 1 69.94 126 MET B O 1
ATOM 2770 N N . SER B 1 127 ? 3.926 5.418 22.438 1 68.31 127 SER B N 1
ATOM 2771 C CA . SER B 1 127 ? 5.016 5.203 23.375 1 68.31 127 SER B CA 1
ATOM 2772 C C . SER B 1 127 ? 4.488 4.773 24.734 1 68.31 127 SER B C 1
ATOM 2774 O O . SER B 1 127 ? 5.254 4.32 25.594 1 68.31 127 SER B O 1
ATOM 2776 N N . GLU B 1 128 ? 3.197 4.879 24.875 1 71.88 128 GLU B N 1
ATOM 2777 C CA . GLU B 1 128 ? 2.611 4.445 26.141 1 71.88 128 GLU B CA 1
ATOM 2778 C C . GLU B 1 128 ? 2.641 2.926 26.266 1 71.88 128 GLU B C 1
ATOM 2780 O O . GLU B 1 128 ? 2.627 2.393 27.375 1 71.88 128 GLU B O 1
ATOM 2785 N N . ASN B 1 129 ? 2.65 2.336 25.172 1 73.19 129 ASN B N 1
ATOM 2786 C CA . ASN B 1 129 ? 2.846 0.89 25.156 1 73.19 129 ASN B CA 1
ATOM 2787 C C . ASN B 1 129 ? 4.328 0.524 25.188 1 73.19 129 ASN B C 1
ATOM 2789 O O . ASN B 1 129 ? 5.086 0.939 24.297 1 73.19 129 ASN B O 1
ATOM 2793 N N . PRO B 1 130 ? 4.777 -0.193 26.219 1 76 130 PRO B N 1
ATOM 2794 C CA . PRO B 1 130 ? 6.203 -0.493 26.359 1 76 130 PRO B CA 1
ATOM 2795 C C . PRO B 1 130 ? 6.785 -1.177 25.125 1 76 130 PRO B C 1
ATOM 2797 O O . PRO B 1 130 ? 7.93 -0.911 24.75 1 76 130 PRO B O 1
ATOM 2800 N N . ILE B 1 131 ? 6.055 -2.002 24.594 1 74.62 131 ILE B N 1
ATOM 2801 C CA . ILE B 1 131 ? 6.527 -2.699 23.406 1 74.62 131 ILE B CA 1
ATOM 2802 C C . ILE B 1 131 ? 6.734 -1.699 22.266 1 74.62 131 ILE B C 1
ATOM 2804 O O . ILE B 1 131 ? 7.773 -1.716 21.594 1 74.62 131 ILE B O 1
ATOM 2808 N N . MET B 1 132 ? 5.789 -0.966 22.109 1 79 132 MET B N 1
ATOM 2809 C CA . MET B 1 132 ? 5.855 0.014 21.031 1 79 132 MET B CA 1
ATOM 2810 C C . MET B 1 132 ? 6.941 1.049 21.297 1 79 132 MET B C 1
ATOM 2812 O O . MET B 1 132 ? 7.617 1.505 20.375 1 79 132 MET B O 1
ATOM 2816 N N . ARG B 1 133 ? 7.07 1.31 22.531 1 77.94 133 ARG B N 1
ATOM 2817 C CA . ARG B 1 133 ? 8.133 2.24 22.891 1 77.94 133 ARG B CA 1
ATOM 2818 C C . ARG B 1 133 ? 9.508 1.684 22.531 1 77.94 133 ARG B C 1
ATOM 2820 O O . ARG B 1 133 ? 10.32 2.379 21.922 1 77.94 133 ARG B O 1
ATOM 2827 N N . LEU B 1 134 ? 9.672 0.437 22.906 1 75.75 134 LEU B N 1
ATOM 2828 C CA . LEU B 1 134 ? 10.938 -0.208 22.578 1 75.75 134 LEU B CA 1
ATOM 2829 C C . LEU B 1 134 ? 11.148 -0.276 21.062 1 75.75 134 LEU B C 1
ATOM 2831 O O . LEU B 1 134 ? 12.25 -0.038 20.578 1 75.75 134 LEU B O 1
ATOM 2835 N N . TYR B 1 135 ? 10.102 -0.499 20.422 1 74.75 135 TYR B N 1
ATOM 2836 C CA . TYR B 1 135 ? 10.125 -0.662 18.969 1 74.75 135 TYR B CA 1
ATOM 2837 C C . TYR B 1 135 ? 10.508 0.641 18.281 1 74.75 135 TYR B C 1
ATOM 2839 O O . TYR B 1 135 ? 11.297 0.638 17.328 1 74.75 135 TYR B O 1
ATOM 2847 N N . TYR B 1 136 ? 10.117 1.685 18.797 1 74.56 136 TYR B N 1
ATOM 2848 C CA . TYR B 1 136 ? 10.32 2.945 18.094 1 74.56 136 TYR B CA 1
ATOM 2849 C C . TYR B 1 136 ? 11.492 3.719 18.672 1 74.56 136 TYR B C 1
ATOM 2851 O O . TYR B 1 136 ? 12.039 4.609 18.031 1 74.56 136 TYR B O 1
ATOM 2859 N N . THR B 1 137 ? 11.82 3.389 19.875 1 76.75 137 THR B N 1
ATOM 2860 C CA . THR B 1 137 ? 12.875 4.18 20.484 1 76.75 137 THR B CA 1
ATOM 2861 C C . THR B 1 137 ? 14.242 3.533 20.266 1 76.75 137 THR B C 1
ATOM 2863 O O . THR B 1 137 ? 15.258 4.227 20.156 1 76.75 137 THR B O 1
ATOM 2866 N N . ASN B 1 138 ? 14.203 2.281 20.172 1 81.06 138 ASN B N 1
ATOM 2867 C CA . ASN B 1 138 ? 15.469 1.585 19.953 1 81.06 138 ASN B CA 1
ATOM 2868 C C . ASN B 1 138 ? 15.688 1.262 18.484 1 81.06 138 ASN B C 1
ATOM 2870 O O . ASN B 1 138 ? 15.062 0.351 17.938 1 81.06 138 ASN B O 1
ATOM 2874 N N . ARG B 1 139 ? 16.594 1.814 17.891 1 80.88 139 ARG B N 1
ATOM 2875 C CA . ARG B 1 139 ? 16.859 1.675 16.469 1 80.88 139 ARG B CA 1
ATOM 2876 C C . ARG B 1 139 ? 17.344 0.263 16.141 1 80.88 139 ARG B C 1
ATOM 2878 O O . ARG B 1 139 ? 17.062 -0.249 15.047 1 80.88 139 ARG B O 1
ATOM 2885 N N . LYS B 1 140 ? 18.078 -0.3 17.031 1 84.31 140 LYS B N 1
ATOM 2886 C CA . LYS B 1 140 ? 18.578 -1.656 16.797 1 84.31 140 LYS B CA 1
ATOM 2887 C C . LYS B 1 140 ? 17.422 -2.652 16.719 1 84.31 140 LYS B C 1
ATOM 2889 O O . LYS B 1 140 ? 17.422 -3.553 15.883 1 84.31 140 LYS B O 1
ATOM 2894 N N . VAL B 1 141 ? 16.531 -2.457 17.625 1 84.62 141 VAL B N 1
ATOM 2895 C CA . VAL B 1 141 ? 15.367 -3.346 17.656 1 84.62 141 VAL B CA 1
ATOM 2896 C C . VAL B 1 141 ? 14.562 -3.189 16.375 1 84.62 141 VAL B C 1
ATOM 2898 O O . VAL B 1 141 ? 14.164 -4.18 15.758 1 84.62 141 VAL B O 1
ATOM 2901 N N . LEU B 1 142 ? 14.375 -2.01 16.031 1 82.62 142 LEU B N 1
ATOM 2902 C CA . LEU B 1 142 ? 13.648 -1.742 14.789 1 82.62 142 LEU B CA 1
ATOM 2903 C C . LEU B 1 142 ? 14.344 -2.398 13.602 1 82.62 142 LEU B C 1
ATOM 2905 O O . LEU B 1 142 ? 13.695 -3.047 12.773 1 82.62 142 LEU B O 1
ATOM 2909 N N . PHE B 1 143 ? 15.617 -2.273 13.547 1 83.56 143 PHE B N 1
ATOM 2910 C CA . PHE B 1 143 ? 16.406 -2.852 12.461 1 83.56 143 PHE B CA 1
ATOM 2911 C C . PHE B 1 143 ? 16.266 -4.371 12.445 1 83.56 143 PHE B C 1
ATOM 2913 O O . PHE B 1 143 ? 16.062 -4.973 11.391 1 83.56 143 PHE B O 1
ATOM 2920 N N . PHE B 1 144 ? 16.375 -4.91 13.578 1 87.25 144 PHE B N 1
ATOM 2921 C CA . PHE B 1 144 ? 16.297 -6.359 13.703 1 87.25 144 PHE B CA 1
ATOM 2922 C C . PHE B 1 144 ? 14.922 -6.871 13.289 1 87.25 144 PHE B C 1
ATOM 2924 O O . PHE B 1 144 ? 14.812 -7.898 12.617 1 87.25 144 PHE B O 1
ATOM 2931 N N . MET B 1 145 ? 13.961 -6.211 13.656 1 89.12 145 MET B N 1
ATOM 2932 C CA . MET B 1 145 ? 12.594 -6.609 13.305 1 89.12 145 MET B CA 1
ATOM 2933 C C . MET B 1 145 ? 12.367 -6.512 11.797 1 89.12 145 MET B C 1
ATOM 2935 O O . MET B 1 145 ? 11.781 -7.41 11.195 1 89.12 145 MET B O 1
ATOM 2939 N N . CYS B 1 146 ? 12.828 -5.445 11.227 1 88.38 146 CYS B N 1
ATOM 2940 C CA . CYS B 1 146 ? 12.68 -5.254 9.789 1 88.38 146 CYS B CA 1
ATOM 2941 C C . CYS B 1 146 ? 13.5 -6.281 9.016 1 88.38 146 CYS B C 1
ATOM 2943 O O . CYS B 1 146 ? 13.016 -6.863 8.047 1 88.38 146 CYS B O 1
ATOM 2945 N N . ALA B 1 147 ? 14.695 -6.484 9.5 1 90.5 147 ALA B N 1
ATOM 2946 C CA . ALA B 1 147 ? 15.578 -7.453 8.859 1 90.5 147 ALA B CA 1
ATOM 2947 C C . ALA B 1 147 ? 15.023 -8.867 8.992 1 90.5 147 ALA B C 1
ATOM 2949 O O . ALA B 1 147 ? 15.094 -9.656 8.047 1 90.5 147 ALA B O 1
ATOM 2950 N N . GLY B 1 148 ? 14.539 -9.148 10.172 1 93.38 148 GLY B N 1
ATOM 2951 C CA . GLY B 1 148 ? 13.961 -10.469 10.391 1 93.38 148 GLY B CA 1
ATOM 2952 C C . GLY B 1 148 ? 12.742 -10.727 9.523 1 93.38 148 GLY B C 1
ATOM 2953 O O . GLY B 1 148 ? 12.578 -11.82 8.984 1 93.38 148 GLY B O 1
ATOM 2954 N N . ASN B 1 149 ? 11.914 -9.766 9.469 1 95.06 149 ASN B N 1
ATOM 2955 C CA . ASN B 1 149 ? 10.742 -9.891 8.609 1 95.06 149 ASN B CA 1
ATOM 2956 C C . ASN B 1 149 ? 11.133 -10.141 7.16 1 95.06 149 ASN B C 1
ATOM 2958 O O . ASN B 1 149 ? 10.609 -11.055 6.52 1 95.06 149 ASN B O 1
ATOM 2962 N N . GLU B 1 150 ? 12.055 -9.391 6.676 1 95.38 150 GLU B N 1
ATOM 2963 C CA . GLU B 1 150 ? 12.539 -9.539 5.305 1 95.38 150 GLU B CA 1
ATOM 2964 C C . GLU B 1 150 ? 13.219 -10.891 5.102 1 95.38 150 GLU B C 1
ATOM 2966 O O . GLU B 1 150 ? 13.039 -11.531 4.066 1 95.38 150 GLU B O 1
ATOM 2971 N N . ALA B 1 151 ? 13.969 -11.258 6.059 1 96.12 151 ALA B N 1
ATOM 2972 C CA . ALA B 1 151 ? 14.68 -12.531 5.977 1 96.12 151 ALA B CA 1
ATOM 2973 C C . ALA B 1 151 ? 13.711 -13.703 5.871 1 96.12 151 ALA B C 1
ATOM 2975 O O . ALA B 1 151 ? 13.977 -14.672 5.16 1 96.12 151 ALA B O 1
ATOM 2976 N N . PHE B 1 152 ? 12.641 -13.633 6.566 1 98 152 PHE B N 1
ATOM 2977 C CA . PHE B 1 152 ? 11.656 -14.703 6.547 1 98 152 PHE B CA 1
ATOM 2978 C C . PHE B 1 152 ? 11.109 -14.914 5.141 1 98 152 PHE B C 1
ATOM 2980 O O . PHE B 1 152 ? 11.164 -16.031 4.605 1 98 152 PHE B O 1
ATOM 2987 N N . TYR B 1 153 ? 10.656 -13.891 4.527 1 97.88 153 TYR B N 1
ATOM 2988 C CA . TYR B 1 153 ? 10.031 -14 3.213 1 97.88 153 TYR B CA 1
ATOM 2989 C C . TYR B 1 153 ? 11.07 -14.281 2.137 1 97.88 153 TYR B C 1
ATOM 2991 O O . TYR B 1 153 ? 10.805 -15.008 1.18 1 97.88 153 TYR B O 1
ATOM 2999 N N . ALA B 1 154 ? 12.234 -13.656 2.305 1 97.5 154 ALA B N 1
ATOM 3000 C CA . ALA B 1 154 ? 13.312 -13.93 1.359 1 97.5 154 ALA B CA 1
ATOM 3001 C C . ALA B 1 154 ? 13.727 -15.398 1.419 1 97.5 154 ALA B C 1
ATOM 3003 O O . ALA B 1 154 ? 14.016 -16.016 0.387 1 97.5 154 ALA B O 1
ATOM 3004 N N . ALA B 1 155 ? 13.812 -15.93 2.613 1 97.5 155 ALA B N 1
ATOM 3005 C CA . ALA B 1 155 ? 14.164 -17.344 2.768 1 97.5 155 ALA B CA 1
ATOM 3006 C C . ALA B 1 155 ? 13.117 -18.234 2.102 1 97.5 155 ALA B C 1
ATOM 3008 O O . ALA B 1 155 ? 13.469 -19.203 1.425 1 97.5 155 ALA B O 1
ATOM 3009 N N . LEU B 1 156 ? 11.883 -17.938 2.309 1 97.94 156 LEU B N 1
ATOM 3010 C CA . LEU B 1 156 ? 10.82 -18.703 1.657 1 97.94 156 LEU B CA 1
ATOM 3011 C C . LEU B 1 156 ? 10.969 -18.656 0.14 1 97.94 156 LEU B C 1
ATOM 3013 O O . LEU B 1 156 ? 10.75 -19.656 -0.542 1 97.94 156 LEU B O 1
ATOM 3017 N N . TYR B 1 157 ? 11.328 -17.484 -0.335 1 98.38 157 TYR B N 1
ATOM 3018 C CA . TYR B 1 157 ? 11.531 -17.312 -1.771 1 98.38 157 TYR B CA 1
ATOM 3019 C C . TYR B 1 157 ? 12.664 -18.203 -2.27 1 98.38 157 TYR B C 1
ATOM 3021 O O . TYR B 1 157 ? 12.5 -18.953 -3.23 1 98.38 157 TYR B O 1
ATOM 3029 N N . LEU B 1 158 ? 13.773 -18.125 -1.617 1 97.62 158 LEU B N 1
ATOM 3030 C CA . LEU B 1 158 ? 14.945 -18.875 -2.041 1 97.62 158 LEU B CA 1
ATOM 3031 C C . LEU B 1 158 ? 14.711 -20.375 -1.904 1 97.62 158 LEU B C 1
ATOM 3033 O O . LEU B 1 158 ? 15.164 -21.156 -2.746 1 97.62 158 LEU B O 1
ATOM 3037 N N . LEU B 1 159 ? 14 -20.781 -0.873 1 96.81 159 LEU B N 1
ATOM 3038 C CA . LEU B 1 159 ? 13.766 -22.203 -0.59 1 96.81 159 LEU B CA 1
ATOM 3039 C C . LEU B 1 159 ? 12.945 -22.844 -1.701 1 96.81 159 LEU B C 1
ATOM 3041 O O . LEU B 1 159 ? 13 -24.062 -1.887 1 96.81 159 LEU B O 1
ATOM 3045 N N . PHE B 1 160 ? 12.195 -22.047 -2.383 1 97.06 160 PHE B N 1
ATOM 3046 C CA . PHE B 1 160 ? 11.438 -22.609 -3.498 1 97.06 160 PHE B CA 1
ATOM 3047 C C . PHE B 1 160 ? 12.367 -23.109 -4.594 1 97.06 160 PHE B C 1
ATOM 3049 O O . PHE B 1 160 ? 12.078 -24.109 -5.246 1 97.06 160 PHE B O 1
ATOM 3056 N N . PHE B 1 161 ? 13.516 -22.484 -4.754 1 96.5 161 PHE B N 1
ATOM 3057 C CA . PHE B 1 161 ? 14.391 -22.797 -5.883 1 96.5 161 PHE B CA 1
ATOM 3058 C C . PHE B 1 161 ? 15.57 -23.641 -5.441 1 96.5 161 PHE B C 1
ATOM 3060 O O . PHE B 1 161 ? 16.109 -24.422 -6.234 1 96.5 161 PHE B O 1
ATOM 3067 N N . THR B 1 162 ? 16 -23.438 -4.184 1 93.56 162 THR B N 1
ATOM 3068 C CA . THR B 1 162 ? 17.203 -24.125 -3.727 1 93.56 162 THR B CA 1
ATOM 3069 C C . THR B 1 162 ? 17.219 -24.219 -2.205 1 93.56 162 THR B C 1
ATOM 3071 O O . THR B 1 162 ? 16.703 -23.344 -1.512 1 93.56 162 THR B O 1
ATOM 3074 N N . GLU B 1 163 ? 17.844 -25.203 -1.714 1 90.88 163 GLU B N 1
ATOM 3075 C CA . GLU B 1 163 ? 18.016 -25.359 -0.273 1 90.88 163 GLU B CA 1
ATOM 3076 C C . GLU B 1 163 ? 19.234 -24.562 0.218 1 90.88 163 GLU B C 1
ATOM 3078 O O . GLU B 1 163 ? 19.375 -24.312 1.417 1 90.88 163 GLU B O 1
ATOM 3083 N N . GLY B 1 164 ? 19.938 -24.047 -0.746 1 86.88 164 GLY B N 1
ATOM 3084 C CA . GLY B 1 164 ? 21.125 -23.281 -0.393 1 86.88 164 GLY B CA 1
ATOM 3085 C C . GLY B 1 164 ? 22.203 -24.141 0.243 1 86.88 164 GLY B C 1
ATOM 3086 O O . GLY B 1 164 ? 22.188 -25.375 0.126 1 86.88 164 GLY B O 1
ATOM 3087 N N . PRO B 1 165 ? 23.203 -23.5 0.803 1 87.56 165 PRO B N 1
ATOM 3088 C CA . PRO B 1 165 ? 24.281 -24.266 1.45 1 87.56 165 PRO B CA 1
ATOM 3089 C C . PRO B 1 165 ? 23.781 -25.062 2.652 1 87.56 165 PRO B C 1
ATOM 3091 O O . PRO B 1 165 ? 22.906 -24.609 3.389 1 87.56 165 PRO B O 1
ATOM 3094 N N . THR B 1 166 ? 24.172 -26.312 2.73 1 87.5 166 THR B N 1
ATOM 3095 C CA . THR B 1 166 ? 23.781 -27.188 3.826 1 87.5 166 THR B CA 1
ATOM 3096 C C . THR B 1 166 ? 24.938 -27.406 4.797 1 87.5 166 THR B C 1
ATOM 3098 O O . THR B 1 166 ? 26.094 -27.516 4.379 1 87.5 166 THR B O 1
ATOM 3101 N N . PHE B 1 167 ? 24.672 -26.953 5.973 1 83 167 PHE B N 1
ATOM 3102 C CA . PHE B 1 167 ? 25.656 -27.219 7.027 1 83 167 PHE B CA 1
ATOM 3103 C C . PHE B 1 167 ? 25.156 -28.297 7.977 1 83 167 PHE B C 1
ATOM 3105 O O . PHE B 1 167 ? 24.141 -28.125 8.648 1 83 167 PHE B O 1
ATOM 3112 N N . VAL B 1 168 ? 25.906 -29.391 8.109 1 82.69 168 VAL B N 1
ATOM 3113 C CA . VAL B 1 168 ? 25.578 -30.531 8.961 1 82.69 168 VAL B CA 1
ATOM 3114 C C . VAL B 1 168 ? 24.141 -30.984 8.68 1 82.69 168 VAL B C 1
ATOM 3116 O O . VAL B 1 168 ? 23.359 -31.188 9.617 1 82.69 168 VAL B O 1
ATOM 3119 N N . GLY B 1 169 ? 23.672 -30.922 7.461 1 81.5 169 GLY B N 1
ATOM 3120 C CA . GLY B 1 169 ? 22.391 -31.469 7.047 1 81.5 169 GLY B CA 1
ATOM 3121 C C . GLY B 1 169 ? 21.25 -30.469 7.129 1 81.5 169 GLY B C 1
ATOM 3122 O O . GLY B 1 169 ? 20.109 -30.781 6.793 1 81.5 169 GLY B O 1
ATOM 3123 N N . ILE B 1 170 ? 21.594 -29.344 7.656 1 86.81 170 ILE B N 1
ATOM 3124 C CA . ILE B 1 170 ? 20.516 -28.359 7.797 1 86.81 170 ILE B CA 1
ATOM 3125 C C . ILE B 1 170 ? 20.688 -27.266 6.742 1 86.81 170 ILE B C 1
ATOM 3127 O O . ILE B 1 170 ? 21.766 -26.703 6.59 1 86.81 170 ILE B O 1
ATOM 3131 N N . SER B 1 171 ? 19.766 -27.047 5.973 1 91.94 171 SER B N 1
ATOM 3132 C CA . SER B 1 171 ? 19.719 -25.984 4.977 1 91.94 171 SER B CA 1
ATOM 3133 C C . SER B 1 171 ? 19.781 -24.609 5.637 1 91.94 171 SER B C 1
ATOM 3135 O O . SER B 1 171 ? 19.016 -24.328 6.559 1 91.94 171 SER B O 1
ATOM 3137 N N . LEU B 1 172 ? 20.688 -23.875 5.195 1 92.62 172 LEU B N 1
ATOM 3138 C CA . LEU B 1 172 ? 20.844 -22.531 5.742 1 92.62 172 LEU B CA 1
ATOM 3139 C C . LEU B 1 172 ? 19.578 -21.719 5.539 1 92.62 172 LEU B C 1
ATOM 3141 O O . LEU B 1 172 ? 19.141 -21 6.445 1 92.62 172 LEU B O 1
ATOM 3145 N N . PHE B 1 173 ? 18.984 -21.781 4.375 1 94.81 173 PHE B N 1
ATOM 3146 C CA . PHE B 1 173 ? 17.781 -21.031 4.086 1 94.81 173 PHE B CA 1
ATOM 3147 C C . PHE B 1 173 ? 16.625 -21.5 4.961 1 94.81 173 PHE B C 1
ATOM 3149 O O . PHE B 1 173 ? 15.812 -20.688 5.422 1 94.81 173 PHE B O 1
ATOM 3156 N N . ARG B 1 174 ? 16.578 -22.734 5.238 1 95.5 174 ARG B N 1
ATOM 3157 C CA . ARG B 1 174 ? 15.547 -23.266 6.113 1 95.5 174 ARG B CA 1
ATOM 3158 C C . ARG B 1 174 ? 15.742 -22.797 7.551 1 95.5 174 ARG B C 1
ATOM 3160 O O . ARG B 1 174 ? 14.773 -22.469 8.242 1 95.5 174 ARG B O 1
ATOM 3167 N N . LEU B 1 175 ? 16.969 -22.812 7.906 1 94.88 175 LEU B N 1
ATOM 3168 C CA . LEU B 1 175 ? 17.281 -22.328 9.25 1 94.88 175 LEU B CA 1
ATOM 3169 C C . LEU B 1 175 ? 16.891 -20.875 9.406 1 94.88 175 LEU B C 1
ATOM 3171 O O . LEU B 1 175 ? 16.266 -20.5 10.406 1 94.88 175 LEU B O 1
ATOM 3175 N N . VAL B 1 176 ? 17.25 -20.094 8.406 1 95.25 176 VAL B N 1
ATOM 3176 C CA . VAL B 1 176 ? 16.891 -18.688 8.422 1 95.25 176 VAL B CA 1
ATOM 3177 C C . VAL B 1 176 ? 15.375 -18.531 8.453 1 95.25 176 VAL B C 1
ATOM 3179 O O . VAL B 1 176 ? 14.844 -17.703 9.188 1 95.25 176 VAL B O 1
ATOM 3182 N N . MET B 1 177 ? 14.703 -19.328 7.711 1 96.5 177 MET B N 1
ATOM 3183 C CA . MET B 1 177 ? 13.242 -19.281 7.664 1 96.5 177 MET B CA 1
ATOM 3184 C C . MET B 1 177 ? 12.648 -19.547 9.039 1 96.5 177 MET B C 1
ATOM 3186 O O . MET B 1 177 ? 11.812 -18.781 9.523 1 96.5 177 MET B O 1
ATOM 3190 N N . TYR B 1 178 ? 13.133 -20.547 9.727 1 96.06 178 TYR B N 1
ATOM 3191 C CA . TYR B 1 178 ? 12.602 -20.922 11.031 1 96.06 178 TYR B CA 1
ATOM 3192 C C . TYR B 1 178 ? 12.922 -19.859 12.078 1 96.06 178 TYR B C 1
ATOM 3194 O O . TYR B 1 178 ? 12.07 -19.516 12.906 1 96.06 178 TYR B O 1
ATOM 3202 N N . LEU B 1 179 ? 14.109 -19.375 12.023 1 95.69 179 LEU B N 1
ATOM 3203 C CA . LEU B 1 179 ? 14.555 -18.391 13.016 1 95.69 179 LEU B CA 1
ATOM 3204 C C . LEU B 1 179 ? 13.844 -17.062 12.82 1 95.69 179 LEU B C 1
ATOM 3206 O O . LEU B 1 179 ? 13.578 -16.344 13.797 1 95.69 179 LEU B O 1
ATOM 3210 N N . SER B 1 180 ? 13.539 -16.766 11.617 1 97.56 180 SER B N 1
ATOM 3211 C CA . SER B 1 180 ? 12.969 -15.453 11.32 1 97.56 180 SER B CA 1
ATOM 3212 C C . SER B 1 180 ? 11.445 -15.5 11.359 1 97.56 180 SER B C 1
ATOM 3214 O O . SER B 1 180 ? 10.797 -14.453 11.398 1 97.56 180 SER B O 1
ATOM 3216 N N . ALA B 1 181 ? 10.852 -16.656 11.422 1 97.38 181 ALA B N 1
ATOM 3217 C CA . ALA B 1 181 ? 9.398 -16.797 11.406 1 97.38 181 ALA B CA 1
ATOM 3218 C C . ALA B 1 181 ? 8.758 -16.078 12.594 1 97.38 181 ALA B C 1
ATOM 3220 O O . ALA B 1 181 ? 7.836 -15.289 12.422 1 97.38 181 ALA B O 1
ATOM 3221 N N . PRO B 1 182 ? 9.273 -16.328 13.797 1 96.75 182 PRO B N 1
ATOM 3222 C CA . PRO B 1 182 ? 8.672 -15.617 14.93 1 96.75 182 PRO B CA 1
ATOM 3223 C C . PRO B 1 182 ? 8.805 -14.102 14.812 1 96.75 182 PRO B C 1
ATOM 3225 O O . PRO B 1 182 ? 7.914 -13.367 15.25 1 96.75 182 PRO B O 1
ATOM 3228 N N . ILE B 1 183 ? 9.875 -13.656 14.266 1 95.5 183 ILE B N 1
ATOM 3229 C CA . ILE B 1 183 ? 10.094 -12.219 14.102 1 95.5 183 ILE B CA 1
ATOM 3230 C C . ILE B 1 183 ? 9.055 -11.648 13.133 1 95.5 183 ILE B C 1
ATOM 3232 O O . ILE B 1 183 ? 8.477 -10.594 13.391 1 95.5 183 ILE B O 1
ATOM 3236 N N . ALA B 1 184 ? 8.82 -12.359 12.094 1 96.25 184 ALA B N 1
ATOM 3237 C CA . ALA B 1 184 ? 7.832 -11.922 11.117 1 96.25 184 ALA B CA 1
ATOM 3238 C C . ALA B 1 184 ? 6.441 -11.852 11.742 1 96.25 184 ALA B C 1
ATOM 3240 O O . ALA B 1 184 ? 5.676 -10.922 11.461 1 96.25 184 ALA B O 1
ATOM 3241 N N . PHE B 1 185 ? 6.129 -12.773 12.602 1 96.25 185 PHE B N 1
ATOM 3242 C CA . PHE B 1 185 ? 4.836 -12.797 13.273 1 96.25 185 PHE B CA 1
ATOM 3243 C C . PHE B 1 185 ? 4.711 -11.625 14.242 1 96.25 185 PHE B C 1
ATOM 3245 O O . PHE B 1 185 ? 3.67 -10.969 14.297 1 96.25 185 PHE B O 1
ATOM 3252 N N . ILE B 1 186 ? 5.734 -11.398 14.961 1 93.94 186 ILE B N 1
ATOM 3253 C CA . ILE B 1 186 ? 5.734 -10.289 15.906 1 93.94 186 ILE B CA 1
ATOM 3254 C C . ILE B 1 186 ? 5.621 -8.969 15.156 1 93.94 186 ILE B C 1
ATOM 3256 O O . ILE B 1 186 ? 4.895 -8.07 15.586 1 93.94 186 ILE B O 1
ATOM 3260 N N . LYS B 1 187 ? 6.336 -8.859 14.078 1 93.88 187 LYS B N 1
ATOM 3261 C CA . LYS B 1 187 ? 6.266 -7.641 13.273 1 93.88 187 LYS B CA 1
ATOM 3262 C C . LYS B 1 187 ? 4.844 -7.391 12.773 1 93.88 187 LYS B C 1
ATOM 3264 O O . LYS B 1 187 ? 4.379 -6.25 12.75 1 93.88 187 LYS B O 1
ATOM 3269 N N . ALA B 1 188 ? 4.176 -8.406 12.383 1 95.31 188 ALA B N 1
ATOM 3270 C CA . ALA B 1 188 ? 2.785 -8.289 11.945 1 95.31 188 ALA B CA 1
ATOM 3271 C C . ALA B 1 188 ? 1.888 -7.832 13.086 1 95.31 188 ALA B C 1
ATOM 3273 O O . ALA B 1 188 ? 1.008 -6.992 12.898 1 95.31 188 ALA B O 1
ATOM 3274 N N . ALA B 1 189 ? 2.139 -8.359 14.258 1 93.94 189 ALA B N 1
ATOM 3275 C CA . ALA B 1 189 ? 1.37 -7.973 15.438 1 93.94 189 ALA B CA 1
ATOM 3276 C C . ALA B 1 189 ? 1.599 -6.5 15.781 1 93.94 189 ALA B C 1
ATOM 3278 O O . ALA B 1 189 ? 0.658 -5.785 16.141 1 93.94 189 ALA B O 1
ATOM 3279 N N . ILE B 1 190 ? 2.777 -6.117 15.648 1 91.25 190 ILE B N 1
ATOM 3280 C CA . ILE B 1 190 ? 3.115 -4.727 15.914 1 91.25 190 ILE B CA 1
ATOM 3281 C C . ILE B 1 190 ? 2.42 -3.82 14.906 1 91.25 190 ILE B C 1
ATOM 3283 O O . ILE B 1 190 ? 1.895 -2.764 15.266 1 91.25 190 ILE B O 1
ATOM 3287 N N . SER B 1 191 ? 2.434 -4.195 13.656 1 93.88 191 SER B N 1
ATOM 3288 C CA . SER B 1 191 ? 1.737 -3.43 12.625 1 93.88 191 SER B CA 1
ATOM 3289 C C . SER B 1 191 ? 0.252 -3.297 12.945 1 93.88 191 SER B C 1
ATOM 3291 O O . SER B 1 191 ? -0.331 -2.223 12.781 1 93.88 191 SER B O 1
ATOM 3293 N N . LEU B 1 192 ? -0.319 -4.348 13.445 1 95.25 192 LEU B N 1
ATOM 3294 C CA . LEU B 1 192 ? -1.73 -4.316 13.812 1 95.25 192 LEU B CA 1
ATOM 3295 C C . LEU B 1 192 ? -1.972 -3.352 14.969 1 95.25 192 LEU B C 1
ATOM 3297 O O . LEU B 1 192 ? -2.979 -2.641 14.992 1 95.25 192 LEU B O 1
ATOM 3301 N N . LEU B 1 193 ? -1.067 -3.352 15.852 1 92.19 193 LEU B N 1
ATOM 3302 C CA . LEU B 1 193 ? -1.168 -2.416 16.969 1 92.19 193 LEU B CA 1
ATOM 3303 C C . LEU B 1 193 ? -1.092 -0.974 16.469 1 92.19 193 LEU B C 1
ATOM 3305 O O . LEU B 1 193 ? -1.846 -0.115 16.938 1 92.19 193 LEU B O 1
ATOM 3309 N N . HIS B 1 194 ? -0.176 -0.715 15.531 1 90.12 194 HIS B N 1
ATOM 3310 C CA . HIS B 1 194 ? -0.096 0.596 14.891 1 90.12 194 HIS B CA 1
ATOM 3311 C C . HIS B 1 194 ? -1.433 0.989 14.273 1 90.12 194 HIS B C 1
ATOM 3313 O O . HIS B 1 194 ? -1.888 2.123 14.438 1 90.12 194 HIS B O 1
ATOM 3319 N N . GLY B 1 195 ? -1.958 0.077 13.602 1 93.81 195 GLY B N 1
ATOM 3320 C CA . GLY B 1 195 ? -3.244 0.334 12.977 1 93.81 195 GLY B CA 1
ATOM 3321 C C . GLY B 1 195 ? -4.352 0.621 13.977 1 93.81 195 GLY B C 1
ATOM 3322 O O . GLY B 1 195 ? -5.113 1.574 13.805 1 93.81 195 GLY B O 1
ATOM 3323 N N . TYR B 1 196 ? -4.363 -0.175 15.016 1 93.88 196 TYR B N 1
ATOM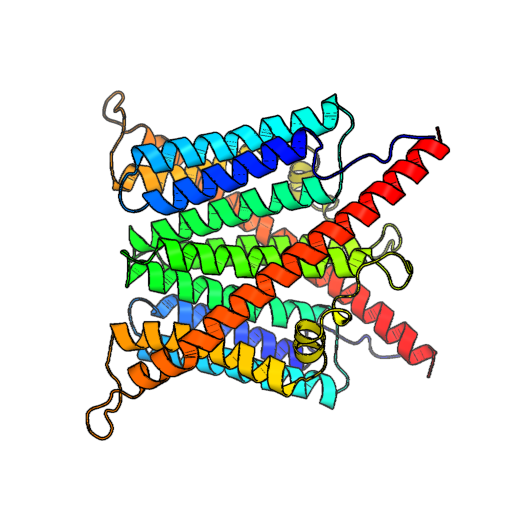 3324 C CA . TYR B 1 196 ? -5.387 -0.04 16.047 1 93.88 196 TYR B CA 1
ATOM 3325 C C . TYR B 1 196 ? -5.309 1.327 16.719 1 93.88 196 TYR B C 1
ATOM 3327 O O . TYR B 1 196 ? -6.312 2.041 16.797 1 93.88 196 TYR B O 1
ATOM 3335 N N . ILE B 1 197 ? -4.195 1.729 17.125 1 91.81 197 ILE B N 1
ATOM 3336 C CA . ILE B 1 197 ? -3.992 2.996 17.812 1 91.81 197 ILE B CA 1
ATOM 3337 C C . ILE B 1 197 ? -4.289 4.156 16.859 1 91.81 197 ILE B C 1
ATOM 3339 O O . ILE B 1 197 ? -4.895 5.152 17.266 1 91.81 197 ILE B O 1
ATOM 3343 N N . SER B 1 198 ? -3.848 3.994 15.625 1 93.88 198 SER B N 1
ATOM 3344 C CA . SER B 1 198 ? -4.074 5.039 14.633 1 93.88 198 SER B CA 1
ATOM 3345 C C . SER B 1 198 ? -5.566 5.254 14.383 1 93.88 198 SER B C 1
ATOM 3347 O O . SER B 1 198 ? -6.012 6.387 14.188 1 93.88 198 SER B O 1
ATOM 3349 N N . CYS B 1 199 ? -6.316 4.191 14.383 1 95.44 199 CYS B N 1
ATOM 3350 C CA . CYS B 1 199 ? -7.758 4.301 14.203 1 95.44 199 CYS B CA 1
ATOM 3351 C C . CYS B 1 199 ? -8.398 5.066 15.352 1 95.44 199 CYS B C 1
ATOM 3353 O O . CYS B 1 199 ? -9.25 5.926 15.133 1 95.44 199 CYS B O 1
ATOM 3355 N N . ILE B 1 200 ? -7.965 4.785 16.531 1 94.06 200 ILE B N 1
ATOM 3356 C CA . ILE B 1 200 ? -8.477 5.484 17.703 1 94.06 200 ILE B CA 1
ATOM 3357 C C . ILE B 1 200 ? -8.133 6.969 17.609 1 94.06 200 ILE B C 1
ATOM 3359 O O . ILE B 1 200 ? -9 7.824 17.781 1 94.06 200 ILE B O 1
ATOM 3363 N N . ASN B 1 201 ? -6.91 7.262 17.312 1 92.88 201 ASN B N 1
ATOM 3364 C CA . ASN B 1 201 ? -6.48 8.648 17.219 1 92.88 201 ASN B CA 1
ATOM 3365 C C . ASN B 1 201 ? -7.219 9.391 16.109 1 92.88 201 ASN B C 1
ATOM 3367 O O . ASN B 1 201 ? -7.543 10.57 16.25 1 92.88 201 ASN B O 1
ATOM 3371 N N . LEU B 1 202 ? -7.41 8.711 15.047 1 94 202 LEU B N 1
ATOM 3372 C CA . LEU B 1 202 ? -8.148 9.32 13.945 1 94 202 LEU B CA 1
ATOM 3373 C C . LEU B 1 202 ? -9.586 9.625 14.359 1 94 202 LEU B C 1
ATOM 3375 O O . LEU B 1 202 ? -10.141 10.656 13.984 1 94 202 LEU B O 1
ATOM 3379 N N . SER B 1 203 ? -10.164 8.734 15.148 1 94.31 203 SER B N 1
ATOM 3380 C CA . SER B 1 203 ? -11.516 8.969 15.648 1 94.31 203 SER B CA 1
ATOM 3381 C C . SER B 1 203 ? -11.562 10.172 16.578 1 94.31 203 SER B C 1
ATOM 3383 O O . SER B 1 203 ? -12.555 10.906 16.609 1 94.31 203 SER B O 1
ATOM 3385 N N . ILE B 1 204 ? -10.539 10.367 17.344 1 92 204 ILE B N 1
ATOM 3386 C CA . ILE B 1 204 ? -10.445 11.523 18.234 1 92 204 ILE B CA 1
ATOM 3387 C C . ILE B 1 204 ? -10.398 12.805 17.406 1 92 204 ILE B C 1
ATOM 3389 O O . ILE B 1 204 ? -11.07 13.789 17.734 1 92 204 ILE B O 1
ATOM 3393 N N . ILE B 1 205 ? -9.648 12.773 16.344 1 92.62 205 ILE B N 1
ATOM 3394 C CA . ILE B 1 205 ? -9.555 13.922 15.453 1 92.62 205 ILE B CA 1
ATOM 3395 C C . ILE B 1 205 ? -10.93 14.219 14.852 1 92.62 205 ILE B C 1
ATOM 3397 O O . ILE B 1 205 ? -11.367 15.367 14.82 1 92.62 205 ILE B O 1
ATOM 3401 N N . ASP B 1 206 ? -11.562 13.234 14.391 1 94.5 206 ASP B N 1
ATOM 3402 C CA . ASP B 1 206 ? -12.883 13.367 13.766 1 94.5 206 ASP B CA 1
ATOM 3403 C C . ASP B 1 206 ? -13.891 13.961 14.75 1 94.5 206 ASP B C 1
ATOM 3405 O O . ASP B 1 206 ? -14.664 14.844 14.391 1 94.5 206 ASP B O 1
ATOM 3409 N N . LEU B 1 207 ? -13.883 13.453 15.961 1 92.81 207 LEU B N 1
ATOM 3410 C CA . LEU B 1 207 ? -14.812 13.938 16.969 1 92.81 207 LEU B CA 1
ATOM 3411 C C . LEU B 1 207 ? -14.578 15.414 17.266 1 92.81 207 LEU B C 1
ATOM 3413 O O . LEU B 1 207 ? -15.531 16.188 17.406 1 92.81 207 LEU B O 1
ATOM 3417 N N . LYS B 1 208 ? -13.367 15.758 17.391 1 89.44 208 LYS B N 1
ATOM 3418 C CA . LYS B 1 208 ? -13.023 17.156 17.625 1 89.44 208 LYS B CA 1
ATOM 3419 C C . LYS B 1 208 ? -13.5 18.047 16.484 1 89.44 208 LYS B C 1
ATOM 3421 O O . LYS B 1 208 ? -14.07 19.109 16.719 1 89.44 208 LYS B O 1
ATOM 3426 N N . GLU B 1 209 ? -13.234 17.656 15.289 1 90.38 209 GLU B N 1
ATOM 3427 C CA . GLU B 1 209 ? -13.641 18.438 14.133 1 90.38 209 GLU B CA 1
ATOM 3428 C C . GLU B 1 209 ? -15.156 18.578 14.055 1 90.38 209 GLU B C 1
ATOM 3430 O O . GLU B 1 209 ? -15.672 19.641 13.695 1 90.38 209 GLU B O 1
ATOM 3435 N N . ARG B 1 210 ? -15.852 17.531 14.328 1 91.38 210 ARG B N 1
ATOM 3436 C CA . ARG B 1 210 ? -17.312 17.562 14.289 1 91.38 210 ARG B CA 1
ATOM 3437 C C . ARG B 1 210 ? -17.875 18.469 15.375 1 91.38 210 ARG B C 1
ATOM 3439 O O . ARG B 1 210 ? -18.875 19.172 15.164 1 91.38 210 ARG B O 1
ATOM 3446 N N . GLN B 1 211 ? -17.234 18.438 16.531 1 90.19 211 GLN B N 1
ATOM 3447 C CA . GLN B 1 211 ? -17.656 19.312 17.625 1 90.19 211 GLN B CA 1
ATOM 3448 C C . GLN B 1 211 ? -17.422 20.781 17.266 1 90.19 211 GLN B C 1
ATOM 3450 O O . GLN B 1 211 ? -18.25 21.641 17.578 1 90.19 211 GLN B O 1
ATOM 3455 N N . GLU B 1 212 ? -16.359 21.016 16.641 1 89.06 212 GLU B N 1
ATOM 3456 C CA . GLU B 1 212 ? -16.047 22.375 16.219 1 89.06 212 GLU B CA 1
ATOM 3457 C C . GLU B 1 212 ? -17.016 22.859 15.148 1 89.06 212 GLU B C 1
ATOM 3459 O O . GLU B 1 212 ? -17.406 24.031 15.141 1 89.06 212 GLU B O 1
ATOM 3464 N N . HIS B 1 213 ? -17.375 22.031 14.227 1 86.69 213 HIS B N 1
ATOM 3465 C CA . HIS B 1 213 ? -18.328 22.375 13.18 1 86.69 213 HIS B CA 1
ATOM 3466 C C . HIS B 1 213 ? -19.719 22.625 13.766 1 86.69 213 HIS B C 1
ATOM 3468 O O . HIS B 1 213 ? -20.469 23.469 13.273 1 86.69 213 HIS B O 1
ATOM 3474 N N . SER B 1 214 ? -20.125 21.828 14.758 1 83.38 214 SER B N 1
ATOM 3475 C CA . SER B 1 214 ? -21.438 21.984 15.406 1 83.38 214 SER B CA 1
ATOM 3476 C C . SER B 1 214 ? -21.5 23.297 16.188 1 83.38 214 SER B C 1
ATOM 3478 O O . SER B 1 214 ? -22.578 23.891 16.312 1 83.38 214 SER B O 1
ATOM 3480 N N . LYS B 1 215 ? -20.422 23.75 16.656 1 84.69 215 LYS B N 1
ATOM 3481 C CA . LYS B 1 215 ? -20.391 25 17.406 1 84.69 215 LYS B CA 1
ATOM 3482 C C . LYS B 1 215 ? -20.516 26.203 16.469 1 84.69 215 LYS B C 1
ATOM 3484 O O . LYS B 1 215 ? -21.031 27.25 16.844 1 84.69 215 LYS B O 1
ATOM 3489 N N . LEU B 1 216 ? -19.953 26.062 15.344 1 80.75 216 LEU B N 1
ATOM 3490 C CA . LEU B 1 216 ? -19.969 27.156 14.375 1 80.75 216 LEU B CA 1
ATOM 3491 C C . LEU B 1 216 ? -21.359 27.312 13.758 1 80.75 216 LEU B C 1
ATOM 3493 O O . LEU B 1 216 ? -21.703 28.391 13.266 1 80.75 216 LEU B O 1
ATOM 3497 N N . ASN B 1 217 ? -22.266 26.391 13.672 1 68.69 217 ASN B N 1
ATOM 3498 C CA . ASN B 1 217 ? -23.625 26.5 13.133 1 68.69 217 ASN B CA 1
ATOM 3499 C C . ASN B 1 217 ? -24.672 26.547 14.234 1 68.69 217 ASN B C 1
ATOM 3501 O O . ASN B 1 217 ? -25.75 27.109 14.047 1 68.69 217 ASN B O 1
#

Radius of gyration: 22.46 Å; Cα contacts (8 Å, |Δi|>4): 496; chains: 2; bounding box: 53×66×58 Å

Organism: Apis mellifera (NCBI:txid7460)

Nearest PDB structures (foldseek):
  7drk-assembly1_B  TM=6.714E-01  e=3.720E-04  Staphylococcus aureus subsp. aureus N315
  4mnd-assembly1_A-2  TM=6.047E-01  e=4.950E-02  Archaeoglobus fulgidus
  4o6m-assembly1_A  TM=4.778E-01  e=2.462E-02  Archaeoglobus fulgidus DSM 4304
  4q7c-assembly1_B  TM=4.852E-01  e=4.305E-02  Archaeoglobus fulgidus DSM 4304
  4q7c-assembly1_A  TM=4.781E-01  e=1.043E-01  Archaeoglobus fulgidus DSM 4304

Secondary structure (DSSP, 8-state):
------GGG-HHHHHHHHHHHHHHHHHHHTTT-HHHHHHHHHHHHHHHHHHHHHHHHTT---HHHHHHHHHHHHHHHHHHHHHHHHH-GGGHHHHHHHHHHHHHHHHHHHHHHHHSTTT-TTSPPGGGSHHHHHHHH-HHHHHHHHHHHHHHHHHHHHHHH----EETTEEHHHHHHHHHHHHHHHHHHHHHHHHHHHHHHHHHHHHHHHHHHHHH-/------GGG-HHHHHHHHHHHHHHHHHHHTTT-HHHHHHHHHHHHHHHHHHHHHHHHTT---HHHHHHHHHHHHHHHHHHHHHHHHH-GGGHHHHHHHHHHHHHHHHHHHHHHHHTTTT-TTSPPGGGSHHHHHHHH-HHHHHHHHHHHHHHHHHHHHHHH----EETTEEHHHHHHHHHHHHHHHHHHHHHHHHHHHHHHHHHHHHHHHHHHHHH-

InterPro domains:
  IPR000462 CDP-alcohol phosphatidyltransferase [PF01066] (10-102)
  IPR014387 CDP-diacylglycerol-inositol 3-phosphatidyltransferase, eukaryote [PIRSF000848] (3-213)
  IPR043130 CDP-alcohol phosphatidyltransferase, transmembrane domain [G3DSA:1.20.120.1760] (8-194)
  IPR048254 CDP-alcohol phosphatidyltransferase, conserved site [PS00379] (51-73)

pLDDT: mean 91.57, std 10.39, range [36.0, 98.75]

Solvent-accessible surface area (backbone atoms only — not comparable to full-atom values): 22345 Å² total; per-residue (Å²): 132,83,75,79,78,58,66,77,70,33,66,29,38,49,48,46,52,49,26,49,52,29,36,53,53,12,51,62,23,54,89,79,35,59,66,63,13,48,52,27,38,51,50,26,57,55,43,52,60,49,24,54,48,40,14,62,73,70,69,60,73,41,65,51,49,50,50,53,49,56,44,48,55,54,44,48,51,41,43,50,38,28,51,42,18,42,75,38,57,92,48,26,46,60,40,42,48,52,42,43,45,52,52,48,16,50,49,46,28,55,54,36,59,63,70,50,56,97,69,60,91,80,53,80,55,61,61,74,39,66,66,50,27,47,44,70,70,34,66,66,54,38,48,49,41,55,49,24,32,50,42,21,56,50,22,55,54,45,48,73,81,41,54,64,66,62,58,96,85,39,32,48,36,56,49,45,26,62,67,14,42,62,37,33,53,51,48,52,51,50,34,50,49,41,28,52,55,26,50,52,41,32,41,52,52,39,52,52,52,52,52,53,54,60,69,74,106,130,84,74,80,80,57,67,78,70,33,66,28,36,48,47,46,52,50,25,49,54,28,36,52,54,12,52,63,23,52,86,80,35,57,67,63,13,47,51,27,38,49,50,24,57,56,45,50,60,49,23,53,49,41,14,63,74,68,70,58,72,42,64,50,48,51,49,53,48,53,44,47,54,51,43,47,52,41,44,51,36,27,50,41,18,43,76,38,58,93,49,27,47,60,39,43,48,51,42,44,46,52,52,48,16,51,49,46,28,55,53,37,59,62,69,50,55,98,71,60,89,80,53,80,57,62,61,73,40,64,65,50,27,47,44,72,69,34,65,65,54,38,49,48,40,54,49,24,32,51,42,20,56,50,20,56,54,46,48,74,79,41,53,66,66,62,58,96,85,40,31,48,35,55,51,44,26,62,69,14,42,60,37,34,52,50,48,53,52,49,32,50,50,40,27,52,52,25,51,53,40,32,42,53,52,39,52,51,53,51,53,54,54,60,69,73,106